Protein AF-A0AAV8AJ72-F1 (afdb_monomer)

Secondary structure (DSSP, 8-state):
-------------SSSSSSHHHHTTSS---HHHHHHHHHHHHHHTT---------SS-------S---S--------STT--------GGGSPPGGGS---TT--S---GGG---HHHHHHHHHHHHTTPPPPHHHHHHHHHHHHHHHHHS-SEEEE---TT-EEEEE---TT-HHHHHHHHHHH---BTTEEEEEES--SSSSS-HHHHHHHHHHHHHH-TTTEEEE--SSSSHHHHHHHSHHHHHHHHS-SSHHHHHHHHHTT--SEEEETTTEEEESS---SSS---HHHHHT---SHHHHHHHHHSTTSHHHHHHH-EE-SSSSEEE-TTSSSEEE-HHHHHHHHHHTT--EEEE-SS--TTSEEEETTTTEEEE---TTGGGTS-PPEEEEEE-TT--EEEEEEPPP-SHHHHHHHHHHT--

pLDDT: mean 80.1, std 26.53, range [23.94, 98.94]

Solvent-accessible surface area (backbone atoms only — not comparable to full-atom values): 24535 Å² total; per-residue (Å²): 135,92,83,84,91,85,86,84,87,89,76,90,86,74,76,74,70,70,64,59,64,69,68,58,78,82,63,87,83,60,79,70,57,61,57,53,52,54,56,52,56,62,68,58,74,79,65,89,80,77,90,72,85,84,89,71,90,79,94,78,82,95,72,90,83,81,95,82,89,87,84,90,74,94,77,87,87,60,90,96,50,96,68,83,74,78,81,57,83,82,76,62,76,63,32,82,75,48,77,81,57,88,83,63,83,65,56,63,62,66,90,85,44,77,47,70,70,36,53,54,41,40,51,54,30,50,78,68,73,44,79,77,55,65,34,59,52,45,42,51,54,51,54,46,34,56,53,33,60,73,51,55,35,48,43,78,44,70,63,50,83,88,24,35,43,31,42,34,21,26,32,29,8,42,41,68,47,53,52,48,48,31,71,76,73,47,64,83,40,89,51,34,21,38,33,39,30,14,26,51,38,24,77,34,94,28,24,65,62,38,50,56,51,54,47,48,47,26,71,60,33,63,92,24,38,46,57,28,34,20,57,46,58,34,67,76,45,23,74,73,40,43,40,46,58,52,44,62,76,74,49,68,86,74,52,60,66,50,50,45,58,35,40,34,23,44,20,45,30,37,30,42,66,72,30,33,43,33,30,8,18,45,66,62,87,61,81,80,75,43,70,71,60,55,46,68,50,66,68,34,71,71,46,49,56,58,34,65,72,35,44,63,32,66,70,30,8,26,32,53,9,43,84,40,96,52,72,53,74,44,83,28,93,78,79,39,30,32,25,38,8,39,56,52,53,52,46,39,28,60,76,62,64,34,69,34,36,41,24,19,90,51,92,28,64,66,1,44,47,77,36,62,91,73,35,30,34,38,28,16,35,39,27,26,42,97,80,71,65,71,20,24,9,18,37,42,36,28,43,52,85,64,56,75,45,78,48,69,45,75,56,68,80,60,67,79,57,50,55,53,60,54,59,64,74,77,108

Nearest PDB structures (foldseek):
  6ghm-assembly1_A  TM=9.521E-01  e=3.052E-32  Homo sapiens
  8rbx-assembly1_q  TM=9.371E-01  e=3.646E-32  Homo sapiens
  3p71-assembly1_C  TM=9.313E-01  e=5.206E-32  Homo sapiens
  6tz6-assembly2_D  TM=8.813E-01  e=8.783E-28  Candida albicans WO-1
  6nuc-assembly1_A  TM=8.343E-01  e=1.480E-28  Homo sapiens

InterPro domains:
  IPR004843 Calcineurin-like, phosphoesterase domain [PF00149] (164-364)
  IPR006186 Serine/threonine-specific protein phosphatase/bis(5-nucleosyl)-tetraphosphatase [PR00114] (164-191)
  IPR006186 Serine/threonine-specific protein phosphatase/bis(5-nucleosyl)-tetraphosphatase [PR00114] (194-221)
  IPR006186 Serine/threonine-specific protein phosphatase/bis(5-nucleosyl)-tetraphosphatase [PR00114] (227-251)
  IPR006186 Serine/threonine-specific protein phosphatase/bis(5-nucleosyl)-tetraphosphatase [PR00114] (261-287)
  IPR006186 Serine/threonine-specific protein phosphatase/bis(5-nucleosyl)-tetraphosphatase [PR00114] (297-324)
  IPR006186 Serine/threonine-specific protein phosphatase/bis(5-nucleosyl)-tetraphosphatase [PR00114] (353-373)
  IPR006186 Serine/threonine-specific protein phosphatase/bis(5-nucleosyl)-tetraphosphatase [PR00114] (375-391)
  IPR006186 Serine/threonine-specific protein phosphatase/bis(5-nucleosyl)-tetraphosphatase [PS00125] (228-233)
  IPR006186 Serine/threonine-specific protein phosphatase/bis(5-nucleosyl)-tetraphosphatase [SM00156] (132-413)
  IPR013235 PPP domain [PF08321] (91-156)
  IPR029052 Metallo-dependent phosphatase-like [G3DSA:3.60.21.10] (82-427)
  IPR029052 Metallo-dependent phosphatase-like [SSF56300] (113-416)
  IPR051134 Protein Phosphatase PPP [PTHR45668] (47-412)

Sequence (427 aa):
MMISLKNCFYCSSYLCLNFLFIICISILVSPTFYTRIQQTLQQQKNKSFKFTNPYTNTTQDIRTINHHEQRNLIFFKENNKWTSRGISKNNIPDYKQFFVEESYTGARMKGDQIILEFILEMIEDFKSLKPPHQRYLYKIFQEIRDLFESLDTVVDIEISENTNFTVVGDLHGQFFDLLHIFELNGLPSEANCYLFNGDLIDRGDYSLEILVTVFSFKLLYPNSIHLNRGNHETETLNSVYGFYQEVLDKLYGDSMSYFNSIFDYLPLVTILNKKIFICHGGLFLTDDVTINEIRNITRSEKSNRMYLQNPFSIFTCLLWSDPGIYNGRQPSVRHTSLVFGPDVTENFLKLNNLDLIIRSHQVEFEGYKIMHKEKLITVFSSPNYMGLLKNKGAIIRFDSQLNKKIIQFDSVDREQHKNIKRANAFN

Organism: NCBI:txid1746091

Structure (mmCIF, N/CA/C/O backbone):
data_AF-A0AAV8AJ72-F1
#
_entry.id   AF-A0AAV8AJ72-F1
#
loop_
_atom_site.group_PDB
_atom_site.id
_atom_site.type_symbol
_atom_site.label_atom_id
_atom_site.label_alt_id
_atom_site.label_comp_id
_atom_site.label_asym_id
_atom_site.label_entity_id
_atom_site.label_seq_id
_atom_site.pdbx_PDB_ins_code
_atom_site.Cartn_x
_atom_site.Cartn_y
_atom_site.Cartn_z
_atom_site.occupancy
_atom_site.B_iso_or_equiv
_atom_site.auth_seq_id
_atom_site.auth_comp_id
_atom_site.auth_asym_id
_atom_site.auth_atom_id
_atom_site.pdbx_PDB_model_num
ATOM 1 N N . MET A 1 1 ? -0.613 60.817 -14.398 1.00 32.00 1 MET A N 1
ATOM 2 C CA . MET A 1 1 ? -1.000 61.423 -13.107 1.00 32.00 1 MET A CA 1
ATOM 3 C C . MET A 1 1 ? -0.533 60.484 -12.003 1.00 32.00 1 MET A C 1
ATOM 5 O O . MET A 1 1 ? -0.952 59.337 -11.991 1.00 32.00 1 MET A O 1
ATOM 9 N N . MET A 1 2 ? 0.427 60.929 -11.189 1.00 31.28 2 MET A N 1
ATOM 10 C CA . MET A 1 2 ? 0.973 60.208 -10.031 1.00 31.28 2 MET A CA 1
ATOM 11 C C . MET A 1 2 ? -0.075 60.073 -8.922 1.00 31.28 2 MET A C 1
ATOM 13 O O . MET A 1 2 ? -0.628 61.099 -8.545 1.00 31.28 2 MET A O 1
ATOM 17 N N . ILE A 1 3 ? -0.246 58.876 -8.347 1.00 27.31 3 ILE A N 1
ATOM 18 C CA . ILE A 1 3 ? -0.676 58.627 -6.950 1.00 27.31 3 ILE A CA 1
ATOM 19 C C . ILE A 1 3 ? -0.002 57.296 -6.533 1.00 27.31 3 ILE A C 1
ATOM 21 O O . ILE A 1 3 ? -0.341 56.247 -7.062 1.00 27.31 3 ILE A O 1
ATOM 25 N N . SER A 1 4 ? 1.189 57.337 -5.925 1.00 26.56 4 SER A N 1
ATOM 26 C CA . SER A 1 4 ? 1.483 57.308 -4.475 1.00 26.56 4 SER A CA 1
ATOM 27 C C . SER A 1 4 ? 1.392 55.919 -3.819 1.00 26.56 4 SER A C 1
ATOM 29 O O . SER A 1 4 ? 0.348 55.511 -3.321 1.00 26.56 4 SER A O 1
ATOM 31 N N . LEU A 1 5 ? 2.551 55.255 -3.746 1.00 32.06 5 LEU A N 1
ATOM 32 C CA . LEU A 1 5 ? 2.908 54.221 -2.767 1.00 32.06 5 LEU A CA 1
ATOM 33 C C . LEU A 1 5 ? 3.296 54.878 -1.431 1.00 32.06 5 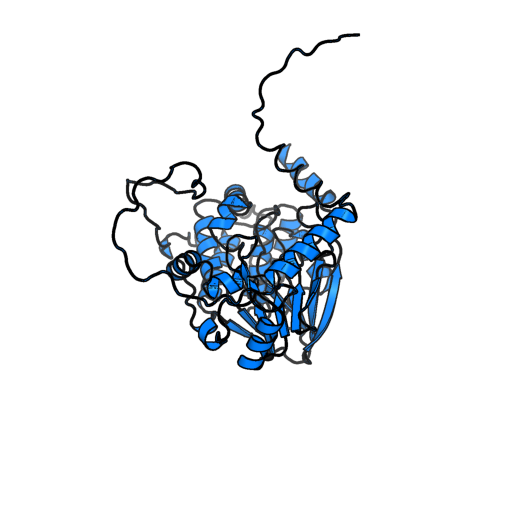LEU A C 1
ATOM 35 O O . LEU A 1 5 ? 4.126 55.785 -1.439 1.00 32.06 5 LEU A O 1
ATOM 39 N N . LYS A 1 6 ? 2.717 54.392 -0.322 1.00 27.03 6 LYS A N 1
ATOM 40 C CA . LYS A 1 6 ? 3.131 54.460 1.109 1.00 27.03 6 LYS A CA 1
ATOM 41 C C . LYS A 1 6 ? 1.902 53.979 1.908 1.00 27.03 6 LYS A C 1
ATOM 43 O O . LYS A 1 6 ? 0.833 54.523 1.690 1.00 27.03 6 LYS A O 1
ATOM 48 N N . ASN A 1 7 ? 1.880 53.009 2.818 1.00 26.14 7 ASN A N 1
ATOM 49 C CA . ASN A 1 7 ? 2.861 52.192 3.523 1.00 26.14 7 ASN A CA 1
ATOM 50 C C . ASN A 1 7 ? 2.111 50.962 4.082 1.00 26.14 7 ASN A C 1
ATOM 52 O O . ASN A 1 7 ? 1.066 51.141 4.699 1.00 26.14 7 ASN A O 1
ATOM 56 N N . CYS A 1 8 ? 2.678 49.759 3.977 1.00 23.94 8 CYS A N 1
ATOM 57 C CA . CYS A 1 8 ? 2.717 48.802 5.092 1.00 23.94 8 CYS A CA 1
ATOM 58 C C . CYS A 1 8 ? 3.794 47.754 4.807 1.00 23.94 8 CYS A C 1
ATOM 60 O O . CYS A 1 8 ? 3.670 46.912 3.922 1.00 23.94 8 CYS A O 1
ATOM 62 N N . PHE A 1 9 ? 4.893 47.898 5.540 1.00 26.97 9 PHE A N 1
ATOM 63 C CA . PHE A 1 9 ? 5.985 46.943 5.646 1.00 26.97 9 PHE A CA 1
ATOM 64 C C . PHE A 1 9 ? 5.561 45.739 6.503 1.00 26.97 9 PHE A C 1
ATOM 66 O O . PHE A 1 9 ? 4.711 45.882 7.376 1.00 26.97 9 PHE A O 1
ATOM 73 N N . TYR A 1 10 ? 6.270 44.624 6.290 1.00 27.83 10 TYR A N 1
ATOM 74 C CA . TYR A 1 10 ? 6.228 43.317 6.968 1.00 27.83 10 TYR A CA 1
ATOM 75 C C . TYR A 1 10 ? 5.344 42.228 6.343 1.00 27.83 10 TYR A C 1
ATOM 77 O O . TYR A 1 10 ? 4.312 41.842 6.875 1.00 27.83 10 TYR A O 1
ATOM 85 N N . CYS A 1 11 ? 5.864 41.605 5.282 1.00 25.62 11 CYS A N 1
ATOM 86 C CA . CYS A 1 11 ? 5.938 40.143 5.238 1.00 25.62 11 CYS A CA 1
ATOM 87 C C . CYS A 1 11 ? 7.091 39.710 4.322 1.00 25.62 11 CYS A C 1
ATOM 89 O O . CYS A 1 11 ? 7.189 40.154 3.179 1.00 25.62 11 CYS A O 1
ATOM 91 N N . SER A 1 12 ? 8.008 38.901 4.851 1.00 29.94 12 SER A N 1
ATOM 92 C CA . SER A 1 12 ? 9.222 38.457 4.169 1.00 29.94 12 SER A CA 1
ATOM 93 C C . SER A 1 12 ? 8.895 37.589 2.954 1.00 29.94 12 SER A C 1
ATOM 95 O O . SER A 1 12 ? 8.363 36.485 3.057 1.00 29.94 12 SER A O 1
ATOM 97 N N . SER A 1 13 ? 9.256 38.117 1.798 1.00 41.94 13 SER A N 1
ATOM 98 C CA . SER A 1 13 ? 9.205 37.541 0.465 1.00 41.94 13 SER A CA 1
ATOM 99 C C . SER A 1 13 ? 10.266 36.455 0.268 1.00 41.94 13 SER A C 1
ATOM 101 O O . SER A 1 13 ? 11.436 36.799 0.159 1.00 41.94 13 SER A O 1
ATOM 103 N N . TYR A 1 14 ? 9.864 35.182 0.166 1.00 28.94 14 TYR A N 1
ATOM 104 C CA . TYR A 1 14 ? 10.646 34.128 -0.519 1.00 28.94 14 TYR A CA 1
ATOM 105 C C . TYR A 1 14 ? 9.803 32.965 -1.090 1.00 28.94 14 TYR A C 1
ATOM 107 O O . TYR A 1 14 ? 10.317 32.197 -1.897 1.00 28.94 14 TYR A O 1
ATOM 115 N N . LEU A 1 15 ? 8.501 32.854 -0.778 1.00 31.66 15 LEU A N 1
ATOM 116 C CA . LEU A 1 15 ? 7.654 31.763 -1.300 1.00 31.66 15 LEU A CA 1
ATOM 117 C C . LEU A 1 15 ? 6.871 32.070 -2.593 1.00 31.66 15 LEU A C 1
ATOM 119 O O . LEU A 1 15 ? 6.394 31.140 -3.234 1.00 31.66 15 LEU A O 1
ATOM 123 N N . CYS A 1 16 ? 6.763 33.328 -3.035 1.00 32.81 16 CYS A N 1
ATOM 124 C CA . CYS A 1 16 ? 5.934 33.658 -4.210 1.00 32.81 16 CYS A CA 1
ATOM 125 C C . CYS A 1 16 ? 6.654 33.614 -5.569 1.00 32.81 16 CYS A C 1
ATOM 127 O O . CYS A 1 16 ? 5.982 33.638 -6.596 1.00 32.81 16 CYS A O 1
ATOM 129 N N . LEU A 1 17 ? 7.990 33.540 -5.622 1.00 30.89 17 LEU A N 1
ATOM 130 C CA . LEU A 1 17 ? 8.721 33.629 -6.899 1.00 30.89 17 LEU A CA 1
ATOM 131 C C . LEU A 1 17 ? 9.041 32.278 -7.558 1.00 30.89 17 LEU A C 1
ATOM 133 O O . LEU A 1 17 ? 9.185 32.239 -8.776 1.00 30.89 17 LEU A O 1
ATOM 137 N N . ASN A 1 18 ? 9.051 31.166 -6.816 1.00 33.72 18 ASN A N 1
ATOM 138 C CA . ASN A 1 18 ? 9.311 29.843 -7.406 1.00 33.72 18 ASN A CA 1
ATOM 139 C C . ASN A 1 18 ? 8.050 29.134 -7.932 1.00 33.72 18 ASN A C 1
ATOM 141 O O . ASN A 1 18 ? 8.163 28.215 -8.738 1.00 33.72 18 ASN A O 1
ATOM 145 N N . PHE A 1 19 ? 6.848 29.584 -7.555 1.00 33.66 19 PHE A N 1
ATOM 146 C CA . PHE A 1 19 ? 5.595 28.959 -8.000 1.00 33.66 19 PHE A CA 1
ATOM 147 C C . PHE A 1 19 ? 5.064 29.499 -9.339 1.00 33.66 19 PHE A C 1
ATOM 149 O O . PHE A 1 19 ? 4.386 28.773 -10.062 1.00 33.66 19 PHE A O 1
ATOM 156 N N . LEU A 1 20 ? 5.428 30.725 -9.738 1.00 32.25 20 LEU A N 1
ATOM 157 C CA . LEU A 1 20 ? 5.069 31.253 -11.064 1.00 32.25 20 LEU A CA 1
ATOM 158 C C . LEU A 1 20 ? 5.977 30.746 -12.197 1.00 32.25 20 LEU A C 1
ATOM 160 O O . LEU A 1 20 ? 5.591 30.821 -13.362 1.00 32.25 20 LEU A O 1
ATOM 164 N N . PHE A 1 21 ? 7.157 30.203 -11.886 1.00 31.17 21 PHE A N 1
ATOM 165 C CA . PHE A 1 21 ? 8.104 29.757 -12.914 1.00 31.17 21 PHE A CA 1
ATOM 166 C C . PHE A 1 21 ? 7.737 28.392 -13.523 1.00 31.17 21 PHE A C 1
ATOM 168 O O . PHE A 1 21 ? 8.114 28.098 -14.654 1.00 31.17 21 PHE A O 1
ATOM 175 N N . ILE A 1 22 ? 6.944 27.581 -12.813 1.00 36.12 22 ILE A N 1
ATOM 176 C CA . ILE A 1 22 ? 6.541 26.237 -13.260 1.00 36.12 22 ILE A CA 1
ATOM 177 C C . ILE A 1 22 ? 5.251 26.271 -14.103 1.00 36.12 22 ILE A C 1
ATOM 179 O O . ILE A 1 22 ? 5.052 25.407 -14.950 1.00 36.12 22 ILE A O 1
ATOM 183 N N . ILE A 1 23 ? 4.412 27.305 -13.969 1.00 35.53 23 ILE A N 1
ATOM 184 C CA . ILE A 1 23 ? 3.148 27.412 -14.726 1.00 35.53 23 ILE A CA 1
ATOM 185 C C . ILE A 1 23 ? 3.345 28.055 -16.117 1.00 35.53 23 ILE A C 1
ATOM 187 O O . ILE A 1 23 ? 2.559 27.807 -17.031 1.00 35.53 23 ILE A O 1
ATOM 191 N N . CYS A 1 24 ? 4.430 28.804 -16.344 1.00 29.94 24 CYS A N 1
ATOM 192 C CA . CYS A 1 24 ? 4.661 29.507 -17.615 1.00 29.94 24 CYS A CA 1
ATOM 193 C C . CYS A 1 24 ? 5.434 28.717 -18.694 1.00 29.94 24 CYS A C 1
ATOM 195 O O . CYS A 1 24 ? 5.589 29.231 -19.797 1.00 29.94 24 CYS A O 1
ATOM 197 N N . ILE A 1 25 ? 5.894 27.482 -18.446 1.00 36.53 25 ILE A N 1
ATOM 198 C CA . ILE A 1 25 ? 6.651 26.695 -19.455 1.00 36.53 25 ILE A CA 1
ATOM 199 C C . ILE A 1 25 ? 5.753 25.746 -20.281 1.00 36.53 25 ILE A C 1
ATOM 201 O O . ILE A 1 25 ? 6.206 25.114 -21.231 1.00 36.53 25 ILE A O 1
ATOM 205 N N . SER A 1 26 ? 4.448 25.708 -20.013 1.00 36.78 26 SER A N 1
ATOM 206 C CA . SER A 1 26 ? 3.477 24.920 -20.795 1.00 36.78 26 SER A CA 1
ATOM 207 C C . SER A 1 26 ? 2.616 25.741 -21.765 1.00 36.78 26 SER A C 1
ATOM 209 O O . SER A 1 26 ? 1.766 25.174 -22.447 1.00 36.78 26 SER A O 1
ATOM 211 N N . ILE A 1 27 ? 2.831 27.056 -21.885 1.00 42.91 27 ILE A N 1
ATOM 212 C CA . ILE A 1 27 ? 2.084 27.909 -22.821 1.00 42.91 27 ILE A CA 1
ATOM 213 C C . ILE A 1 27 ? 3.077 28.823 -23.558 1.00 42.91 27 ILE A C 1
ATOM 215 O O . ILE A 1 27 ? 3.671 29.705 -22.952 1.00 42.91 27 ILE A O 1
ATOM 219 N N . LEU A 1 28 ? 3.209 28.604 -24.877 1.00 44.38 28 LEU A N 1
ATOM 220 C CA . LEU A 1 28 ? 4.027 29.329 -25.876 1.00 44.38 28 LEU A CA 1
ATOM 221 C C . LEU A 1 28 ? 5.498 28.891 -26.030 1.00 44.38 28 LEU A C 1
ATOM 223 O O . LEU A 1 28 ? 6.427 29.649 -25.766 1.00 44.38 28 LEU A O 1
ATOM 227 N N . VAL A 1 29 ? 5.721 27.710 -26.617 1.00 39.06 29 VAL A N 1
ATOM 228 C CA . VAL A 1 29 ? 6.991 27.406 -27.303 1.00 39.06 29 VAL A CA 1
ATOM 229 C C . VAL A 1 29 ? 6.772 27.574 -28.805 1.00 39.06 29 VAL A C 1
ATOM 231 O O . VAL A 1 29 ? 5.959 26.871 -29.404 1.00 39.06 29 VAL A O 1
ATOM 234 N N . SER A 1 30 ? 7.460 28.538 -29.420 1.00 45.25 30 SER A N 1
ATOM 235 C CA . SER A 1 30 ? 7.343 28.786 -30.858 1.00 45.25 30 SER A CA 1
ATOM 236 C C . SER A 1 30 ? 8.006 27.662 -31.682 1.00 45.25 30 SER A C 1
ATOM 238 O O . SER A 1 30 ? 8.968 27.035 -31.218 1.00 45.25 30 SER A O 1
ATOM 240 N N . PRO A 1 31 ? 7.555 27.420 -32.931 1.00 42.28 31 PRO A N 1
ATOM 241 C CA . PRO A 1 31 ? 8.060 26.338 -33.786 1.00 42.28 31 PRO A CA 1
ATOM 242 C C . PRO A 1 31 ? 9.576 26.366 -34.045 1.00 42.28 31 PRO A C 1
ATOM 244 O O . PRO A 1 31 ? 10.163 25.349 -34.399 1.00 42.28 31 PRO A O 1
ATOM 247 N N . THR A 1 32 ? 10.243 27.506 -33.847 1.00 42.38 32 THR A N 1
ATOM 248 C CA . THR A 1 32 ? 11.684 27.667 -34.090 1.00 42.38 32 THR A CA 1
ATOM 249 C C . THR A 1 32 ? 12.567 27.113 -32.966 1.00 42.38 32 THR A C 1
ATOM 251 O O . THR A 1 32 ? 13.731 26.789 -33.215 1.00 42.38 32 THR A O 1
ATOM 254 N N . PHE A 1 33 ? 12.039 26.938 -31.748 1.00 39.41 33 PHE A N 1
ATOM 255 C CA . PHE A 1 33 ? 12.788 26.366 -30.621 1.00 39.41 33 PHE A CA 1
ATOM 256 C C . PHE A 1 33 ? 12.870 24.832 -30.700 1.00 39.41 33 PHE A C 1
ATOM 258 O O . PHE A 1 33 ? 13.923 24.246 -30.445 1.00 39.41 33 PHE A O 1
ATOM 265 N N . TYR A 1 34 ? 11.798 24.185 -31.170 1.00 38.53 34 TYR A N 1
ATOM 266 C CA . TYR A 1 34 ? 11.744 22.734 -31.383 1.00 38.53 34 TYR A CA 1
ATOM 267 C C . TYR A 1 34 ? 12.778 22.264 -32.423 1.00 38.53 34 TYR A C 1
ATOM 269 O O . TYR A 1 34 ? 13.493 21.284 -32.206 1.00 38.53 34 TYR A O 1
ATOM 277 N N . THR A 1 35 ? 12.954 23.020 -33.511 1.00 42.19 35 THR A N 1
ATOM 278 C CA . THR A 1 35 ? 13.918 22.700 -34.579 1.00 42.19 35 THR A CA 1
ATOM 279 C C . THR A 1 35 ? 15.375 22.797 -34.114 1.00 42.19 35 THR A C 1
ATOM 281 O O . THR A 1 35 ? 16.209 21.989 -34.525 1.00 42.19 35 THR A O 1
ATOM 284 N N . ARG A 1 36 ? 15.698 23.727 -33.201 1.00 40.62 36 ARG A N 1
ATOM 285 C CA . ARG A 1 36 ? 17.053 23.855 -32.629 1.00 40.62 36 ARG A CA 1
ATOM 286 C C . ARG A 1 36 ? 17.401 22.722 -31.663 1.00 40.62 36 ARG A C 1
ATOM 288 O O . ARG A 1 36 ? 18.545 22.266 -31.659 1.00 40.62 36 ARG A O 1
ATOM 295 N N . ILE A 1 37 ? 16.433 22.222 -30.893 1.00 43.41 37 ILE A N 1
ATOM 296 C CA . ILE A 1 37 ? 16.648 21.069 -30.003 1.00 43.41 37 ILE A CA 1
ATOM 297 C C . ILE A 1 37 ? 16.900 19.799 -30.825 1.00 43.41 37 ILE A C 1
ATOM 299 O O . ILE A 1 37 ? 17.846 19.067 -30.538 1.00 43.41 37 ILE A O 1
ATOM 303 N N . GLN A 1 38 ? 16.141 19.578 -31.903 1.00 38.97 38 GLN A N 1
ATOM 304 C CA . GLN A 1 38 ? 16.341 18.422 -32.787 1.00 38.97 38 GLN A CA 1
ATOM 305 C C . GLN A 1 38 ? 17.714 18.442 -33.483 1.00 38.97 38 GLN A C 1
ATOM 307 O O . GLN A 1 38 ? 18.400 17.421 -33.521 1.00 38.97 38 GLN A O 1
ATOM 312 N N . GLN A 1 39 ? 18.182 19.609 -33.941 1.00 39.78 39 GLN A N 1
ATOM 313 C CA . GLN A 1 39 ? 19.522 19.750 -34.534 1.00 39.78 39 GLN A CA 1
ATOM 314 C C . GLN A 1 39 ? 20.655 19.512 -33.518 1.00 39.78 39 GLN A C 1
ATOM 316 O O . GLN A 1 39 ? 21.669 18.898 -33.857 1.00 39.78 39 GLN A O 1
ATOM 321 N N . THR A 1 40 ? 20.470 19.929 -32.262 1.00 38.50 40 THR A N 1
ATOM 322 C CA . THR A 1 40 ? 21.467 19.736 -31.191 1.00 38.50 40 THR A CA 1
ATOM 323 C C . THR A 1 40 ? 21.533 18.269 -30.740 1.00 38.50 40 THR A C 1
ATOM 325 O O . THR A 1 40 ? 22.622 17.728 -30.541 1.00 38.50 40 THR A O 1
ATOM 328 N N . LEU A 1 41 ? 20.389 17.576 -30.668 1.00 38.00 41 LEU A N 1
ATOM 329 C CA . LEU A 1 41 ? 20.320 16.144 -30.340 1.00 38.00 41 LEU A CA 1
ATOM 330 C C . LEU A 1 41 ? 20.917 15.261 -31.447 1.00 38.00 41 LEU A C 1
ATOM 332 O O . LEU A 1 41 ? 21.517 14.222 -31.165 1.00 38.00 41 LEU A O 1
ATOM 336 N N . GLN A 1 42 ? 20.821 15.689 -32.707 1.00 37.41 42 GLN A N 1
ATOM 337 C CA . GLN A 1 42 ? 21.414 14.968 -33.833 1.00 37.41 42 GLN A CA 1
ATOM 338 C C . GLN A 1 42 ? 22.945 15.109 -33.886 1.00 37.41 42 GLN A C 1
ATOM 340 O O . GLN A 1 42 ? 23.620 14.173 -34.310 1.00 37.41 42 GLN A O 1
ATOM 345 N N . GLN A 1 43 ? 23.513 16.207 -33.366 1.00 36.62 43 GLN A N 1
ATOM 346 C CA . GLN A 1 43 ? 24.967 16.367 -33.209 1.00 36.62 43 GLN A CA 1
ATOM 347 C C . GLN A 1 43 ? 25.560 15.543 -32.049 1.00 36.62 43 GLN A C 1
ATOM 349 O O . GLN A 1 43 ? 26.745 15.212 -32.087 1.00 36.62 43 GLN A O 1
ATOM 354 N N . GLN A 1 44 ? 24.764 15.149 -31.046 1.00 35.44 44 GLN A N 1
ATOM 355 C CA . GLN A 1 44 ? 25.239 14.318 -29.926 1.00 35.44 44 GLN A CA 1
ATOM 356 C C . GLN A 1 44 ? 25.204 12.802 -30.195 1.00 35.44 44 GLN A C 1
ATOM 358 O O . GLN A 1 44 ? 25.871 12.048 -29.487 1.00 35.44 44 GLN A O 1
ATOM 363 N N . LYS A 1 45 ? 24.519 12.340 -31.253 1.00 35.91 45 LYS A N 1
ATOM 364 C CA . LYS A 1 45 ? 24.412 10.911 -31.623 1.00 35.91 45 LYS A CA 1
ATOM 365 C C . LYS A 1 45 ? 25.727 10.236 -32.055 1.00 35.91 45 LYS A C 1
ATOM 367 O O . LYS A 1 45 ? 25.756 9.015 -32.148 1.00 35.91 45 LYS A O 1
ATOM 372 N N . ASN A 1 46 ? 26.812 10.986 -32.272 1.00 32.53 46 ASN A N 1
ATOM 373 C CA . ASN A 1 46 ? 28.076 10.458 -32.813 1.00 32.53 46 ASN A CA 1
ATOM 374 C C . ASN A 1 46 ? 29.218 10.293 -31.791 1.00 32.53 46 ASN A C 1
ATOM 376 O O . ASN A 1 46 ? 30.375 10.169 -32.190 1.00 32.53 46 ASN A O 1
ATOM 380 N N . LYS A 1 47 ? 28.946 10.274 -30.479 1.00 31.30 47 LYS A N 1
ATOM 381 C CA . LYS A 1 47 ? 29.985 9.992 -29.472 1.00 31.30 47 LYS A CA 1
ATOM 382 C C . LYS A 1 47 ? 29.658 8.732 -28.677 1.00 31.30 47 LYS A C 1
ATOM 384 O O . LYS A 1 47 ? 28.774 8.726 -27.829 1.00 31.30 47 LYS A O 1
ATOM 389 N N . SER A 1 48 ? 30.409 7.665 -28.945 1.00 27.17 48 SER A N 1
ATOM 390 C CA . SER A 1 48 ? 30.445 6.458 -28.120 1.00 27.17 48 SER A CA 1
ATOM 391 C C . SER A 1 48 ? 31.019 6.795 -26.740 1.00 27.17 48 SER A C 1
ATOM 393 O O . SER A 1 48 ? 32.209 7.096 -26.627 1.00 27.17 48 SER A O 1
ATOM 395 N N . PHE A 1 49 ? 30.204 6.739 -25.690 1.00 31.73 49 PHE A N 1
ATOM 396 C CA . PHE A 1 49 ? 30.692 6.847 -24.317 1.00 31.73 49 PHE A CA 1
ATOM 397 C C . PHE A 1 49 ? 31.124 5.463 -23.821 1.00 31.73 49 PHE A C 1
ATOM 399 O O . PHE A 1 49 ? 30.298 4.585 -23.586 1.00 31.73 49 PHE A O 1
ATOM 406 N N . LYS A 1 50 ? 32.439 5.263 -23.672 1.00 25.19 50 LYS A N 1
ATOM 407 C CA . LYS A 1 50 ? 32.988 4.187 -22.840 1.00 25.19 50 LYS A CA 1
ATOM 408 C C . LYS A 1 50 ? 32.882 4.634 -21.384 1.00 25.19 50 LYS A C 1
ATOM 410 O O . LYS A 1 50 ? 33.444 5.665 -21.025 1.00 25.19 50 LYS A O 1
ATOM 415 N N . PHE A 1 51 ? 32.177 3.868 -20.558 1.00 28.22 51 PHE A N 1
ATOM 416 C CA . PHE A 1 51 ? 32.185 4.063 -19.111 1.00 28.22 51 PHE A CA 1
ATOM 417 C C . PHE A 1 51 ? 33.526 3.585 -18.547 1.00 28.22 51 PHE A C 1
ATOM 419 O O . PHE A 1 51 ? 33.834 2.396 -18.595 1.00 28.22 51 PHE A O 1
ATOM 426 N N . THR A 1 52 ? 34.321 4.505 -18.005 1.00 26.42 52 THR A N 1
ATOM 427 C CA . THR A 1 52 ? 35.430 4.182 -17.099 1.00 26.42 52 THR A CA 1
ATOM 428 C C . THR A 1 52 ? 35.083 4.680 -15.701 1.00 26.42 52 THR A C 1
ATOM 430 O O . THR A 1 52 ? 34.745 5.848 -15.520 1.00 26.42 52 THR A O 1
ATOM 433 N N . ASN A 1 53 ? 35.154 3.766 -14.736 1.00 27.73 53 ASN A N 1
ATOM 434 C CA . ASN A 1 53 ? 34.955 3.976 -13.304 1.00 27.73 53 ASN A CA 1
ATOM 435 C C . ASN A 1 53 ? 35.951 5.026 -12.754 1.00 27.73 53 ASN A C 1
ATOM 437 O O . ASN A 1 53 ? 37.153 4.790 -12.871 1.00 27.73 53 ASN A O 1
ATOM 441 N N . PRO A 1 54 ? 35.512 6.157 -12.164 1.00 26.64 54 PRO A N 1
ATOM 442 C CA . PRO A 1 54 ? 36.430 7.176 -11.660 1.00 26.64 54 PRO A CA 1
ATOM 443 C C . PRO A 1 54 ? 36.860 6.972 -10.196 1.00 26.64 54 PRO A C 1
ATOM 445 O O . PRO A 1 54 ? 37.575 7.813 -9.663 1.00 26.64 54 PRO A O 1
ATOM 448 N N . TYR A 1 55 ? 36.487 5.876 -9.526 1.00 28.12 55 TYR A N 1
ATOM 449 C CA . TYR A 1 55 ? 36.883 5.630 -8.132 1.00 28.12 55 TYR A CA 1
ATOM 450 C C . TYR A 1 55 ? 38.055 4.654 -8.013 1.00 28.12 55 TYR A C 1
ATOM 452 O O . TYR A 1 55 ? 37.956 3.617 -7.363 1.00 28.12 55 TYR A O 1
ATOM 460 N N . THR A 1 56 ? 39.197 4.995 -8.605 1.00 31.36 56 THR A N 1
ATOM 461 C CA . THR A 1 56 ? 40.483 4.415 -8.197 1.00 31.36 56 THR A CA 1
ATOM 462 C C . THR A 1 56 ? 41.547 5.503 -8.196 1.00 31.36 56 THR A C 1
ATOM 464 O O . THR A 1 56 ? 41.852 6.057 -9.248 1.00 31.36 56 THR A O 1
ATOM 467 N N . ASN A 1 57 ? 42.126 5.734 -7.015 1.00 28.34 57 ASN A N 1
ATOM 468 C CA . ASN A 1 57 ? 43.252 6.620 -6.698 1.00 28.34 57 ASN A CA 1
ATOM 469 C C . ASN A 1 57 ? 42.928 8.114 -6.584 1.00 28.34 57 ASN A C 1
ATOM 471 O O . ASN A 1 57 ? 42.968 8.827 -7.573 1.00 28.34 57 ASN A O 1
ATOM 475 N N . THR A 1 58 ? 42.711 8.580 -5.348 1.00 25.80 58 THR A N 1
ATOM 476 C CA . THR A 1 58 ? 43.605 9.536 -4.657 1.00 25.80 58 THR A CA 1
ATOM 477 C C . THR A 1 58 ? 43.032 9.874 -3.280 1.00 25.80 58 THR A C 1
ATOM 479 O O . THR A 1 58 ? 42.015 10.548 -3.152 1.00 25.80 58 THR A O 1
ATOM 482 N N . THR A 1 59 ? 43.709 9.417 -2.231 1.00 35.53 59 THR A N 1
ATOM 483 C CA . THR A 1 59 ? 43.651 9.993 -0.886 1.00 35.53 59 THR A CA 1
ATOM 484 C C . THR A 1 59 ? 44.419 11.314 -0.885 1.00 35.53 59 THR A C 1
ATOM 486 O O . THR A 1 59 ? 45.642 11.263 -0.832 1.00 35.53 59 THR A O 1
ATOM 489 N N . GLN A 1 60 ? 43.736 12.463 -0.951 1.00 27.45 60 GLN A N 1
ATOM 490 C CA . GLN A 1 60 ? 44.156 13.723 -0.310 1.00 27.45 60 GLN A CA 1
ATOM 491 C C . GLN A 1 60 ? 43.142 14.858 -0.552 1.00 27.45 60 GLN A C 1
ATOM 493 O O . GLN A 1 60 ? 42.715 15.099 -1.674 1.00 27.45 60 GLN A O 1
ATOM 498 N N . ASP A 1 61 ? 42.795 15.528 0.550 1.00 29.83 61 ASP A N 1
ATOM 499 C CA . ASP A 1 61 ? 42.205 16.868 0.677 1.00 29.83 61 ASP A CA 1
ATOM 500 C C . ASP A 1 61 ? 40.838 17.176 0.042 1.00 29.83 61 ASP A C 1
ATOM 502 O O . ASP A 1 61 ? 40.708 17.897 -0.942 1.00 29.83 61 ASP A O 1
ATOM 506 N N . ILE A 1 62 ? 39.782 16.775 0.761 1.00 26.53 62 ILE A N 1
ATOM 507 C CA . ILE A 1 62 ? 38.486 17.473 0.758 1.00 26.53 62 ILE A CA 1
ATOM 508 C C . ILE A 1 62 ? 38.407 18.310 2.042 1.00 26.53 62 ILE A C 1
ATOM 510 O O . ILE A 1 62 ? 37.795 17.935 3.042 1.00 26.53 62 ILE A O 1
ATOM 514 N N . ARG A 1 63 ? 39.071 19.462 2.030 1.00 30.58 63 ARG A N 1
ATOM 515 C CA . ARG A 1 63 ? 38.711 20.610 2.867 1.00 30.58 63 ARG A CA 1
ATOM 516 C C . ARG A 1 63 ? 38.512 21.788 1.920 1.00 30.58 63 ARG A C 1
ATOM 518 O O . ARG A 1 63 ? 39.221 21.899 0.932 1.00 30.58 63 ARG A O 1
ATOM 525 N N . THR A 1 64 ? 37.518 22.614 2.240 1.00 32.41 64 THR A N 1
ATOM 526 C CA . THR A 1 64 ? 37.125 23.875 1.584 1.00 32.41 64 THR A CA 1
ATOM 527 C C . THR A 1 64 ? 36.436 23.792 0.221 1.00 32.41 64 THR A C 1
ATOM 529 O O . THR A 1 64 ? 36.997 24.245 -0.766 1.00 32.41 64 THR A O 1
ATOM 532 N N . ILE A 1 65 ? 35.160 23.372 0.203 1.00 28.30 65 ILE A N 1
ATOM 533 C CA . ILE A 1 65 ? 34.128 23.993 -0.655 1.00 28.30 65 ILE A CA 1
ATOM 534 C C . ILE A 1 65 ? 32.810 24.149 0.137 1.00 28.30 65 ILE A C 1
ATOM 536 O O . ILE A 1 65 ? 32.133 23.179 0.452 1.00 28.30 65 ILE A O 1
ATOM 540 N N . ASN A 1 66 ? 32.521 25.411 0.471 1.00 26.61 66 ASN A N 1
ATOM 541 C CA . ASN A 1 66 ? 31.242 26.080 0.748 1.00 26.61 66 ASN A CA 1
ATOM 542 C C . ASN A 1 66 ? 30.146 25.383 1.578 1.00 26.61 66 ASN A C 1
ATOM 544 O O . ASN A 1 66 ? 29.243 24.718 1.082 1.00 26.61 66 ASN A O 1
ATOM 548 N N . HIS A 1 67 ? 30.159 25.746 2.863 1.00 30.08 67 HIS A N 1
ATOM 549 C CA . HIS A 1 67 ? 28.998 25.851 3.738 1.00 30.08 67 HIS A CA 1
ATOM 550 C C . HIS A 1 67 ? 27.995 26.884 3.203 1.00 30.08 67 HIS A C 1
ATOM 552 O O . HIS A 1 67 ? 28.278 28.072 3.274 1.00 30.08 67 HIS A O 1
ATOM 558 N N . HIS A 1 68 ? 26.845 26.436 2.701 1.00 28.06 68 HIS A N 1
ATOM 559 C CA . HIS A 1 68 ? 25.501 27.019 2.859 1.00 28.06 68 HIS A CA 1
ATOM 560 C C . HIS A 1 68 ? 24.588 26.316 1.841 1.00 28.06 68 HIS A C 1
ATOM 562 O O . HIS A 1 68 ? 24.799 26.482 0.652 1.00 28.06 68 HIS A O 1
ATOM 568 N N . GLU A 1 69 ? 23.620 25.531 2.346 1.00 29.53 69 GLU A N 1
ATOM 569 C CA . GLU A 1 69 ? 22.572 24.737 1.643 1.00 29.53 69 GLU A CA 1
ATOM 570 C C . GLU A 1 69 ? 22.619 23.205 1.831 1.00 29.53 69 GLU A C 1
ATOM 572 O O . GLU A 1 69 ? 22.256 22.423 0.961 1.00 29.53 69 GLU A O 1
ATOM 577 N N . GLN A 1 70 ? 22.949 22.755 3.045 1.00 27.55 70 GLN A N 1
ATOM 578 C CA . GLN A 1 70 ? 22.481 21.465 3.568 1.00 27.55 70 GLN A CA 1
ATOM 579 C C . GLN A 1 70 ? 21.880 21.676 4.959 1.00 27.55 70 GLN A C 1
ATOM 581 O O . GLN A 1 70 ? 22.546 21.539 5.984 1.00 27.55 70 GLN A O 1
ATOM 586 N N . ARG A 1 71 ? 20.608 22.070 5.003 1.00 30.89 71 ARG A N 1
ATOM 587 C CA . ARG A 1 71 ? 19.772 21.997 6.205 1.00 30.89 71 ARG A CA 1
ATOM 588 C C . ARG A 1 71 ? 18.382 21.560 5.775 1.00 30.89 71 ARG A C 1
ATOM 590 O O . ARG A 1 71 ? 17.643 22.380 5.259 1.00 30.89 71 ARG A O 1
ATOM 597 N N . ASN A 1 72 ? 18.103 20.272 5.957 1.00 28.75 72 ASN A N 1
ATOM 598 C CA . ASN A 1 72 ? 16.795 19.702 6.290 1.00 28.75 72 ASN A CA 1
ATOM 599 C C . ASN A 1 72 ? 17.024 18.259 6.767 1.00 28.75 72 ASN A C 1
ATOM 601 O O . ASN A 1 72 ? 16.785 17.287 6.064 1.00 28.75 72 ASN A O 1
ATOM 605 N N . LEU A 1 73 ? 17.573 18.165 7.977 1.00 27.97 73 LEU A N 1
ATOM 606 C CA . LEU A 1 73 ? 17.509 17.009 8.864 1.00 27.97 73 LEU A CA 1
ATOM 607 C C . LEU A 1 73 ? 17.029 17.598 10.190 1.00 27.97 73 LEU A C 1
ATOM 609 O O . LEU A 1 73 ? 17.739 18.408 10.791 1.00 27.97 73 LEU A O 1
ATOM 613 N N . ILE A 1 74 ? 15.801 17.288 10.600 1.00 31.72 74 ILE A N 1
ATOM 614 C CA . ILE A 1 74 ? 15.321 17.664 11.930 1.00 31.72 74 ILE A CA 1
ATOM 615 C C . ILE A 1 74 ? 15.935 16.651 12.899 1.00 31.72 74 ILE A C 1
ATOM 617 O O . ILE A 1 74 ? 15.662 15.459 12.827 1.00 31.72 74 ILE A O 1
ATOM 621 N N . PHE A 1 75 ? 16.827 17.132 13.762 1.00 28.25 75 PHE A N 1
ATOM 622 C CA . PHE A 1 75 ? 17.514 16.348 14.783 1.00 28.25 75 PHE A CA 1
ATOM 623 C C . PHE A 1 75 ? 17.022 16.761 16.176 1.00 28.25 75 PHE A C 1
ATOM 625 O O . PHE A 1 75 ? 16.956 17.957 16.463 1.00 28.25 75 PHE A O 1
ATOM 632 N N . PHE A 1 76 ? 16.775 15.800 17.072 1.00 32.41 76 PHE A N 1
ATOM 633 C CA . PHE A 1 76 ? 16.605 16.062 18.508 1.00 32.41 76 PHE A CA 1
ATOM 634 C C . PHE A 1 76 ? 17.944 15.943 19.256 1.00 32.41 76 PHE A C 1
ATOM 636 O O . PHE A 1 76 ? 18.771 15.081 18.953 1.00 32.41 76 PHE A O 1
ATOM 643 N N . LYS A 1 77 ? 18.168 16.823 20.242 1.00 29.17 77 LYS A N 1
ATOM 644 C CA . LYS A 1 77 ? 19.397 16.901 21.048 1.00 29.17 77 LYS A CA 1
ATOM 645 C C . LYS A 1 77 ? 19.095 16.582 22.516 1.00 29.17 77 LYS A C 1
ATOM 647 O O . LYS A 1 77 ? 18.556 17.429 23.217 1.00 29.17 77 LYS A O 1
ATOM 652 N N . GLU A 1 78 ? 19.554 15.430 23.003 1.00 31.95 78 GLU A N 1
ATOM 653 C CA . GLU A 1 78 ? 19.752 15.171 24.437 1.00 31.95 78 GLU A CA 1
ATOM 654 C C . GLU A 1 78 ? 21.243 14.904 24.718 1.00 31.95 78 GLU A C 1
ATOM 656 O O . GLU A 1 78 ? 21.890 14.114 24.034 1.00 31.95 78 GLU A O 1
ATOM 661 N N . ASN A 1 79 ? 21.805 15.581 25.726 1.00 31.92 79 ASN A N 1
ATOM 662 C CA . ASN A 1 79 ? 23.096 15.265 26.364 1.00 31.92 79 ASN A CA 1
ATOM 663 C C . ASN A 1 79 ? 24.294 14.969 25.435 1.00 31.92 79 ASN A C 1
ATOM 665 O O . ASN A 1 79 ? 25.062 14.037 25.671 1.00 31.92 79 ASN A O 1
ATOM 669 N N . ASN A 1 80 ? 24.500 15.809 24.411 1.00 32.50 80 ASN A N 1
ATOM 670 C CA . ASN A 1 80 ? 25.721 15.863 23.586 1.00 32.50 80 ASN A CA 1
ATOM 671 C C . ASN A 1 80 ? 26.179 14.522 22.969 1.00 32.50 80 ASN A C 1
ATOM 673 O O . ASN A 1 80 ? 27.350 14.368 22.617 1.00 32.50 80 ASN A O 1
ATOM 677 N N . LYS A 1 81 ? 25.259 13.575 22.767 1.00 27.45 81 LYS A N 1
ATOM 678 C CA . LYS A 1 81 ? 25.470 12.387 21.936 1.00 27.45 81 LYS A CA 1
ATOM 679 C C . LYS A 1 81 ? 24.359 12.304 20.89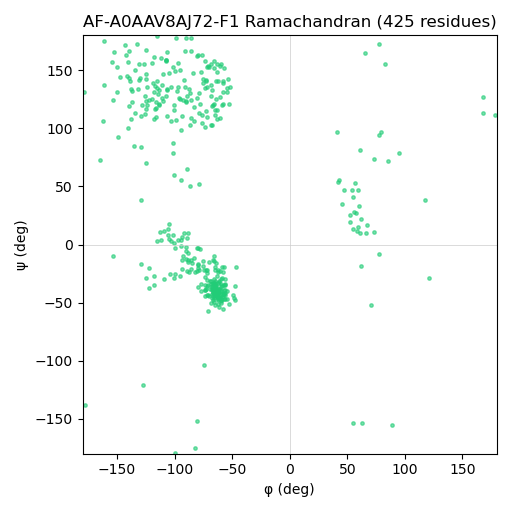8 1.00 27.45 81 LYS A C 1
ATOM 681 O O . LYS A 1 81 ? 23.182 12.329 21.240 1.00 27.45 81 LYS A O 1
ATOM 686 N N . TRP A 1 82 ? 24.742 12.169 19.632 1.00 34.69 82 TRP A N 1
ATOM 687 C CA . TRP A 1 82 ? 23.833 11.726 18.580 1.00 34.69 82 TRP A CA 1
ATOM 688 C C . TRP A 1 82 ? 23.399 10.304 18.929 1.00 34.69 82 TRP A C 1
ATOM 690 O O . TRP A 1 82 ? 24.216 9.386 18.889 1.00 34.69 82 TRP A O 1
ATOM 700 N N . THR A 1 83 ? 22.150 10.118 19.344 1.00 33.03 83 THR A N 1
ATOM 701 C CA . THR A 1 83 ? 21.616 8.781 19.605 1.00 33.03 83 THR A CA 1
ATOM 702 C C . THR A 1 83 ? 20.342 8.600 18.800 1.00 33.03 83 THR A C 1
ATOM 704 O O . THR A 1 83 ? 19.337 9.246 19.064 1.00 33.03 83 THR A O 1
ATOM 707 N N . SER A 1 84 ? 20.378 7.707 17.810 1.00 34.56 84 SER A N 1
ATOM 708 C CA . SER A 1 84 ? 19.187 6.944 17.455 1.00 34.56 84 SER A CA 1
ATOM 709 C C . SER A 1 84 ? 18.927 6.038 18.653 1.00 34.56 84 SER A C 1
ATOM 711 O O . SER A 1 84 ? 19.665 5.066 18.855 1.00 34.56 84 SER A O 1
ATOM 713 N N . ARG A 1 85 ? 17.957 6.361 19.509 1.00 33.22 85 ARG A N 1
ATOM 714 C CA . ARG A 1 85 ? 17.458 5.320 20.404 1.00 33.22 85 ARG A CA 1
ATOM 715 C C . ARG A 1 85 ? 16.726 4.343 19.498 1.00 33.22 85 ARG A C 1
ATOM 717 O O . ARG A 1 85 ? 15.637 4.650 19.041 1.00 33.22 85 ARG A O 1
ATOM 724 N N . GLY A 1 86 ? 17.363 3.207 19.213 1.00 39.72 86 GLY A N 1
ATOM 725 C CA . GLY A 1 86 ? 16.632 2.051 18.718 1.00 39.72 86 GLY A CA 1
ATOM 726 C C . GLY A 1 86 ? 15.497 1.811 19.700 1.00 39.72 86 GLY A C 1
ATOM 727 O O . GLY A 1 86 ? 15.737 1.715 20.911 1.00 39.72 86 GLY A O 1
ATOM 728 N N . ILE A 1 87 ? 14.270 1.854 19.205 1.00 41.62 87 ILE A N 1
ATOM 729 C CA . ILE A 1 87 ? 13.105 1.864 20.079 1.00 41.62 87 ILE A CA 1
ATOM 730 C C . ILE A 1 87 ? 12.923 0.445 20.579 1.00 41.62 87 ILE A C 1
ATOM 732 O O . ILE A 1 87 ? 12.521 -0.463 19.857 1.00 41.62 87 ILE A O 1
ATOM 736 N N . SER A 1 88 ? 13.297 0.245 21.838 1.00 44.22 88 SER A N 1
ATOM 737 C CA . SER A 1 88 ? 12.956 -0.967 22.560 1.00 44.22 88 SER A CA 1
ATOM 738 C C . SER A 1 88 ? 11.433 -1.111 22.577 1.00 44.22 88 SER A C 1
ATOM 740 O O . SER A 1 88 ? 10.734 -0.125 22.828 1.00 44.22 88 SER A O 1
ATOM 742 N N . LYS A 1 89 ? 10.924 -2.344 22.420 1.00 47.38 89 LYS A N 1
ATOM 743 C CA . LYS A 1 89 ? 9.513 -2.701 22.688 1.00 47.38 89 LYS A CA 1
ATOM 744 C C . LYS A 1 89 ? 9.009 -2.133 24.037 1.00 47.38 89 LYS A C 1
ATOM 746 O O . LYS A 1 89 ? 7.811 -1.979 24.227 1.00 47.38 89 LYS A O 1
ATOM 751 N N . ASN A 1 90 ? 9.919 -1.775 24.949 1.00 45.19 90 ASN A N 1
ATOM 752 C CA . ASN A 1 90 ? 9.660 -1.341 26.321 1.00 45.19 90 ASN A CA 1
ATOM 753 C C . ASN A 1 90 ? 9.164 0.109 26.505 1.00 45.19 90 ASN A C 1
ATOM 755 O O . ASN A 1 90 ? 8.898 0.477 27.645 1.00 45.19 90 ASN A O 1
ATOM 759 N N . ASN A 1 91 ? 9.054 0.936 25.458 1.00 56.66 91 ASN A N 1
ATOM 760 C CA . ASN A 1 91 ? 8.541 2.315 25.596 1.00 56.66 91 ASN A CA 1
ATOM 761 C C . ASN A 1 91 ? 7.067 2.482 25.188 1.00 56.66 91 ASN A C 1
ATOM 763 O O . ASN A 1 91 ? 6.530 3.582 25.305 1.00 56.66 91 ASN A O 1
ATOM 767 N N . ILE A 1 92 ? 6.409 1.422 24.709 1.00 63.28 92 ILE A N 1
ATOM 768 C CA . ILE A 1 92 ? 4.995 1.476 24.325 1.00 63.28 92 ILE A CA 1
ATOM 769 C C . ILE A 1 92 ? 4.155 1.216 25.583 1.00 63.28 92 ILE A C 1
ATOM 771 O O . ILE A 1 92 ? 4.353 0.179 26.223 1.00 63.28 92 ILE A O 1
ATOM 775 N N . PRO A 1 93 ? 3.219 2.109 25.953 1.00 71.75 93 PRO A N 1
ATOM 776 C CA . PRO A 1 93 ? 2.301 1.838 27.050 1.00 71.75 93 PRO A CA 1
ATOM 777 C C . PRO A 1 93 ? 1.507 0.558 26.766 1.00 71.75 93 PRO A C 1
ATOM 779 O O . PRO A 1 93 ? 0.956 0.397 25.676 1.00 71.75 93 PRO A O 1
ATOM 782 N N . ASP A 1 94 ? 1.438 -0.358 27.733 1.00 83.62 94 ASP A N 1
ATOM 783 C CA . ASP A 1 94 ? 0.524 -1.498 27.639 1.00 83.62 94 ASP A CA 1
ATOM 784 C C . ASP A 1 94 ? -0.899 -0.944 27.513 1.00 83.62 94 ASP A C 1
ATOM 786 O O . ASP A 1 94 ? -1.363 -0.219 28.398 1.00 83.62 94 ASP A O 1
ATOM 790 N N . TYR A 1 95 ? -1.598 -1.271 26.418 1.00 87.56 95 TYR A N 1
ATOM 791 C CA . TYR A 1 95 ? -2.928 -0.721 26.168 1.00 87.56 95 TYR A CA 1
ATOM 792 C C . TYR A 1 95 ? -3.906 -1.044 27.306 1.00 87.56 95 TYR A C 1
ATOM 794 O O . TYR A 1 95 ? -4.883 -0.323 27.516 1.00 87.56 95 TYR A O 1
ATOM 802 N N . LYS A 1 96 ? -3.639 -2.110 28.074 1.00 88.94 96 LYS A N 1
ATOM 803 C CA . LYS A 1 96 ? -4.454 -2.510 29.222 1.00 88.94 96 LYS A CA 1
ATOM 804 C C . LYS A 1 96 ? -4.434 -1.492 30.358 1.00 88.94 96 LYS A C 1
ATOM 806 O O . LYS A 1 96 ? -5.358 -1.510 31.167 1.00 88.94 96 LYS A O 1
ATOM 811 N N . GLN A 1 97 ? -3.438 -0.607 30.398 1.00 87.94 97 GLN A N 1
ATOM 812 C CA . GLN A 1 97 ? -3.328 0.476 31.378 1.00 87.94 97 GLN A CA 1
ATOM 813 C C . GLN A 1 97 ? -4.349 1.594 31.133 1.00 87.94 97 GLN A C 1
ATOM 815 O O . GLN A 1 97 ? -4.691 2.318 32.065 1.00 87.94 97 GLN A O 1
ATOM 820 N N . PHE A 1 98 ? -4.873 1.721 29.910 1.00 88.00 98 PHE A N 1
ATOM 821 C CA . PHE A 1 98 ? -5.927 2.682 29.604 1.00 88.00 98 PHE A CA 1
ATOM 822 C C . PHE A 1 98 ? -7.289 2.086 29.976 1.00 88.00 98 PHE A C 1
ATOM 824 O O . PHE A 1 98 ? -7.810 1.183 29.305 1.00 88.00 98 PHE A O 1
ATOM 831 N N . PHE A 1 99 ? -7.856 2.596 31.068 1.00 90.44 99 PHE A N 1
ATOM 832 C CA . PHE A 1 99 ? -9.236 2.338 31.467 1.00 90.44 99 PHE A CA 1
ATOM 833 C C . PHE A 1 99 ? -10.187 3.072 30.517 1.00 90.44 99 PHE A C 1
ATOM 835 O O . PHE A 1 99 ? -9.924 4.216 30.176 1.00 90.44 99 PHE A O 1
ATOM 842 N N . VAL A 1 100 ? -11.258 2.409 30.069 1.00 91.69 100 VAL A N 1
ATOM 843 C CA . VAL A 1 100 ? -12.296 3.044 29.239 1.00 91.69 100 VAL A CA 1
ATOM 844 C C . VAL A 1 100 ? -13.456 3.409 30.145 1.00 91.69 100 VAL A C 1
ATOM 846 O O . VAL A 1 100 ? -14.191 2.527 30.592 1.00 91.69 100 VAL A O 1
ATOM 849 N N . GLU A 1 101 ? -13.625 4.695 30.415 1.00 91.94 101 GLU A N 1
ATOM 850 C CA . GLU A 1 101 ? -14.650 5.205 31.320 1.00 91.94 101 GLU A CA 1
ATOM 851 C C . GLU A 1 101 ? -16.050 4.893 30.795 1.00 91.94 101 GLU A C 1
ATOM 853 O O . GLU A 1 101 ? -16.272 4.875 29.587 1.00 91.94 101 GLU A O 1
ATOM 858 N N . GLU A 1 102 ? -17.034 4.688 31.675 1.00 91.88 102 GLU A N 1
ATOM 859 C CA . GLU A 1 102 ? -18.432 4.442 31.271 1.00 91.88 102 GLU A CA 1
ATOM 860 C C . GLU A 1 102 ? -19.015 5.591 30.432 1.00 91.88 102 GLU A C 1
ATOM 862 O O . GLU A 1 102 ? -19.844 5.363 29.554 1.00 91.88 102 GLU A O 1
ATOM 867 N N . SER A 1 103 ? -18.522 6.815 30.642 1.00 92.75 103 SER A N 1
ATOM 868 C CA . SER A 1 103 ? -18.899 8.007 29.880 1.00 92.75 103 SER A CA 1
ATOM 869 C C . SER A 1 103 ? -18.387 8.016 28.436 1.00 92.75 103 SER A C 1
ATOM 871 O O . SER A 1 103 ? -18.875 8.817 27.640 1.00 92.75 103 SER A O 1
ATOM 873 N N . TYR A 1 104 ? -17.430 7.156 28.063 1.00 92.44 104 TYR A N 1
ATOM 874 C CA . TYR A 1 104 ? -16.964 7.063 26.680 1.00 92.44 104 TYR A CA 1
ATOM 875 C C . TYR A 1 104 ? -18.076 6.509 25.777 1.00 92.44 104 TYR A C 1
ATOM 877 O O . TYR A 1 104 ? -18.555 5.387 25.944 1.00 92.44 104 TYR A O 1
ATOM 885 N N . THR A 1 105 ? -18.496 7.295 24.793 1.00 93.25 105 THR A N 1
ATOM 886 C CA . THR A 1 105 ? -19.633 6.955 23.923 1.00 93.25 105 THR A CA 1
ATOM 887 C C . THR A 1 105 ? -19.216 6.495 22.529 1.00 93.25 105 THR A C 1
ATOM 889 O O . THR A 1 105 ? -20.070 6.409 21.653 1.00 93.25 105 THR A O 1
ATOM 892 N N . GLY A 1 106 ? -17.916 6.352 22.254 1.00 94.25 106 GLY A N 1
ATOM 893 C CA . GLY A 1 106 ? -17.438 5.893 20.944 1.00 94.25 106 GLY A CA 1
ATOM 894 C C . GLY A 1 106 ? -17.479 4.375 20.806 1.00 94.25 106 GLY A C 1
ATOM 895 O O . GLY A 1 106 ? -17.933 3.678 21.716 1.00 94.25 106 GLY A O 1
ATOM 896 N N . ALA A 1 107 ? -16.975 3.877 19.683 1.00 95.50 107 ALA A N 1
ATOM 897 C CA . ALA A 1 107 ? -16.876 2.463 19.359 1.00 95.50 107 ALA A CA 1
ATOM 898 C C . ALA A 1 107 ? -16.131 1.687 20.452 1.00 95.50 107 ALA A C 1
ATOM 900 O O . ALA A 1 107 ? -15.043 2.077 20.889 1.00 95.50 107 ALA A O 1
ATOM 901 N N . ARG A 1 108 ? -16.702 0.562 20.896 1.00 94.69 108 ARG A N 1
ATOM 902 C CA . ARG A 1 108 ? -16.152 -0.243 22.000 1.00 94.69 108 ARG A CA 1
ATOM 903 C C . ARG A 1 108 ? -15.873 -1.675 21.571 1.00 94.69 108 ARG A C 1
ATOM 905 O O . ARG A 1 108 ? -16.775 -2.401 21.164 1.00 94.69 108 ARG A O 1
ATOM 912 N N . MET A 1 109 ? -14.631 -2.125 21.754 1.00 93.25 109 MET A N 1
ATOM 913 C CA . MET A 1 109 ? -14.294 -3.542 21.587 1.00 93.25 109 MET A CA 1
ATOM 914 C C . MET A 1 109 ? -14.938 -4.381 22.697 1.00 93.25 109 MET A C 1
ATOM 916 O O . MET A 1 109 ? -14.744 -4.112 23.887 1.00 93.25 109 MET A O 1
ATOM 920 N N . LYS A 1 110 ? -15.661 -5.438 22.315 1.00 87.38 110 LYS A N 1
ATOM 921 C CA . LYS A 1 110 ? -16.202 -6.435 23.248 1.00 87.38 110 LYS A CA 1
ATOM 922 C C . LYS A 1 110 ? -15.115 -7.463 23.561 1.00 87.38 110 LYS A C 1
ATOM 924 O O . LYS A 1 110 ? -14.624 -8.129 22.658 1.00 87.38 110 LYS A O 1
ATOM 929 N N . GLY A 1 111 ? -14.717 -7.578 24.830 1.00 83.44 111 GLY A N 1
ATOM 930 C CA . GLY A 1 111 ? -13.733 -8.581 25.266 1.00 83.44 111 GLY A CA 1
ATOM 931 C C . GLY A 1 111 ? -12.359 -8.466 24.592 1.00 83.44 111 GLY A C 1
ATOM 932 O O . GLY A 1 111 ? -11.730 -9.487 24.342 1.00 83.44 111 GLY A O 1
ATOM 933 N N . ASP A 1 112 ? -11.920 -7.243 24.265 1.00 83.38 112 ASP A N 1
ATOM 934 C CA . ASP A 1 112 ? -10.685 -6.966 23.512 1.00 83.38 112 ASP A CA 1
ATOM 935 C C . ASP A 1 112 ? -10.620 -7.686 22.139 1.00 83.38 112 ASP A C 1
ATOM 937 O O . ASP A 1 112 ? -9.536 -7.980 21.639 1.00 83.38 112 ASP A O 1
ATOM 941 N N . GLN A 1 113 ? -11.757 -7.973 21.500 1.00 89.12 113 GLN A N 1
ATOM 942 C CA . GLN A 1 113 ? -11.793 -8.518 20.140 1.00 89.12 113 GLN A CA 1
ATOM 943 C C . GLN A 1 113 ? -12.012 -7.410 19.106 1.00 89.12 113 GLN A C 1
ATOM 945 O O . GLN A 1 113 ? -12.883 -6.552 19.271 1.00 89.12 113 GLN A O 1
ATOM 950 N N . ILE A 1 114 ? -11.235 -7.456 18.022 1.00 94.62 114 ILE A N 1
ATOM 951 C CA . ILE A 1 114 ? -11.461 -6.638 16.829 1.00 94.62 114 ILE A CA 1
ATOM 952 C C . ILE A 1 114 ? -12.446 -7.410 15.955 1.00 94.62 114 ILE A C 1
ATOM 954 O O . ILE A 1 114 ? -12.077 -8.398 15.331 1.00 94.62 114 ILE A O 1
ATOM 958 N N . ILE A 1 115 ? -13.707 -6.984 15.963 1.00 96.56 115 ILE A N 1
ATOM 959 C CA . ILE A 1 115 ? -14.800 -7.578 15.179 1.00 96.56 115 ILE A CA 1
ATOM 960 C C . ILE A 1 115 ? -15.361 -6.549 14.202 1.00 96.56 115 ILE A C 1
ATOM 962 O O . ILE A 1 115 ? -15.156 -5.346 14.384 1.00 96.56 115 ILE A O 1
ATOM 966 N N . LEU A 1 116 ? -16.075 -7.010 13.174 1.00 97.44 116 LEU A N 1
ATOM 967 C CA . LEU A 1 116 ? -16.594 -6.144 12.114 1.00 97.44 116 LEU A CA 1
ATOM 968 C C . LEU A 1 116 ? -17.463 -5.011 12.677 1.00 97.44 116 LEU A C 1
ATOM 970 O O . LEU A 1 116 ? -17.307 -3.867 12.268 1.00 97.44 116 LEU A O 1
ATOM 974 N N . GLU A 1 117 ? -18.318 -5.308 13.654 1.00 97.31 117 GLU A N 1
ATOM 975 C CA . GLU A 1 117 ? -19.200 -4.333 14.297 1.00 97.31 117 GLU A CA 1
ATOM 976 C C . GLU A 1 117 ? -18.409 -3.176 14.920 1.00 97.31 117 GLU A C 1
ATOM 978 O O . GLU A 1 117 ? -18.745 -2.017 14.697 1.00 97.31 117 GLU A O 1
ATOM 983 N N . PHE A 1 118 ? -17.310 -3.478 15.620 1.00 97.38 118 PHE A N 1
ATOM 984 C CA . PHE A 1 118 ? -16.434 -2.456 16.196 1.00 97.38 118 PHE A CA 1
ATOM 985 C C . PHE A 1 118 ? -15.802 -1.576 15.110 1.00 97.38 118 PHE A C 1
ATOM 987 O O . PHE A 1 118 ? -15.747 -0.358 15.263 1.00 97.38 118 PHE A O 1
ATOM 994 N N . ILE A 1 119 ? -15.337 -2.174 14.007 1.00 98.00 119 ILE A N 1
ATOM 995 C CA . ILE A 1 119 ? -14.720 -1.420 12.906 1.00 98.00 119 ILE A CA 1
ATOM 996 C C . ILE A 1 119 ? -15.741 -0.477 12.266 1.00 98.00 119 ILE A C 1
ATOM 998 O O . ILE A 1 119 ? -15.417 0.675 11.988 1.00 98.00 119 ILE A O 1
ATOM 1002 N N . LEU A 1 120 ? -16.973 -0.945 12.055 1.00 97.81 120 LEU A N 1
ATOM 1003 C CA . LEU A 1 120 ? -18.041 -0.135 11.471 1.00 97.81 120 LEU A CA 1
ATOM 1004 C C . LEU A 1 120 ? -18.453 1.020 12.393 1.00 97.81 120 LEU A C 1
ATOM 1006 O O . LEU A 1 120 ? -18.561 2.151 11.926 1.00 97.81 120 LEU A O 1
ATOM 1010 N N . GLU A 1 121 ? -18.611 0.772 13.697 1.00 97.19 121 GLU A N 1
ATOM 1011 C CA . GLU A 1 121 ? -18.859 1.833 14.685 1.00 97.19 121 GLU A CA 1
ATOM 1012 C C . GLU A 1 121 ? -17.718 2.865 14.702 1.00 97.19 121 GLU A C 1
ATOM 1014 O O . GLU A 1 121 ? -17.962 4.070 14.716 1.00 97.19 121 GLU A O 1
ATOM 1019 N N . MET A 1 122 ? -16.464 2.406 14.637 1.00 97.31 122 MET A N 1
ATOM 1020 C CA . MET A 1 122 ? -15.284 3.274 14.622 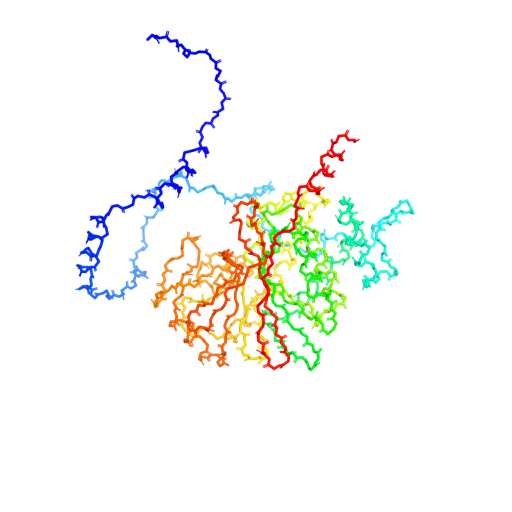1.00 97.31 122 MET A CA 1
ATOM 1021 C C . MET A 1 122 ? -15.208 4.132 13.351 1.00 97.31 122 MET A C 1
ATOM 1023 O O . MET A 1 122 ? -14.824 5.299 13.417 1.00 97.31 122 MET A O 1
ATOM 1027 N N . ILE A 1 123 ? -15.590 3.588 12.192 1.00 97.12 123 ILE A N 1
ATOM 1028 C CA . ILE A 1 123 ? -15.685 4.357 10.944 1.00 97.12 123 ILE A CA 1
ATOM 1029 C C . ILE A 1 123 ? -16.736 5.470 11.071 1.00 97.12 123 ILE A C 1
ATOM 1031 O O . ILE A 1 123 ? -16.483 6.593 10.631 1.00 97.12 123 ILE A O 1
ATOM 1035 N N . GLU A 1 124 ? -17.889 5.202 11.687 1.00 96.25 124 GLU A N 1
ATOM 1036 C CA . GLU A 1 124 ? -18.917 6.230 11.915 1.00 96.25 124 GLU A CA 1
ATOM 1037 C C . GLU A 1 124 ? -18.465 7.309 12.913 1.00 96.25 124 GLU A C 1
ATOM 1039 O O . GLU A 1 124 ? -18.716 8.502 12.695 1.00 96.25 124 GLU A O 1
ATOM 1044 N N . ASP A 1 125 ? -17.715 6.926 13.950 1.00 95.19 125 ASP A N 1
ATOM 1045 C CA . ASP A 1 125 ? -17.040 7.873 14.840 1.00 95.19 125 ASP A CA 1
ATOM 1046 C C . ASP A 1 125 ? -16.070 8.775 14.055 1.00 95.19 125 ASP A C 1
ATOM 1048 O O . ASP A 1 125 ? -16.132 10.002 14.176 1.00 95.19 125 ASP A O 1
ATOM 1052 N N . PHE A 1 126 ? -15.233 8.204 13.179 1.00 94.69 126 PHE A N 1
ATOM 1053 C CA . PHE A 1 126 ? -14.303 8.968 12.341 1.00 94.69 126 PHE A CA 1
ATOM 1054 C C . PHE A 1 126 ? -15.008 9.921 11.370 1.00 94.69 126 PHE A C 1
ATOM 1056 O O . PHE A 1 126 ? -14.594 11.076 11.237 1.00 94.69 126 PHE A O 1
ATOM 1063 N N . LYS A 1 127 ? -16.106 9.492 10.734 1.00 92.06 127 LYS A N 1
ATOM 1064 C CA . LYS A 1 127 ? -16.939 10.364 9.880 1.00 92.06 127 LYS A CA 1
ATOM 1065 C C . LYS A 1 127 ? -17.502 11.555 10.658 1.00 92.06 127 LYS A C 1
ATOM 1067 O O . LYS A 1 127 ? -17.674 12.633 10.088 1.00 92.06 127 LYS A O 1
ATOM 1072 N N . SER A 1 128 ? -17.727 11.371 11.957 1.00 88.88 128 SER A N 1
ATOM 1073 C CA . SER A 1 128 ? -18.201 12.394 12.894 1.00 88.88 128 SER A CA 1
ATOM 1074 C C . SER A 1 128 ? -17.068 13.149 13.606 1.00 88.88 128 SER A C 1
ATOM 1076 O O . SER A 1 128 ? -17.335 13.912 14.533 1.00 88.88 128 SER A O 1
ATOM 1078 N N . LEU A 1 129 ? -15.809 12.963 13.182 1.00 86.81 129 LEU A N 1
ATOM 1079 C CA . LEU A 1 129 ? -14.603 13.560 13.778 1.00 86.81 129 LEU A CA 1
ATOM 1080 C C . LEU A 1 129 ? -14.409 13.235 15.264 1.00 86.81 129 LEU A C 1
ATOM 1082 O O . LEU A 1 129 ? -13.790 14.000 16.007 1.00 86.81 129 LEU A O 1
ATOM 1086 N N . LYS A 1 130 ? -14.941 12.101 15.710 1.00 87.44 130 LYS A N 1
ATOM 1087 C CA . LYS A 1 130 ? -14.790 11.631 17.077 1.00 87.44 130 LYS A CA 1
ATOM 1088 C C . LYS A 1 130 ? -13.545 10.747 17.175 1.00 87.44 130 LYS A C 1
ATOM 1090 O O . LYS A 1 130 ? -13.446 9.762 16.444 1.00 87.44 130 LYS A O 1
ATOM 1095 N N . PRO A 1 131 ? -12.588 11.067 18.062 1.00 82.56 131 PRO A N 1
ATOM 1096 C CA . PRO A 1 131 ? -11.391 10.258 18.201 1.00 82.56 131 PRO A CA 1
ATOM 1097 C C . PRO A 1 131 ? -11.708 8.920 18.899 1.00 82.56 131 PRO A C 1
ATOM 1099 O O . PRO A 1 131 ? -12.484 8.885 19.863 1.00 82.56 131 PRO A O 1
ATOM 1102 N N . PRO A 1 132 ? -11.095 7.809 18.461 1.00 86.31 132 PRO A N 1
ATOM 1103 C CA . PRO A 1 132 ? -11.212 6.520 19.123 1.00 86.31 132 PRO A CA 1
ATOM 1104 C C . PRO A 1 132 ? -10.462 6.543 20.455 1.00 86.31 132 PRO A C 1
ATOM 1106 O O . PRO A 1 132 ? -9.489 7.276 20.645 1.00 86.31 132 PRO A O 1
ATOM 1109 N N . HIS A 1 133 ? -10.906 5.712 21.393 1.00 91.88 133 HIS A N 1
ATOM 1110 C CA . HIS A 1 133 ? -10.264 5.624 22.697 1.00 91.88 133 HIS A CA 1
ATOM 1111 C C . HIS A 1 133 ? -8.821 5.101 22.584 1.00 91.88 133 HIS A C 1
ATOM 1113 O O . HIS A 1 133 ? -8.552 4.139 21.860 1.00 91.88 133 HIS A O 1
ATOM 1119 N N . GLN A 1 134 ? -7.900 5.664 23.374 1.00 88.56 134 GLN A N 1
ATOM 1120 C CA . GLN A 1 134 ? -6.475 5.299 23.354 1.00 88.56 134 GLN A CA 1
ATOM 1121 C C . GLN A 1 134 ? -6.235 3.805 23.591 1.00 88.56 134 GLN A C 1
ATOM 1123 O O . GLN A 1 134 ? -5.416 3.203 22.904 1.00 88.56 134 GLN A O 1
ATOM 1128 N N . ARG A 1 135 ? -6.999 3.186 24.507 1.00 91.25 135 ARG A N 1
ATOM 1129 C CA . ARG A 1 135 ? -6.983 1.727 24.731 1.00 91.25 135 ARG A CA 1
ATOM 1130 C C . ARG A 1 135 ? -7.066 0.946 23.417 1.00 91.25 135 ARG A C 1
ATOM 1132 O O . ARG A 1 135 ? -6.311 0.005 23.205 1.00 91.25 135 ARG A O 1
ATOM 1139 N N . TYR A 1 136 ? -8.005 1.318 22.554 1.00 93.81 136 TYR A N 1
ATOM 1140 C CA . TYR A 1 136 ? -8.286 0.586 21.325 1.00 93.81 136 TYR A CA 1
ATOM 1141 C C . TYR A 1 136 ? -7.234 0.874 20.256 1.00 93.81 136 TYR A C 1
ATOM 1143 O O . TYR A 1 136 ? -6.758 -0.057 19.613 1.00 93.81 136 TYR A O 1
ATOM 1151 N N . LEU A 1 137 ? -6.797 2.131 20.140 1.00 91.62 137 LEU A N 1
ATOM 1152 C CA . LEU A 1 137 ? -5.705 2.517 19.247 1.00 91.62 137 LEU A CA 1
ATOM 1153 C C . LEU A 1 137 ? -4.407 1.769 19.553 1.00 91.62 137 LEU A C 1
ATOM 1155 O O . LEU A 1 137 ? -3.865 1.097 18.679 1.00 91.62 137 LEU A O 1
ATOM 1159 N N . TYR A 1 138 ? -3.928 1.833 20.798 1.00 90.12 138 TYR A N 1
ATOM 1160 C CA . TYR A 1 138 ? -2.671 1.185 21.172 1.00 90.12 138 TYR A CA 1
ATOM 1161 C C . TYR A 1 138 ? -2.748 -0.336 21.056 1.00 90.12 138 TYR A C 1
ATOM 1163 O O . TYR A 1 138 ? -1.756 -0.958 20.689 1.00 90.12 138 TYR A O 1
ATOM 1171 N N . LYS A 1 139 ? -3.920 -0.940 21.287 1.00 92.88 139 LYS A N 1
ATOM 1172 C CA . LYS A 1 139 ? -4.130 -2.364 21.018 1.00 92.88 139 LYS A CA 1
ATOM 1173 C C . LYS A 1 139 ? -3.956 -2.698 19.534 1.00 92.88 139 LYS A C 1
ATOM 1175 O O . LYS A 1 139 ? -3.185 -3.598 19.214 1.00 92.88 139 LYS A O 1
ATOM 1180 N N . ILE A 1 140 ? -4.628 -1.962 18.641 1.00 95.38 140 ILE A N 1
ATOM 1181 C CA . ILE A 1 140 ? -4.513 -2.149 17.183 1.00 95.38 140 ILE A CA 1
ATOM 1182 C C . ILE A 1 140 ? -3.056 -1.999 16.754 1.00 95.38 140 ILE A C 1
ATOM 1184 O O . ILE A 1 140 ? -2.532 -2.837 16.028 1.00 95.38 140 ILE A O 1
ATOM 1188 N N . PHE A 1 141 ? -2.383 -0.958 17.237 1.00 92.44 141 PHE A N 1
ATOM 1189 C CA . PHE A 1 141 ? -0.990 -0.702 16.902 1.00 92.44 141 PHE A CA 1
ATOM 1190 C C . PHE A 1 141 ? -0.045 -1.811 17.404 1.00 92.44 141 PHE A C 1
ATOM 1192 O O . PHE A 1 141 ? 0.916 -2.149 16.711 1.00 92.44 141 PHE A O 1
ATOM 1199 N N . GLN A 1 142 ? -0.308 -2.414 18.573 1.00 91.31 142 GLN A N 1
ATOM 1200 C CA . GLN A 1 142 ? 0.513 -3.512 19.120 1.00 91.31 142 GLN A CA 1
ATOM 1201 C C . GLN A 1 142 ? 0.367 -4.770 18.295 1.00 91.31 142 GLN A C 1
ATOM 1203 O O . GLN A 1 142 ? 1.364 -5.314 17.818 1.00 91.31 142 GLN A O 1
ATOM 1208 N N . GLU A 1 143 ? -0.870 -5.167 18.042 1.00 95.31 143 GLU A N 1
ATOM 1209 C CA . GLU A 1 143 ? -1.146 -6.380 17.290 1.00 95.31 143 GLU A CA 1
ATOM 1210 C C . GLU A 1 143 ? -0.712 -6.253 15.827 1.00 95.31 143 GLU A C 1
ATOM 1212 O O . GLU A 1 143 ? -0.138 -7.195 15.280 1.00 95.31 143 GLU A O 1
ATOM 1217 N N . ILE A 1 144 ? -0.900 -5.087 15.192 1.00 97.19 144 ILE A N 1
ATOM 1218 C CA . ILE A 1 144 ? -0.498 -4.902 13.791 1.00 97.19 144 ILE A CA 1
ATOM 1219 C C . ILE A 1 144 ? 1.022 -4.894 13.629 1.00 97.19 144 ILE A C 1
ATOM 1221 O O . ILE A 1 144 ? 1.541 -5.456 12.666 1.00 97.19 144 ILE A O 1
ATOM 1225 N N . ARG A 1 145 ? 1.748 -4.291 14.579 1.00 94.88 145 ARG A N 1
ATOM 1226 C CA . ARG A 1 145 ? 3.210 -4.252 14.563 1.00 94.88 145 ARG A CA 1
ATOM 1227 C C . ARG A 1 145 ? 3.789 -5.660 14.646 1.00 94.88 145 ARG A C 1
ATOM 1229 O O . ARG A 1 145 ? 4.688 -5.994 13.878 1.00 94.88 145 ARG A O 1
ATOM 1236 N N . ASP A 1 146 ? 3.271 -6.471 15.566 1.00 94.62 146 ASP A N 1
ATOM 1237 C CA . ASP A 1 146 ? 3.710 -7.856 15.741 1.00 94.62 146 ASP A CA 1
ATOM 1238 C C . ASP A 1 146 ? 3.325 -8.723 14.535 1.00 94.62 146 ASP A C 1
ATOM 1240 O O . ASP A 1 146 ? 4.140 -9.515 14.060 1.00 94.62 146 ASP A O 1
ATOM 1244 N N . LEU A 1 147 ? 2.133 -8.510 13.965 1.00 97.50 147 LEU A N 1
ATOM 1245 C CA . LEU A 1 147 ? 1.730 -9.171 12.727 1.00 97.50 147 LEU A CA 1
ATOM 1246 C C . LEU A 1 147 ? 2.684 -8.833 11.574 1.00 97.50 147 LEU A C 1
ATOM 1248 O O . LEU A 1 147 ? 3.179 -9.741 10.916 1.00 97.50 147 LEU A O 1
ATOM 1252 N N . PHE A 1 148 ? 2.989 -7.558 11.337 1.00 97.75 148 PHE A N 1
ATOM 1253 C CA . PHE A 1 148 ? 3.895 -7.131 10.268 1.00 97.75 148 PHE A CA 1
ATOM 1254 C C . PHE A 1 148 ? 5.340 -7.610 10.456 1.00 97.75 148 PHE A C 1
ATOM 1256 O O . PHE A 1 148 ? 5.977 -7.992 9.468 1.00 97.75 148 PHE A O 1
ATOM 1263 N N . GLU A 1 149 ? 5.837 -7.649 11.698 1.00 95.81 149 GLU A N 1
ATOM 1264 C CA . GLU A 1 149 ? 7.142 -8.243 12.030 1.00 95.81 149 GLU A CA 1
ATOM 1265 C C . GLU A 1 149 ? 7.199 -9.726 11.635 1.00 95.81 149 GLU A C 1
ATOM 1267 O O . GLU A 1 149 ? 8.237 -10.185 11.165 1.00 95.81 149 GLU A O 1
ATOM 1272 N N . SER A 1 150 ? 6.087 -10.456 11.772 1.00 96.88 150 SER A N 1
ATOM 1273 C CA . SER A 1 150 ? 6.012 -11.882 11.424 1.00 96.88 150 SER A CA 1
ATOM 1274 C C . SER A 1 150 ? 5.944 -12.178 9.920 1.00 96.88 150 SER A C 1
ATOM 1276 O O . SER A 1 150 ? 6.130 -13.327 9.526 1.00 96.88 150 SER A O 1
ATOM 1278 N N . LEU A 1 151 ? 5.663 -11.176 9.079 1.00 98.00 151 LEU A N 1
ATOM 1279 C CA . LEU A 1 151 ? 5.554 -11.368 7.632 1.00 98.00 151 LEU A CA 1
ATOM 1280 C C . LEU A 1 151 ? 6.932 -11.425 6.958 1.00 98.00 151 LEU A C 1
ATOM 1282 O O . LEU A 1 151 ? 7.939 -10.943 7.478 1.00 98.00 151 LEU A O 1
ATOM 1286 N N . ASP A 1 152 ? 6.957 -11.942 5.736 1.00 97.94 152 ASP A N 1
ATOM 1287 C CA . ASP A 1 152 ? 8.114 -11.832 4.856 1.00 97.94 152 ASP A CA 1
ATO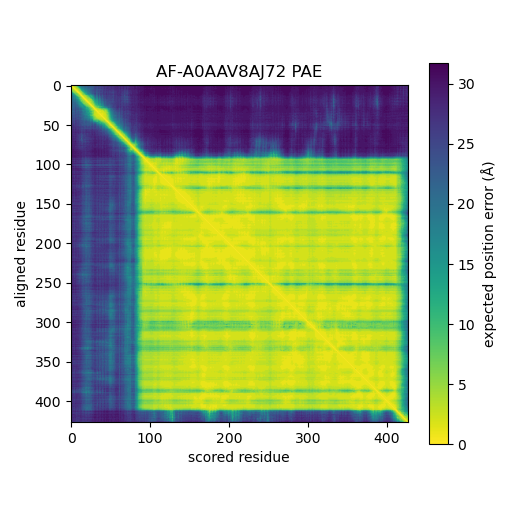M 1288 C C . ASP A 1 152 ? 8.163 -10.468 4.153 1.00 97.94 152 ASP A C 1
ATOM 1290 O O . ASP A 1 152 ? 7.174 -9.739 4.044 1.00 97.94 152 ASP A O 1
ATOM 1294 N N . THR A 1 153 ? 9.339 -10.115 3.630 1.00 98.50 153 THR A N 1
ATOM 1295 C CA . THR A 1 153 ? 9.519 -8.900 2.818 1.00 98.50 153 THR A CA 1
ATOM 1296 C C . THR A 1 153 ? 8.743 -8.944 1.505 1.00 98.50 153 THR A C 1
ATOM 1298 O O . THR A 1 153 ? 8.266 -7.908 1.032 1.00 98.50 153 THR A O 1
ATOM 1301 N N . VAL A 1 154 ? 8.613 -10.143 0.936 1.00 98.81 154 VAL A N 1
ATOM 1302 C CA . VAL A 1 154 ? 7.785 -10.431 -0.234 1.00 98.81 154 VAL A CA 1
ATOM 1303 C C . VAL A 1 154 ? 6.654 -11.341 0.217 1.00 98.81 154 VAL A C 1
ATOM 1305 O O . VAL A 1 154 ? 6.921 -12.433 0.712 1.00 98.81 154 VAL A O 1
ATOM 1308 N N . VAL A 1 155 ? 5.412 -10.906 0.030 1.00 98.69 155 VAL A N 1
ATOM 1309 C CA . VAL A 1 155 ? 4.223 -11.692 0.374 1.00 98.69 155 VAL A CA 1
ATOM 1310 C C . VAL A 1 155 ? 3.662 -12.326 -0.894 1.00 98.69 155 VAL A C 1
ATOM 1312 O O . VAL A 1 155 ? 3.297 -11.622 -1.836 1.00 98.69 155 VAL A O 1
ATOM 1315 N N . ASP A 1 156 ? 3.595 -13.654 -0.934 1.00 98.62 156 ASP A N 1
ATOM 1316 C CA . ASP A 1 156 ? 2.937 -14.387 -2.018 1.00 98.62 156 ASP A CA 1
ATOM 1317 C C . ASP A 1 156 ? 1.456 -14.563 -1.714 1.00 98.62 156 ASP A C 1
ATOM 1319 O O . ASP A 1 156 ? 1.078 -14.957 -0.611 1.00 98.62 156 ASP A O 1
ATOM 1323 N N . ILE A 1 157 ? 0.618 -14.288 -2.707 1.00 98.19 157 ILE A N 1
ATOM 1324 C CA . ILE A 1 157 ? -0.832 -14.389 -2.589 1.00 98.19 157 ILE A CA 1
ATOM 1325 C C . ILE A 1 157 ? -1.360 -15.155 -3.790 1.00 98.19 157 ILE A C 1
ATOM 1327 O O . ILE A 1 157 ? -1.001 -14.859 -4.928 1.00 98.19 157 ILE A O 1
ATOM 1331 N N . GLU A 1 158 ? -2.245 -16.111 -3.543 1.00 97.25 158 GLU A N 1
ATOM 1332 C CA . GLU A 1 158 ? -3.027 -16.780 -4.578 1.00 97.25 158 GLU A CA 1
ATOM 1333 C C . GLU A 1 158 ? -4.504 -16.426 -4.381 1.00 97.25 158 GLU A C 1
ATOM 1335 O O . GLU A 1 158 ? -5.030 -16.512 -3.272 1.00 97.25 158 GLU A O 1
ATOM 1340 N N . ILE A 1 159 ? -5.169 -15.984 -5.448 1.00 96.12 159 ILE A N 1
ATOM 1341 C CA . ILE A 1 159 ? -6.600 -15.672 -5.423 1.00 96.12 159 ILE A CA 1
ATOM 1342 C C . ILE A 1 159 ? -7.383 -16.985 -5.453 1.00 96.12 159 ILE A C 1
ATOM 1344 O O . ILE A 1 159 ? -7.400 -17.679 -6.471 1.00 96.12 159 ILE A O 1
ATOM 1348 N N . SER A 1 160 ? -8.052 -17.307 -4.349 1.00 94.06 160 SER A N 1
ATOM 1349 C CA . SER A 1 160 ? -8.945 -18.464 -4.253 1.00 94.06 160 SER A CA 1
ATOM 1350 C C . SER A 1 160 ? -10.168 -18.322 -5.166 1.00 94.06 160 SER A C 1
ATOM 1352 O O . SER A 1 160 ? -10.589 -17.214 -5.518 1.00 94.06 160 SER A O 1
ATOM 1354 N N . GLU A 1 161 ? -10.799 -19.443 -5.517 1.00 92.06 161 GLU A N 1
ATOM 1355 C CA . GLU A 1 161 ? -12.084 -19.431 -6.223 1.00 92.06 161 GLU A CA 1
ATOM 1356 C C . GLU A 1 161 ? -13.130 -18.587 -5.473 1.00 92.06 161 GLU A C 1
ATOM 1358 O O . GLU A 1 161 ? -13.185 -18.585 -4.245 1.00 92.06 161 GLU A O 1
ATOM 1363 N N . ASN A 1 162 ? -13.970 -17.865 -6.221 1.00 89.81 162 ASN A N 1
ATOM 1364 C CA . ASN A 1 162 ? -15.005 -16.955 -5.702 1.00 89.81 162 ASN A CA 1
ATOM 1365 C C . ASN A 1 162 ? -14.497 -15.775 -4.853 1.00 89.81 162 ASN A C 1
ATOM 1367 O O . ASN A 1 162 ? -15.308 -15.047 -4.282 1.00 89.81 162 ASN A O 1
ATOM 1371 N N . THR A 1 163 ? -13.184 -15.542 -4.807 1.00 94.25 163 THR A N 1
ATOM 1372 C CA . THR A 1 163 ? -12.604 -14.352 -4.177 1.00 94.25 163 THR A CA 1
ATOM 1373 C C . THR A 1 163 ? -12.238 -13.305 -5.220 1.00 94.25 163 THR A C 1
ATOM 1375 O O . THR A 1 163 ? -11.916 -13.617 -6.369 1.00 94.25 163 THR A O 1
ATOM 1378 N N . ASN A 1 164 ? -12.320 -12.039 -4.822 1.00 95.06 164 ASN A N 1
ATOM 1379 C CA . ASN A 1 164 ? -11.804 -10.924 -5.605 1.00 95.06 164 ASN A CA 1
ATOM 1380 C C . ASN A 1 164 ? -10.581 -10.344 -4.911 1.00 95.06 164 ASN A C 1
ATOM 1382 O O . ASN A 1 164 ? -10.538 -10.303 -3.684 1.00 95.06 164 ASN A O 1
ATOM 1386 N N . PHE A 1 165 ? -9.630 -9.849 -5.696 1.00 98.62 165 PHE A N 1
ATOM 1387 C CA . PHE A 1 165 ? -8.448 -9.174 -5.179 1.00 98.62 165 PHE A CA 1
ATOM 1388 C C . PHE A 1 165 ? -8.322 -7.783 -5.786 1.00 98.62 165 PHE A C 1
ATOM 1390 O O . PHE A 1 165 ? -8.152 -7.639 -6.998 1.00 98.62 165 PHE A O 1
ATOM 1397 N N . THR A 1 166 ? -8.401 -6.757 -4.948 1.00 98.88 166 THR A N 1
ATOM 1398 C CA . THR A 1 166 ? -8.366 -5.359 -5.374 1.00 98.88 166 THR A CA 1
ATOM 1399 C C . THR A 1 166 ? -7.065 -4.691 -4.952 1.00 98.88 166 THR A C 1
ATOM 1401 O O . THR A 1 166 ? -6.750 -4.617 -3.771 1.00 98.88 166 THR A O 1
ATOM 1404 N N . VAL A 1 167 ? -6.328 -4.140 -5.912 1.00 98.94 167 VAL A N 1
ATOM 1405 C CA . VAL A 1 167 ? -5.172 -3.275 -5.668 1.00 98.94 167 VAL A CA 1
ATOM 1406 C C . VAL A 1 167 ? -5.639 -1.825 -5.586 1.00 98.94 167 VAL A C 1
ATOM 1408 O O . VAL A 1 167 ? -6.236 -1.298 -6.530 1.00 98.94 167 VAL A O 1
ATOM 1411 N N . VAL A 1 168 ? -5.331 -1.193 -4.460 1.00 98.94 168 VAL A N 1
ATOM 1412 C CA . VAL A 1 168 ? -5.523 0.227 -4.169 1.00 98.94 168 VAL A CA 1
ATOM 1413 C C . VAL A 1 168 ? -4.143 0.881 -4.171 1.00 98.94 168 VAL A C 1
ATOM 1415 O O . VAL A 1 168 ? -3.218 0.381 -3.530 1.00 98.94 168 VAL A O 1
ATOM 1418 N N . GLY A 1 169 ? -3.985 1.960 -4.932 1.00 98.88 169 GLY A N 1
ATOM 1419 C CA . GLY A 1 169 ? -2.786 2.793 -4.913 1.00 98.88 169 GLY A CA 1
ATOM 1420 C C . GLY A 1 169 ? -2.790 3.771 -3.738 1.00 98.88 169 GLY A C 1
ATOM 1421 O O . GLY A 1 169 ? -3.407 3.521 -2.705 1.00 98.88 169 GLY A O 1
ATOM 1422 N N . ASP A 1 170 ? -2.119 4.901 -3.922 1.00 98.81 170 ASP A N 1
ATOM 1423 C CA . ASP A 1 170 ? -1.922 5.914 -2.884 1.00 98.81 170 ASP A CA 1
ATOM 1424 C C . ASP A 1 170 ? -3.266 6.510 -2.425 1.00 98.81 170 ASP A C 1
ATOM 1426 O O . ASP A 1 170 ? -4.143 6.798 -3.253 1.00 98.81 170 ASP A O 1
ATOM 1430 N N . LEU A 1 171 ? -3.406 6.757 -1.118 1.00 98.56 171 LEU A N 1
ATOM 1431 C CA . LEU A 1 171 ? -4.584 7.396 -0.506 1.00 98.56 171 LEU A CA 1
ATOM 1432 C C . LEU A 1 171 ? -4.270 8.729 0.180 1.00 98.56 171 LEU A C 1
ATOM 1434 O O . LEU A 1 171 ? -5.166 9.564 0.295 1.00 98.56 171 LEU A O 1
ATOM 1438 N N . HIS A 1 172 ? -3.035 8.929 0.653 1.00 98.06 172 HIS A N 1
ATOM 1439 C CA . HIS A 1 172 ? -2.542 10.205 1.181 1.00 98.06 172 HIS A CA 1
ATOM 1440 C C . HIS A 1 172 ? -3.521 10.959 2.101 1.00 98.06 172 HIS A C 1
ATOM 1442 O O . HIS A 1 172 ? -3.905 12.105 1.841 1.00 98.06 172 HIS A O 1
ATOM 1448 N N . GLY A 1 173 ? -3.988 10.298 3.162 1.00 96.62 173 GLY A N 1
ATOM 1449 C CA . GLY A 1 173 ? -4.864 10.923 4.156 1.00 96.62 173 GLY A CA 1
ATOM 1450 C C . GLY A 1 173 ? -6.260 11.305 3.641 1.00 96.62 173 GLY A C 1
ATOM 1451 O O . GLY A 1 173 ? -6.944 12.110 4.276 1.00 96.62 173 GLY A O 1
ATOM 1452 N N . GLN A 1 174 ? -6.709 10.770 2.499 1.00 96.69 174 GLN A N 1
ATOM 1453 C CA . GLN A 1 174 ? -8.051 10.985 1.946 1.00 96.69 174 GLN A CA 1
ATOM 1454 C C . GLN A 1 174 ? -9.072 9.948 2.456 1.00 96.69 174 GLN A C 1
ATOM 1456 O O . GLN A 1 174 ? -9.612 9.147 1.694 1.00 96.69 174 GLN A O 1
ATOM 1461 N N . PHE A 1 175 ? -9.354 9.961 3.764 1.00 96.81 175 PHE A N 1
ATOM 1462 C CA . PHE A 1 175 ? -10.198 8.951 4.427 1.00 96.81 175 PHE A CA 1
ATOM 1463 C C . PHE A 1 175 ? -11.591 8.773 3.802 1.00 96.81 175 PHE A C 1
ATOM 1465 O O . PHE A 1 175 ? -12.056 7.651 3.634 1.00 96.81 175 PHE A O 1
ATOM 1472 N N . PHE A 1 176 ? -12.254 9.854 3.397 1.00 95.94 176 PHE A N 1
ATOM 1473 C CA . PHE A 1 176 ? -13.580 9.752 2.779 1.00 95.94 176 PHE A CA 1
ATOM 1474 C C . PHE A 1 176 ? -13.541 9.106 1.388 1.00 95.94 176 PHE A C 1
ATOM 1476 O O . PHE A 1 176 ? -14.469 8.389 1.025 1.00 95.94 176 PHE A O 1
ATOM 1483 N N . ASP A 1 177 ? -12.451 9.288 0.638 1.00 97.56 177 ASP A N 1
ATOM 1484 C CA . ASP A 1 177 ? -12.269 8.599 -0.640 1.00 97.56 177 ASP A CA 1
ATOM 1485 C C . ASP A 1 177 ? -11.973 7.096 -0.414 1.00 97.56 177 ASP A C 1
ATOM 1487 O O . ASP A 1 177 ? -12.428 6.265 -1.197 1.00 97.56 177 ASP A O 1
ATOM 1491 N N . LEU A 1 178 ? -11.318 6.710 0.696 1.00 98.31 178 LEU A N 1
ATOM 1492 C CA . LEU A 1 178 ? -11.220 5.298 1.116 1.00 98.31 178 LEU A CA 1
ATOM 1493 C C . LEU A 1 178 ? -12.605 4.686 1.377 1.00 98.31 178 LEU A C 1
ATOM 1495 O O . LEU A 1 178 ? -12.884 3.576 0.925 1.00 98.31 178 LEU A O 1
ATOM 1499 N N . LEU A 1 179 ? -13.485 5.398 2.085 1.00 97.88 179 LEU A N 1
ATOM 1500 C CA . LEU A 1 179 ? -14.851 4.920 2.317 1.00 97.88 179 LEU A CA 1
ATOM 1501 C C . LEU A 1 179 ? -15.624 4.781 1.005 1.00 97.88 179 LEU A C 1
ATOM 1503 O O . LEU A 1 179 ? -16.314 3.783 0.808 1.00 97.88 179 LEU A O 1
ATOM 1507 N N . HIS A 1 180 ? -15.438 5.717 0.075 1.00 97.69 180 HIS A N 1
ATOM 1508 C CA . HIS A 1 180 ? -16.039 5.624 -1.248 1.00 97.69 180 HIS A CA 1
ATOM 1509 C C . HIS A 1 180 ? -15.555 4.390 -2.029 1.00 97.69 180 HIS A C 1
ATOM 1511 O O . HIS A 1 180 ? -16.352 3.713 -2.676 1.00 97.69 180 HIS A O 1
ATOM 1517 N N . ILE A 1 181 ? -14.273 4.017 -1.916 1.00 98.62 181 ILE A N 1
ATOM 1518 C CA . ILE A 1 181 ? -13.765 2.753 -2.478 1.00 98.62 181 ILE A CA 1
ATOM 1519 C C . ILE A 1 181 ? -14.524 1.552 -1.894 1.00 98.62 181 ILE A C 1
ATOM 1521 O O . ILE A 1 181 ? -14.899 0.649 -2.644 1.00 98.62 181 ILE A O 1
ATOM 1525 N N . PHE A 1 182 ? -14.788 1.537 -0.584 1.00 98.31 182 PHE A N 1
ATOM 1526 C CA . PHE A 1 182 ? -15.561 0.464 0.051 1.00 98.31 182 PHE A CA 1
ATOM 1527 C C . PHE A 1 182 ? -17.035 0.454 -0.359 1.00 98.31 182 PHE A C 1
ATOM 1529 O O . PHE A 1 182 ? -17.613 -0.622 -0.495 1.00 98.31 182 PHE A O 1
ATOM 1536 N N . GLU A 1 183 ? -17.645 1.609 -0.609 1.00 96.81 183 GLU A N 1
ATOM 1537 C CA . GLU A 1 183 ? -19.002 1.691 -1.163 1.00 96.81 183 GLU A CA 1
ATOM 1538 C C . GLU A 1 183 ? -19.060 1.124 -2.589 1.00 96.81 183 GLU A C 1
ATOM 1540 O O . GLU A 1 183 ? -19.965 0.360 -2.924 1.00 96.81 183 GLU A O 1
ATOM 1545 N N . LEU A 1 184 ? -18.071 1.458 -3.424 1.00 96.62 184 LEU A N 1
ATOM 1546 C CA . LEU A 1 184 ? -18.010 1.038 -4.826 1.00 96.62 184 LEU A CA 1
ATOM 1547 C C . LEU A 1 184 ? -17.639 -0.437 -5.004 1.00 96.62 184 LEU A C 1
ATOM 1549 O O . LEU A 1 184 ? -18.152 -1.100 -5.908 1.00 96.62 184 LEU A O 1
ATOM 1553 N N . ASN A 1 185 ? -16.707 -0.943 -4.195 1.00 97.62 185 ASN A N 1
ATOM 1554 C CA . ASN A 1 185 ? -16.119 -2.271 -4.373 1.00 97.62 185 ASN A CA 1
ATOM 1555 C C . ASN A 1 185 ? -16.438 -3.247 -3.225 1.00 97.62 185 ASN A C 1
ATOM 1557 O O . ASN A 1 185 ? -15.999 -4.397 -3.255 1.00 97.62 185 ASN A O 1
ATOM 1561 N N . GLY A 1 186 ? -17.243 -2.830 -2.248 1.00 97.94 186 GLY A N 1
ATOM 1562 C CA . GLY A 1 186 ? -17.620 -3.617 -1.076 1.00 97.94 186 GLY A CA 1
ATOM 1563 C C . GLY A 1 186 ? -16.568 -3.570 0.032 1.00 97.94 186 GLY A C 1
ATOM 1564 O O . GLY A 1 186 ? -15.380 -3.367 -0.215 1.00 97.94 186 GLY A O 1
ATOM 1565 N N . LEU A 1 187 ? -16.990 -3.804 1.272 1.00 98.19 187 LEU A N 1
ATOM 1566 C CA . LEU A 1 187 ? -16.074 -3.864 2.411 1.00 98.19 187 LEU A CA 1
ATOM 1567 C C . LEU A 1 187 ? -15.072 -5.025 2.279 1.00 98.19 187 LEU A C 1
ATOM 1569 O O . LEU A 1 187 ? -15.368 -6.030 1.614 1.00 98.19 187 LEU A O 1
ATOM 1573 N N . PRO A 1 188 ? -13.904 -4.917 2.932 1.00 98.50 188 PRO A N 1
ATOM 1574 C CA . PRO A 1 188 ? -13.017 -6.049 3.139 1.00 98.50 188 PRO A CA 1
ATOM 1575 C C . PRO A 1 188 ? -13.729 -7.248 3.763 1.00 98.50 188 PRO A C 1
ATOM 1577 O O . PRO A 1 188 ? -14.495 -7.102 4.715 1.00 98.50 188 PRO A O 1
ATOM 1580 N N . SER A 1 189 ? -13.458 -8.435 3.232 1.00 98.06 189 SER A N 1
ATOM 1581 C CA . SER A 1 189 ? -13.920 -9.713 3.780 1.00 98.06 189 SER A CA 1
ATOM 1582 C C . SER A 1 189 ? -13.066 -10.851 3.225 1.00 98.06 189 SER A C 1
ATOM 1584 O O . SER A 1 189 ? -12.266 -10.634 2.316 1.00 98.06 189 SER A O 1
ATOM 1586 N N . GLU A 1 190 ? -13.286 -12.079 3.695 1.00 96.44 190 GLU A N 1
ATOM 1587 C CA . GLU A 1 190 ? -12.627 -13.270 3.137 1.00 96.44 190 GLU A CA 1
ATOM 1588 C C . GLU A 1 190 ? -12.865 -13.448 1.625 1.00 96.44 190 GLU A C 1
ATOM 1590 O O . GLU A 1 190 ? -11.998 -13.962 0.922 1.00 96.44 190 GLU A O 1
ATOM 1595 N N . ALA A 1 191 ? -14.008 -12.983 1.104 1.00 96.75 191 ALA A N 1
ATOM 1596 C CA . ALA A 1 191 ? -14.350 -13.051 -0.320 1.00 96.75 191 ALA A CA 1
ATOM 1597 C C . ALA A 1 191 ? -13.956 -11.792 -1.124 1.00 96.75 191 ALA A C 1
ATOM 1599 O O . ALA A 1 191 ? -14.038 -11.786 -2.358 1.00 96.75 191 ALA A O 1
ATOM 1600 N N . ASN A 1 192 ? -13.551 -10.714 -0.449 1.00 98.12 192 ASN A N 1
ATOM 1601 C CA . ASN A 1 192 ? -13.229 -9.426 -1.061 1.00 98.12 192 ASN A CA 1
ATOM 1602 C C . ASN A 1 192 ? -11.927 -8.878 -0.471 1.00 98.12 192 ASN A C 1
ATOM 1604 O O . ASN A 1 192 ? -11.930 -8.106 0.493 1.00 98.12 192 ASN A O 1
ATOM 1608 N N . CYS A 1 193 ? -10.819 -9.329 -1.048 1.00 98.56 193 CYS A N 1
ATOM 1609 C CA . CYS A 1 193 ? -9.473 -9.025 -0.601 1.00 98.56 193 CYS A CA 1
ATOM 1610 C C . CYS A 1 193 ? -8.986 -7.687 -1.166 1.00 98.56 193 CYS A C 1
ATOM 1612 O O . CYS A 1 193 ? -9.301 -7.318 -2.300 1.00 98.56 193 CYS A O 1
ATOM 1614 N N . TYR A 1 194 ? -8.153 -6.990 -0.398 1.00 98.88 194 TYR A N 1
ATOM 1615 C CA . TYR A 1 194 ? -7.528 -5.734 -0.793 1.00 98.88 194 TYR A CA 1
ATOM 1616 C C . TYR A 1 194 ? -6.022 -5.749 -0.538 1.00 98.88 194 TYR A C 1
ATOM 1618 O O . TYR A 1 194 ? -5.556 -6.206 0.504 1.00 98.88 194 TYR A O 1
ATOM 1626 N N . LEU A 1 195 ? -5.273 -5.157 -1.462 1.00 98.94 195 LEU A N 1
ATOM 1627 C CA . LEU A 1 195 ? -3.892 -4.738 -1.281 1.00 98.94 195 LEU A CA 1
ATOM 1628 C C . LEU A 1 195 ? -3.815 -3.216 -1.349 1.00 98.94 195 LEU A C 1
ATOM 1630 O O . LEU A 1 195 ? -4.122 -2.630 -2.383 1.00 98.94 195 LEU A O 1
ATOM 1634 N N . PHE A 1 196 ? -3.339 -2.599 -0.275 1.00 98.94 196 PHE A N 1
ATOM 1635 C CA . PHE A 1 196 ? -3.005 -1.180 -0.221 1.00 98.94 196 PHE A CA 1
ATOM 1636 C C . PHE A 1 196 ? -1.519 -0.998 -0.543 1.00 98.94 196 PHE A C 1
ATOM 1638 O O . PHE A 1 196 ? -0.649 -1.429 0.217 1.00 98.94 196 PHE A O 1
ATOM 1645 N N . ASN A 1 197 ? -1.211 -0.410 -1.696 1.00 98.88 197 ASN A N 1
ATOM 1646 C CA . ASN A 1 197 ? 0.136 -0.390 -2.262 1.00 98.88 197 ASN A CA 1
ATOM 1647 C C . ASN A 1 197 ? 0.927 0.878 -1.886 1.00 98.88 197 ASN A C 1
ATOM 1649 O O . ASN A 1 197 ? 1.424 1.579 -2.769 1.00 98.88 197 ASN A O 1
ATOM 1653 N N . GLY A 1 198 ? 1.050 1.136 -0.581 1.00 98.50 198 GLY A N 1
ATOM 1654 C CA . GLY A 1 198 ? 1.827 2.240 -0.006 1.00 98.50 198 GLY A CA 1
ATOM 1655 C C . GLY A 1 198 ? 1.160 3.616 -0.075 1.00 98.50 198 GLY A C 1
ATOM 1656 O O . GLY A 1 198 ? 0.116 3.778 -0.704 1.00 98.50 198 GLY A O 1
ATOM 1657 N N . ASP A 1 199 ? 1.784 4.596 0.581 1.00 98.75 199 ASP A N 1
ATOM 1658 C CA . ASP A 1 199 ? 1.394 6.012 0.580 1.00 98.75 199 ASP A CA 1
ATOM 1659 C C . ASP A 1 199 ? -0.058 6.235 1.041 1.00 98.75 199 ASP A C 1
ATOM 1661 O O . ASP A 1 199 ? -0.895 6.882 0.398 1.00 98.75 199 ASP A O 1
ATOM 1665 N N . LEU A 1 200 ? -0.369 5.677 2.210 1.00 98.69 200 LEU A N 1
ATOM 1666 C CA . LEU A 1 200 ? -1.673 5.827 2.862 1.00 98.69 200 LEU A CA 1
ATOM 1667 C C . LEU A 1 200 ? -1.778 7.142 3.638 1.00 98.69 200 LEU A C 1
ATOM 1669 O O . LEU A 1 200 ? -2.879 7.648 3.868 1.00 98.69 200 LEU A O 1
ATOM 1673 N N . ILE A 1 201 ? -0.627 7.688 4.024 1.00 98.38 201 ILE A N 1
ATOM 1674 C CA . ILE A 1 201 ? -0.478 8.842 4.910 1.00 98.38 201 ILE A CA 1
ATOM 1675 C C . ILE A 1 201 ? 0.146 10.046 4.207 1.00 98.38 201 ILE A C 1
ATOM 1677 O O . ILE A 1 201 ? 0.510 9.985 3.029 1.00 98.38 201 ILE A O 1
ATOM 1681 N N . ASP A 1 202 ? 0.296 11.125 4.981 1.00 96.81 202 ASP A N 1
ATOM 1682 C CA . ASP A 1 202 ? 0.793 12.434 4.565 1.00 96.81 202 ASP A CA 1
ATOM 1683 C C . ASP A 1 202 ? -0.128 13.141 3.558 1.00 96.81 202 ASP A C 1
ATOM 1685 O O . ASP A 1 202 ? -0.980 12.540 2.905 1.00 96.81 202 ASP A O 1
ATOM 1689 N N . ARG A 1 203 ? 0.095 14.451 3.392 1.00 93.19 203 ARG A N 1
ATOM 1690 C CA . ARG A 1 203 ? -0.594 15.379 2.477 1.00 93.19 203 ARG A CA 1
ATOM 1691 C C . ARG A 1 203 ? -2.038 15.694 2.865 1.00 93.19 203 ARG A C 1
ATOM 1693 O O . ARG A 1 203 ? -2.385 16.871 2.901 1.00 93.19 203 ARG A O 1
ATOM 1700 N N . GLY A 1 204 ? -2.869 14.679 3.088 1.00 91.62 204 GLY A N 1
ATOM 1701 C CA . GLY A 1 204 ? -4.234 14.816 3.595 1.00 91.62 204 GLY A CA 1
ATOM 1702 C C . GLY A 1 204 ? -4.297 14.872 5.123 1.00 91.62 204 GLY A C 1
ATOM 1703 O O . GLY A 1 204 ? -3.335 14.539 5.806 1.00 91.62 204 GLY A O 1
ATOM 1704 N N . ASP A 1 205 ? -5.455 15.272 5.657 1.00 90.94 205 ASP A N 1
ATOM 1705 C CA . ASP A 1 205 ? -5.647 15.546 7.095 1.00 90.94 205 ASP A CA 1
ATOM 1706 C C . ASP A 1 205 ? -6.212 14.354 7.902 1.00 90.94 205 ASP A C 1
ATOM 1708 O O . ASP A 1 205 ? -6.582 14.517 9.076 1.00 90.94 205 ASP A O 1
ATOM 1712 N N . TYR A 1 206 ? -6.394 13.201 7.249 1.00 95.00 206 TYR A N 1
ATOM 1713 C CA . TYR A 1 206 ? -7.054 12.022 7.819 1.00 95.00 206 TYR A CA 1
ATOM 1714 C C . TYR A 1 206 ? -6.221 10.742 7.657 1.00 95.00 206 TYR A C 1
ATOM 1716 O O . TYR A 1 206 ? -6.738 9.671 7.330 1.00 95.00 206 TYR A O 1
ATOM 1724 N N . SER A 1 207 ? -4.902 10.862 7.812 1.00 97.00 207 SER A N 1
ATOM 1725 C CA . SER A 1 207 ? -3.971 9.737 7.696 1.00 97.00 207 SER A CA 1
ATOM 1726 C C . SER A 1 207 ? -4.176 8.723 8.823 1.00 97.00 207 SER A C 1
ATOM 1728 O O . SER A 1 207 ? -4.148 7.515 8.584 1.00 97.00 207 SER A O 1
ATOM 1730 N N . LEU A 1 208 ? -4.407 9.198 10.052 1.00 96.00 208 LEU A N 1
ATOM 1731 C CA . LEU A 1 208 ? -4.617 8.348 11.220 1.00 96.00 208 LEU A CA 1
ATOM 1732 C C . LEU A 1 208 ? -5.875 7.487 11.055 1.00 96.00 208 LEU A C 1
ATOM 1734 O O . LEU A 1 208 ? -5.837 6.287 11.314 1.00 96.00 208 LEU A O 1
ATOM 1738 N N . GLU A 1 209 ? -6.970 8.076 10.582 1.00 97.56 209 GLU A N 1
ATOM 1739 C CA . GLU A 1 209 ? -8.242 7.395 10.345 1.00 97.56 209 GLU A CA 1
ATOM 1740 C C . GLU A 1 209 ? -8.096 6.294 9.285 1.00 97.56 209 GLU A C 1
ATOM 1742 O O . GLU A 1 209 ? -8.612 5.188 9.473 1.00 97.56 209 GLU A O 1
ATOM 1747 N N . ILE A 1 210 ? -7.333 6.551 8.212 1.00 98.44 210 ILE A N 1
ATOM 1748 C CA . ILE A 1 210 ? -6.994 5.529 7.210 1.00 98.44 210 ILE A CA 1
ATOM 1749 C C . ILE A 1 210 ? -6.214 4.386 7.851 1.00 98.44 210 ILE A C 1
ATOM 1751 O O . ILE A 1 210 ? -6.626 3.232 7.724 1.00 98.44 210 ILE A O 1
ATOM 1755 N N . LEU A 1 211 ? -5.109 4.682 8.544 1.00 98.19 211 LEU A N 1
ATOM 1756 C CA . LEU A 1 211 ? -4.260 3.641 9.121 1.00 98.19 211 LEU A CA 1
ATOM 1757 C C . LEU A 1 211 ? -5.030 2.774 10.109 1.00 98.19 211 LEU A C 1
ATOM 1759 O O . LEU A 1 211 ? -4.992 1.552 10.007 1.00 98.19 211 LEU A O 1
ATOM 1763 N N . VAL A 1 212 ? -5.766 3.387 11.035 1.00 97.81 212 VAL A N 1
ATOM 1764 C CA . VAL A 1 212 ? -6.524 2.653 12.054 1.00 97.81 212 VAL A CA 1
ATOM 1765 C C . VAL A 1 212 ? -7.603 1.784 11.403 1.00 97.81 212 VAL A C 1
ATOM 1767 O O . VAL A 1 212 ? -7.772 0.629 11.795 1.00 97.81 212 VAL A O 1
ATOM 1770 N N . THR A 1 213 ? -8.286 2.288 10.373 1.00 98.62 213 THR A N 1
ATOM 1771 C CA . THR A 1 213 ? -9.298 1.522 9.630 1.00 98.62 213 THR A CA 1
ATOM 1772 C C . THR A 1 213 ? -8.677 0.333 8.896 1.00 98.62 213 THR A C 1
ATOM 1774 O O . THR A 1 213 ? -9.116 -0.804 9.075 1.00 98.62 213 THR A O 1
ATOM 1777 N N . VAL A 1 214 ? -7.620 0.562 8.110 1.00 98.75 214 VAL A N 1
ATOM 1778 C CA . VAL A 1 214 ? -6.954 -0.488 7.325 1.00 98.75 214 VAL A CA 1
ATOM 1779 C C . VAL A 1 214 ? -6.285 -1.522 8.236 1.00 98.75 214 VAL A C 1
ATOM 1781 O O . VAL A 1 214 ? -6.409 -2.720 7.987 1.00 98.75 214 VAL A O 1
ATOM 1784 N N . PHE A 1 215 ? -5.630 -1.099 9.320 1.00 98.69 215 PHE A N 1
ATOM 1785 C CA . PHE A 1 215 ? -5.022 -2.009 10.295 1.00 98.69 215 PHE A CA 1
ATOM 1786 C C . PHE A 1 215 ? -6.069 -2.838 11.032 1.00 98.69 215 PHE A C 1
ATOM 1788 O O . PHE A 1 215 ? -5.861 -4.033 11.225 1.00 98.69 215 PHE A O 1
ATOM 1795 N N . SER A 1 216 ? -7.217 -2.256 11.384 1.00 98.56 216 SER A N 1
ATOM 1796 C CA . SER A 1 216 ? -8.300 -3.018 12.014 1.00 98.56 216 SER A CA 1
ATOM 1797 C C . SER A 1 216 ? -8.847 -4.091 11.074 1.00 98.56 216 SER A C 1
ATOM 1799 O O . SER A 1 216 ? -9.004 -5.238 11.487 1.00 98.56 216 SER A O 1
ATOM 1801 N N . PHE A 1 217 ? -9.056 -3.770 9.791 1.00 98.81 217 PHE A N 1
ATOM 1802 C CA . PHE A 1 217 ? -9.434 -4.783 8.803 1.00 98.81 217 PHE A CA 1
ATOM 1803 C C . PHE A 1 217 ? -8.322 -5.809 8.555 1.00 98.81 217 PHE A C 1
ATOM 1805 O O . PHE A 1 217 ? -8.631 -6.975 8.331 1.00 98.81 217 PHE A O 1
ATOM 1812 N N . LYS A 1 218 ? -7.041 -5.425 8.633 1.00 98.75 218 LYS A N 1
ATOM 1813 C CA . LYS A 1 218 ? -5.911 -6.367 8.573 1.00 98.75 218 LYS A CA 1
ATOM 1814 C C . LYS A 1 218 ? -5.889 -7.331 9.750 1.00 98.75 218 LYS A C 1
ATOM 1816 O O . LYS A 1 218 ? -5.583 -8.499 9.551 1.00 98.75 218 LYS A O 1
ATOM 1821 N N . LEU A 1 219 ? -6.209 -6.867 10.951 1.00 98.56 219 LEU A N 1
ATOM 1822 C CA . LEU A 1 219 ? -6.274 -7.721 12.135 1.00 98.56 219 LEU A CA 1
ATOM 1823 C C . LEU A 1 219 ? -7.508 -8.629 12.120 1.00 98.56 219 LEU A C 1
ATOM 1825 O O . LEU A 1 219 ? -7.412 -9.780 12.533 1.00 98.56 219 LEU A O 1
ATOM 1829 N N . LEU A 1 220 ? -8.636 -8.143 11.593 1.00 98.31 220 LEU A N 1
ATOM 1830 C CA . LEU A 1 220 ? -9.849 -8.943 11.418 1.00 98.31 220 LEU A CA 1
ATOM 1831 C C . LEU A 1 220 ? -9.711 -9.984 10.292 1.00 98.31 220 LEU A C 1
ATOM 1833 O O . LEU A 1 220 ? -10.111 -11.132 10.462 1.00 98.31 220 LEU A O 1
ATOM 1837 N N . TYR A 1 221 ? -9.127 -9.600 9.154 1.00 98.25 221 TYR A N 1
ATOM 1838 C CA . TYR A 1 221 ? -8.955 -10.440 7.965 1.00 98.25 221 TYR A CA 1
ATOM 1839 C C . TYR A 1 221 ? -7.476 -10.501 7.532 1.00 98.25 221 TYR A C 1
ATOM 1841 O O . TYR A 1 221 ? -7.099 -9.961 6.482 1.00 98.25 221 TYR A O 1
ATOM 1849 N N . PRO A 1 222 ? -6.604 -11.179 8.303 1.00 97.88 222 PRO A N 1
ATOM 1850 C CA . PRO A 1 222 ? -5.156 -11.181 8.072 1.00 97.88 222 PRO A CA 1
ATOM 1851 C C . PRO A 1 222 ? -4.733 -11.783 6.732 1.00 97.88 222 PRO A C 1
ATOM 1853 O O . PRO A 1 222 ? -3.660 -11.441 6.239 1.00 97.88 222 PRO A O 1
ATOM 1856 N N . ASN A 1 223 ? -5.571 -12.614 6.113 1.00 97.00 223 ASN A N 1
ATOM 1857 C CA . ASN A 1 223 ? -5.301 -13.231 4.812 1.00 97.00 223 ASN A CA 1
ATOM 1858 C C . ASN A 1 223 ? -6.018 -12.541 3.641 1.00 97.00 223 ASN A C 1
ATOM 1860 O O . ASN A 1 223 ? -5.892 -13.003 2.512 1.00 97.00 223 ASN A O 1
ATOM 1864 N N . SER A 1 224 ? -6.774 -11.471 3.902 1.00 97.75 224 SER A N 1
ATOM 1865 C CA . SER A 1 224 ? -7.563 -10.773 2.875 1.00 97.75 224 SER A CA 1
ATOM 1866 C C . SER A 1 224 ? -7.201 -9.302 2.748 1.00 97.75 224 SER A C 1
ATOM 1868 O O . SER A 1 224 ? -7.460 -8.696 1.715 1.00 97.75 224 SER A O 1
ATOM 1870 N N . ILE A 1 225 ? -6.585 -8.711 3.769 1.00 98.62 225 ILE A N 1
ATOM 1871 C CA . ILE A 1 225 ? -6.007 -7.374 3.681 1.00 98.62 225 ILE A CA 1
ATOM 1872 C C . ILE A 1 225 ? -4.494 -7.480 3.627 1.00 98.62 225 ILE A C 1
ATOM 1874 O O . ILE A 1 225 ? -3.865 -8.175 4.425 1.00 98.62 225 ILE A O 1
ATOM 1878 N N . HIS A 1 226 ? -3.893 -6.753 2.700 1.00 98.81 226 HIS A N 1
ATOM 1879 C CA . HIS A 1 226 ? -2.458 -6.727 2.476 1.00 98.81 226 HIS A CA 1
ATOM 1880 C C . HIS A 1 226 ? -1.998 -5.286 2.325 1.00 98.81 226 HIS A C 1
ATOM 1882 O O . HIS A 1 226 ? -2.752 -4.416 1.888 1.00 98.81 226 HIS A O 1
ATOM 1888 N N . LEU A 1 227 ? -0.760 -5.031 2.728 1.00 98.88 227 LEU A N 1
ATOM 1889 C CA . LEU A 1 227 ? -0.155 -3.716 2.638 1.00 98.88 227 LEU A CA 1
ATOM 1890 C C . LEU A 1 227 ? 1.268 -3.876 2.126 1.00 98.88 227 LEU A C 1
ATOM 1892 O O . LEU A 1 227 ? 2.019 -4.692 2.660 1.00 98.88 227 LEU A O 1
ATOM 1896 N N . ASN A 1 228 ? 1.624 -3.066 1.137 1.00 98.88 228 ASN A N 1
ATOM 1897 C CA . ASN A 1 228 ? 3.015 -2.792 0.811 1.00 98.88 228 ASN A CA 1
ATOM 1898 C C . ASN A 1 228 ? 3.397 -1.424 1.385 1.00 98.88 228 ASN A C 1
ATOM 1900 O O . ASN A 1 228 ? 2.556 -0.538 1.533 1.00 98.88 228 ASN A O 1
ATOM 1904 N N . ARG A 1 229 ? 4.679 -1.244 1.683 1.00 98.69 229 ARG A N 1
ATOM 1905 C CA . ARG A 1 229 ? 5.256 0.027 2.111 1.00 98.69 229 ARG A CA 1
ATOM 1906 C C . ARG A 1 229 ? 5.367 0.982 0.922 1.00 98.69 229 ARG A C 1
ATOM 1908 O O . ARG A 1 229 ? 5.853 0.578 -0.135 1.00 98.69 229 ARG A O 1
ATOM 1915 N N . GLY A 1 230 ? 4.971 2.236 1.114 1.00 98.44 230 GLY A N 1
ATOM 1916 C CA . GLY A 1 230 ? 5.286 3.346 0.221 1.00 98.44 230 GLY A CA 1
ATOM 1917 C C . GLY A 1 230 ? 6.469 4.166 0.723 1.00 98.44 230 GLY A C 1
ATOM 1918 O O . GLY A 1 230 ? 7.050 3.891 1.778 1.00 98.44 230 GLY A O 1
ATOM 1919 N N . ASN A 1 231 ? 6.880 5.174 -0.043 1.00 97.31 231 ASN A N 1
ATOM 1920 C CA . ASN A 1 231 ? 7.947 6.061 0.415 1.00 97.31 231 ASN A CA 1
ATOM 1921 C C . ASN A 1 231 ? 7.477 6.983 1.548 1.00 97.31 231 ASN A C 1
ATOM 1923 O O . ASN A 1 231 ? 8.316 7.422 2.340 1.00 97.31 231 ASN A O 1
ATOM 1927 N N . HIS A 1 232 ? 6.174 7.263 1.649 1.00 97.00 232 HIS A N 1
ATOM 1928 C CA . HIS A 1 232 ? 5.605 8.077 2.720 1.00 97.00 232 HIS A CA 1
ATOM 1929 C C . HIS A 1 232 ? 5.502 7.352 4.061 1.00 97.00 232 HIS A C 1
ATOM 1931 O O . HIS A 1 232 ? 5.520 8.014 5.089 1.00 97.00 232 HIS A O 1
ATOM 1937 N N . GLU A 1 233 ? 5.552 6.023 4.121 1.00 97.19 233 GLU A N 1
ATOM 1938 C CA . GLU A 1 233 ? 5.712 5.286 5.384 1.00 97.19 233 GLU A CA 1
ATOM 1939 C C . GLU A 1 233 ? 7.184 5.284 5.857 1.00 97.19 233 GLU A C 1
ATOM 1941 O O . GLU A 1 233 ? 7.803 4.242 6.114 1.00 97.19 233 GLU A O 1
ATOM 1946 N N . THR A 1 234 ? 7.784 6.477 5.937 1.00 91.50 234 THR A N 1
ATOM 1947 C CA . THR A 1 234 ? 9.148 6.714 6.421 1.00 91.50 234 THR A CA 1
ATOM 1948 C C . THR A 1 234 ? 9.218 7.955 7.309 1.00 91.50 234 THR A C 1
ATOM 1950 O O . THR A 1 234 ? 8.648 9.002 7.001 1.00 91.50 234 THR A O 1
ATOM 1953 N N . GLU A 1 235 ? 10.011 7.858 8.380 1.00 88.00 235 GLU A N 1
ATOM 1954 C CA . GLU A 1 235 ? 10.214 8.929 9.367 1.00 88.00 235 GLU A CA 1
ATOM 1955 C C . GLU A 1 235 ? 10.550 10.280 8.711 1.00 88.00 235 GLU A C 1
ATOM 1957 O O . GLU A 1 235 ? 10.000 11.323 9.068 1.00 88.00 235 GLU A O 1
ATOM 1962 N N . THR A 1 236 ? 11.435 10.263 7.708 1.00 87.12 236 THR A N 1
ATOM 1963 C CA . THR A 1 236 ? 11.885 11.480 7.028 1.00 87.12 236 THR A CA 1
ATOM 1964 C C . THR A 1 236 ? 10.739 12.198 6.322 1.00 87.12 236 THR A C 1
ATOM 1966 O O . THR A 1 236 ? 10.633 13.417 6.453 1.00 87.12 236 THR A O 1
ATOM 1969 N N . LEU A 1 237 ? 9.871 11.480 5.601 1.00 89.81 237 LEU A N 1
ATOM 1970 C CA . LEU A 1 237 ? 8.765 12.121 4.887 1.00 89.81 237 LEU A CA 1
ATOM 1971 C C . LEU A 1 237 ? 7.662 12.574 5.845 1.00 89.81 237 LEU A C 1
ATOM 1973 O O . LEU A 1 237 ? 7.180 13.700 5.708 1.00 89.81 237 LEU A O 1
ATOM 1977 N N . ASN A 1 238 ? 7.353 11.778 6.872 1.00 89.81 238 ASN A N 1
ATOM 1978 C CA . ASN A 1 238 ? 6.319 12.135 7.845 1.00 89.81 238 ASN A CA 1
ATOM 1979 C C . A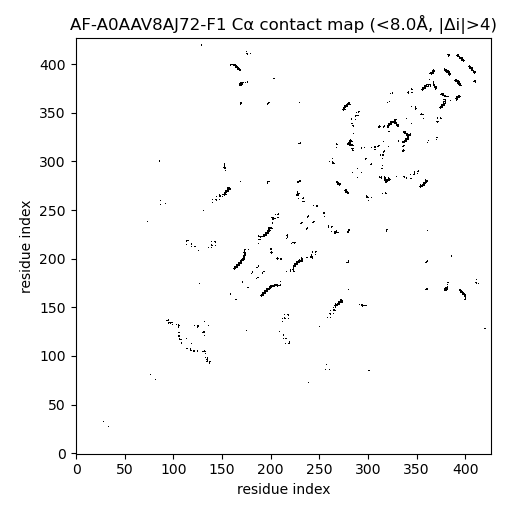SN A 1 238 ? 6.622 13.449 8.571 1.00 89.81 238 ASN A C 1
ATOM 1981 O O . ASN A 1 238 ? 5.705 14.224 8.841 1.00 89.81 238 ASN A O 1
ATOM 1985 N N . SER A 1 239 ? 7.905 13.737 8.828 1.00 86.56 239 SER A N 1
ATOM 1986 C CA . SER A 1 239 ? 8.349 14.988 9.464 1.00 86.56 239 SER A CA 1
ATOM 1987 C C . SER A 1 239 ? 8.106 16.253 8.627 1.00 86.56 239 SER A C 1
ATOM 1989 O O . SER A 1 239 ? 8.188 17.362 9.153 1.00 86.56 239 SER A O 1
ATOM 1991 N N . VAL A 1 240 ? 7.810 16.102 7.332 1.00 87.75 240 VAL A N 1
ATOM 1992 C CA . VAL A 1 240 ? 7.675 17.214 6.379 1.00 87.75 240 VAL A CA 1
ATOM 1993 C C . VAL A 1 240 ? 6.271 17.302 5.786 1.00 87.75 240 VAL A C 1
ATOM 1995 O O . VAL A 1 240 ? 5.799 18.405 5.512 1.00 87.75 240 VAL A O 1
ATOM 1998 N N . TYR A 1 241 ? 5.603 16.169 5.565 1.00 90.50 241 TYR A N 1
ATOM 1999 C CA . TYR A 1 241 ? 4.402 16.113 4.728 1.00 90.50 241 TYR A CA 1
ATOM 2000 C C . TYR A 1 241 ? 3.082 15.946 5.485 1.00 90.50 241 TYR A C 1
ATOM 2002 O O . TYR A 1 241 ? 2.039 15.848 4.841 1.00 90.50 241 TYR A O 1
ATOM 2010 N N . GLY A 1 242 ? 3.103 16.028 6.816 1.00 90.88 242 GLY A N 1
ATOM 2011 C CA . GLY A 1 242 ? 1.916 16.293 7.633 1.00 90.88 242 GLY A CA 1
ATOM 2012 C C . GLY A 1 242 ? 1.589 15.215 8.659 1.00 90.88 242 GLY A C 1
ATOM 2013 O O . GLY A 1 242 ? 1.076 15.559 9.721 1.00 90.88 242 GLY A O 1
ATOM 2014 N N . PHE A 1 243 ? 1.944 13.950 8.419 1.00 95.38 243 PHE A N 1
ATOM 2015 C CA . PHE A 1 243 ? 1.555 12.864 9.320 1.00 95.38 243 PHE A CA 1
ATOM 2016 C C . PHE A 1 243 ? 2.144 13.018 10.724 1.00 95.38 243 PHE A C 1
ATOM 2018 O O . PHE A 1 243 ? 1.446 12.786 11.707 1.00 95.38 243 PHE A O 1
ATOM 2025 N N . TYR A 1 244 ? 3.393 13.483 10.837 1.00 91.81 244 TYR A N 1
ATOM 2026 C CA . TYR A 1 244 ? 4.005 13.758 12.139 1.00 91.81 244 TYR A CA 1
ATOM 2027 C C . TYR A 1 244 ? 3.175 14.751 12.961 1.00 91.81 244 TYR A C 1
ATOM 2029 O O . TYR A 1 244 ? 2.894 14.512 14.134 1.00 91.81 244 TYR A O 1
ATOM 2037 N N . GLN A 1 245 ? 2.753 15.852 12.332 1.00 90.06 245 GLN A N 1
ATOM 2038 C CA . GLN A 1 245 ? 1.937 16.865 12.995 1.00 90.06 245 GLN A CA 1
ATOM 2039 C C . GLN A 1 245 ? 0.550 16.314 13.338 1.00 90.06 245 GLN A C 1
ATOM 2041 O O . GLN A 1 245 ? 0.076 16.515 14.449 1.00 90.06 245 GLN A O 1
ATOM 2046 N N . GLU A 1 246 ? -0.062 15.555 12.429 1.00 92.88 246 GLU A N 1
ATOM 2047 C CA . GLU A 1 246 ? -1.359 14.918 12.664 1.00 92.88 246 GLU A CA 1
ATOM 2048 C C . GLU A 1 246 ? -1.327 13.981 13.884 1.00 92.88 246 GLU A C 1
ATOM 2050 O O . GLU A 1 246 ? -2.241 13.999 14.709 1.00 92.88 246 GLU A O 1
ATOM 2055 N N . VAL A 1 247 ? -0.258 13.192 14.034 1.00 90.75 247 VAL A N 1
ATOM 2056 C CA . VAL A 1 247 ? -0.049 12.319 15.197 1.00 90.75 247 VAL A CA 1
ATOM 2057 C C . VAL A 1 247 ? 0.114 13.131 16.479 1.00 90.75 247 VAL A C 1
ATOM 2059 O O . VAL A 1 247 ? -0.484 12.766 17.486 1.00 90.75 247 VAL A O 1
ATOM 2062 N N . LEU A 1 248 ? 0.878 14.228 16.457 1.00 87.19 248 LEU A N 1
ATOM 2063 C CA . LEU A 1 248 ? 1.028 15.103 17.626 1.00 87.19 248 LEU A CA 1
ATOM 2064 C C . LEU A 1 248 ? -0.281 15.783 18.039 1.00 87.19 248 LEU A C 1
ATOM 2066 O O . LEU A 1 248 ? -0.508 15.990 19.228 1.00 87.19 248 LEU A O 1
ATOM 2070 N N . ASP A 1 249 ? -1.126 16.135 17.072 1.00 88.00 249 ASP A N 1
ATOM 2071 C CA . ASP A 1 249 ? -2.391 16.822 17.334 1.00 88.00 249 ASP A CA 1
ATOM 2072 C C . ASP A 1 249 ? -3.464 15.863 17.872 1.00 88.00 249 ASP A C 1
ATOM 2074 O O . ASP A 1 249 ? -4.308 16.259 18.678 1.00 88.00 249 ASP A O 1
ATOM 2078 N N . LYS A 1 250 ? -3.458 14.602 17.416 1.00 86.44 250 LYS A N 1
ATOM 2079 C CA . LYS A 1 250 ? -4.508 13.616 17.727 1.00 86.44 250 LYS A CA 1
ATOM 2080 C C . LYS A 1 250 ? -4.131 12.643 18.844 1.00 86.44 250 LYS A C 1
ATOM 2082 O O . LYS A 1 250 ? -5.026 12.082 19.477 1.00 86.44 250 LYS A O 1
ATOM 2087 N N . LEU A 1 251 ? -2.841 12.397 19.066 1.00 84.56 251 LEU A N 1
ATOM 2088 C CA . LEU A 1 251 ? -2.335 11.385 19.995 1.00 84.56 251 LEU A CA 1
ATOM 2089 C C . LEU A 1 251 ? -1.372 11.989 21.018 1.00 84.56 251 LEU A C 1
ATOM 2091 O O . LEU A 1 251 ? -0.914 13.120 20.906 1.00 84.56 251 LEU A O 1
ATOM 2095 N N . TYR A 1 252 ? -1.066 11.206 22.050 1.00 74.31 252 TYR A N 1
ATOM 2096 C CA . TYR A 1 252 ? -0.230 11.631 23.170 1.00 74.31 252 TYR A CA 1
ATOM 2097 C C . TYR A 1 252 ? 1.110 10.895 23.167 1.00 74.31 252 TYR A C 1
ATOM 2099 O O . TYR A 1 252 ? 1.246 9.807 22.601 1.00 74.31 252 TYR A O 1
ATOM 2107 N N . GLY A 1 253 ? 2.088 11.469 23.868 1.00 74.38 253 GLY A N 1
ATOM 2108 C CA . GLY A 1 253 ? 3.394 10.852 24.076 1.00 74.38 253 GLY A CA 1
ATOM 2109 C C . GLY A 1 253 ? 4.167 10.630 22.776 1.00 74.38 253 GLY A C 1
ATOM 2110 O O . GLY A 1 253 ? 3.972 11.327 21.784 1.00 74.38 253 GLY A O 1
ATOM 2111 N N . ASP A 1 254 ? 5.055 9.641 22.786 1.00 77.50 254 ASP A N 1
ATOM 2112 C CA . ASP A 1 254 ? 5.915 9.318 21.647 1.00 77.50 254 ASP A CA 1
ATOM 2113 C C . ASP A 1 254 ? 5.225 8.359 20.651 1.00 77.50 254 ASP A C 1
ATOM 2115 O O . ASP A 1 254 ? 5.747 7.308 20.279 1.00 77.50 254 ASP A O 1
ATOM 2119 N N . SER A 1 255 ? 3.995 8.695 20.243 1.00 84.19 255 SER A N 1
ATOM 2120 C CA . SER A 1 255 ? 3.196 7.874 19.316 1.00 84.19 255 SER A CA 1
ATOM 2121 C C . SER A 1 255 ? 3.817 7.787 17.916 1.00 84.19 255 SER A C 1
ATOM 2123 O O . SER A 1 255 ? 3.665 6.778 17.230 1.00 84.19 255 SER A O 1
ATOM 2125 N N . MET A 1 256 ? 4.554 8.810 17.477 1.00 87.75 256 MET A N 1
ATOM 2126 C CA . MET A 1 256 ? 5.174 8.811 16.148 1.00 87.75 256 MET A CA 1
ATOM 2127 C C . MET A 1 256 ? 6.277 7.760 16.022 1.00 87.75 256 MET A C 1
ATOM 2129 O O . MET A 1 256 ? 6.314 6.999 15.055 1.00 87.75 256 MET A O 1
ATOM 2133 N N . SER A 1 257 ? 7.154 7.689 17.019 1.00 83.31 257 SER A N 1
ATOM 2134 C CA . SER A 1 257 ? 8.145 6.623 17.161 1.00 83.31 257 SER A CA 1
ATOM 2135 C C . SER A 1 257 ? 7.538 5.239 16.971 1.00 83.31 257 SER A C 1
ATOM 2137 O O . SER A 1 257 ? 8.144 4.340 16.382 1.00 83.31 257 SER A O 1
ATOM 2139 N N . TYR A 1 258 ? 6.303 5.074 17.433 1.00 84.56 258 TYR A N 1
ATOM 2140 C CA . TYR A 1 258 ? 5.617 3.817 17.313 1.00 84.56 258 TYR A CA 1
ATOM 2141 C C . TYR A 1 258 ? 5.140 3.515 15.889 1.00 84.56 258 TYR A C 1
ATOM 2143 O O . TYR A 1 258 ? 5.388 2.416 15.386 1.00 84.56 258 TYR A O 1
ATOM 2151 N N . PHE A 1 259 ? 4.556 4.497 15.201 1.00 92.00 259 PHE A N 1
ATOM 2152 C CA . PHE A 1 259 ? 4.249 4.375 13.775 1.00 92.00 259 PHE A CA 1
ATOM 2153 C C . PHE A 1 259 ? 5.490 4.074 12.939 1.00 92.00 259 PHE A C 1
ATOM 2155 O O . PHE A 1 259 ? 5.443 3.172 12.108 1.00 92.00 259 PHE A O 1
ATOM 2162 N N . ASN A 1 260 ? 6.619 4.731 13.216 1.00 90.19 260 ASN A N 1
ATOM 2163 C CA . ASN A 1 260 ? 7.887 4.422 12.550 1.00 90.19 260 ASN A CA 1
ATOM 2164 C C . ASN A 1 260 ? 8.258 2.942 12.721 1.00 90.19 260 ASN A C 1
ATOM 2166 O O . ASN A 1 260 ? 8.612 2.278 11.747 1.00 90.19 260 ASN A O 1
ATOM 2170 N N . SER A 1 261 ? 8.086 2.394 13.930 1.00 88.94 261 SER A N 1
ATOM 2171 C CA . SER A 1 261 ? 8.334 0.972 14.182 1.00 88.94 261 SER A CA 1
ATOM 2172 C C . SER A 1 261 ? 7.379 0.047 13.415 1.00 88.94 261 SER A C 1
ATOM 2174 O O . SER A 1 261 ? 7.811 -1.005 12.961 1.00 88.94 261 SER A O 1
ATOM 2176 N N . ILE A 1 262 ? 6.106 0.425 13.235 1.00 94.88 262 ILE A N 1
ATOM 2177 C CA . ILE A 1 262 ? 5.132 -0.329 12.426 1.00 94.88 262 ILE A CA 1
ATOM 2178 C C . ILE A 1 262 ? 5.554 -0.302 10.956 1.00 94.88 262 ILE A C 1
ATOM 2180 O O . ILE A 1 262 ? 5.642 -1.346 10.309 1.00 94.88 262 ILE A O 1
ATOM 2184 N N . PHE A 1 263 ? 5.853 0.889 10.439 1.00 96.12 263 PHE A N 1
ATOM 2185 C CA . PHE A 1 263 ? 6.234 1.098 9.046 1.00 96.12 263 PHE A CA 1
ATOM 2186 C C . PHE A 1 263 ? 7.518 0.365 8.676 1.00 96.12 263 PHE A C 1
ATOM 2188 O O . PHE A 1 263 ? 7.653 -0.129 7.556 1.00 96.12 263 PHE A O 1
ATOM 2195 N N . ASP A 1 264 ? 8.444 0.234 9.624 1.00 93.75 264 ASP A N 1
ATOM 2196 C CA . ASP A 1 264 ? 9.690 -0.488 9.417 1.00 93.75 264 ASP A CA 1
ATOM 2197 C C . ASP A 1 264 ? 9.517 -1.971 9.099 1.00 93.75 264 ASP A C 1
ATOM 2199 O O . ASP A 1 264 ? 10.399 -2.531 8.441 1.00 93.75 264 ASP A O 1
ATOM 2203 N N . TYR A 1 265 ? 8.388 -2.562 9.499 1.00 96.56 265 TYR A N 1
ATOM 2204 C CA . TYR A 1 265 ? 8.019 -3.949 9.228 1.00 96.56 265 TYR A CA 1
ATOM 2205 C C . TYR A 1 265 ? 6.925 -4.092 8.160 1.00 96.56 265 TYR A C 1
ATOM 2207 O O . TYR A 1 265 ? 6.386 -5.182 8.001 1.00 96.56 265 TYR A O 1
ATOM 2215 N N . LEU A 1 266 ? 6.582 -3.056 7.388 1.00 98.12 266 LEU A N 1
ATOM 2216 C CA . LEU A 1 266 ? 5.661 -3.225 6.254 1.00 98.12 266 LEU A CA 1
ATOM 2217 C C . LEU A 1 266 ? 6.307 -4.057 5.129 1.00 98.12 266 LEU A C 1
ATOM 2219 O O . LEU A 1 266 ? 7.495 -3.877 4.842 1.00 98.12 266 LEU A O 1
ATOM 2223 N N . PRO A 1 267 ? 5.587 -5.006 4.494 1.00 98.62 267 PRO A N 1
ATOM 2224 C CA . PRO A 1 267 ? 6.084 -5.715 3.311 1.00 98.62 267 PRO A CA 1
ATOM 2225 C C . PRO A 1 267 ? 6.457 -4.745 2.192 1.00 98.62 267 PRO A C 1
ATOM 2227 O O . PRO A 1 267 ? 5.905 -3.654 2.113 1.00 98.62 267 PRO A O 1
ATOM 2230 N N . LEU A 1 268 ? 7.402 -5.109 1.329 1.00 98.75 268 LEU A N 1
ATOM 2231 C CA . LEU A 1 268 ? 7.830 -4.226 0.234 1.00 98.75 268 LEU A CA 1
ATOM 2232 C C . LEU A 1 268 ? 7.203 -4.617 -1.103 1.00 98.75 268 LEU A C 1
ATOM 2234 O O . LEU A 1 268 ? 7.030 -3.771 -1.980 1.00 98.75 268 LEU A O 1
ATOM 2238 N N . VAL A 1 269 ? 6.902 -5.904 -1.267 1.00 98.88 269 VAL A N 1
ATOM 2239 C CA . VAL A 1 269 ? 6.402 -6.473 -2.515 1.00 98.88 269 VAL A CA 1
ATOM 2240 C C . VAL A 1 269 ? 5.317 -7.491 -2.216 1.00 98.88 269 VAL A C 1
ATOM 2242 O O . VAL A 1 269 ? 5.427 -8.290 -1.287 1.00 98.88 269 VAL A O 1
ATOM 2245 N N . THR A 1 270 ? 4.316 -7.516 -3.084 1.00 98.94 270 THR A N 1
ATOM 2246 C CA . THR A 1 270 ? 3.353 -8.607 -3.180 1.00 98.94 270 THR A CA 1
ATOM 2247 C C . THR A 1 270 ? 3.524 -9.313 -4.525 1.00 98.94 270 THR A C 1
ATOM 2249 O O . THR A 1 270 ? 3.609 -8.654 -5.563 1.00 98.94 270 THR A O 1
ATOM 2252 N N . ILE A 1 271 ? 3.566 -10.647 -4.519 1.00 98.88 271 ILE A N 1
ATOM 2253 C CA . ILE A 1 271 ? 3.519 -11.479 -5.727 1.00 98.88 271 ILE A CA 1
ATOM 2254 C C . ILE A 1 271 ? 2.146 -12.138 -5.803 1.00 98.88 271 ILE A C 1
ATOM 2256 O O . ILE A 1 271 ? 1.833 -13.028 -5.015 1.00 98.88 271 ILE A O 1
ATOM 2260 N N . LEU A 1 272 ? 1.331 -11.718 -6.766 1.00 98.69 272 LEU A N 1
ATOM 2261 C CA . LEU A 1 272 ? -0.027 -12.225 -6.949 1.00 98.69 272 LEU A CA 1
ATOM 2262 C C . LEU A 1 272 ? -0.048 -13.339 -8.004 1.00 98.69 272 LEU A C 1
ATOM 2264 O O . LEU A 1 272 ? 0.460 -13.173 -9.119 1.00 98.69 272 LEU A O 1
ATOM 2268 N N . ASN A 1 273 ? -0.601 -14.492 -7.624 1.00 98.00 273 ASN A N 1
ATOM 2269 C CA . ASN A 1 273 ? -0.684 -15.743 -8.384 1.00 98.00 273 ASN A CA 1
ATOM 2270 C C . ASN A 1 273 ? 0.635 -16.130 -9.070 1.00 98.00 273 ASN A C 1
ATOM 2272 O O . ASN A 1 273 ? 0.626 -16.655 -10.179 1.00 98.00 273 ASN A O 1
ATOM 2276 N N . LYS A 1 274 ? 1.784 -15.834 -8.441 1.00 98.19 274 LYS A N 1
ATOM 2277 C CA . LYS A 1 274 ? 3.135 -16.076 -8.995 1.00 98.19 274 LYS A CA 1
ATOM 2278 C C . LYS A 1 274 ? 3.407 -15.382 -10.341 1.00 98.19 274 LYS A C 1
ATOM 2280 O O . LYS A 1 274 ? 4.399 -15.698 -10.990 1.00 98.19 274 LYS A O 1
ATOM 2285 N N . LYS A 1 275 ? 2.540 -14.458 -10.770 1.00 98.50 275 LYS A N 1
ATOM 2286 C CA . LYS A 1 275 ? 2.561 -13.855 -12.111 1.00 98.50 275 LYS A CA 1
ATOM 2287 C C . LYS A 1 275 ? 2.636 -12.341 -12.114 1.00 98.50 275 LYS A C 1
ATOM 2289 O O . LYS A 1 275 ? 3.182 -11.772 -13.058 1.00 98.50 275 LYS A O 1
ATOM 2294 N N . ILE A 1 276 ? 2.116 -11.687 -11.084 1.00 98.88 276 ILE A N 1
ATOM 2295 C CA . ILE A 1 276 ? 2.043 -10.229 -11.030 1.00 98.88 276 ILE A CA 1
ATOM 2296 C C . ILE A 1 276 ? 2.901 -9.735 -9.873 1.00 98.88 276 ILE A C 1
ATOM 2298 O O . ILE A 1 276 ? 2.685 -10.114 -8.725 1.00 98.88 276 ILE A O 1
ATOM 2302 N N . PHE A 1 277 ? 3.869 -8.880 -10.183 1.00 98.94 277 PHE A N 1
ATOM 2303 C CA . PHE A 1 277 ? 4.714 -8.210 -9.203 1.00 98.94 277 PHE A CA 1
ATOM 2304 C C . PHE A 1 277 ? 4.118 -6.858 -8.838 1.00 98.94 277 PHE A C 1
ATOM 2306 O O . PHE A 1 277 ? 3.876 -6.031 -9.717 1.00 98.94 277 PHE A O 1
ATOM 2313 N N . ILE A 1 278 ? 3.888 -6.625 -7.548 1.00 98.94 278 ILE A N 1
ATOM 2314 C CA . ILE A 1 278 ? 3.268 -5.399 -7.053 1.00 98.94 278 ILE A CA 1
ATOM 2315 C C . ILE A 1 278 ? 4.184 -4.752 -6.020 1.00 98.94 278 ILE A C 1
ATOM 2317 O O . ILE A 1 278 ? 4.488 -5.362 -4.997 1.00 98.94 278 ILE A O 1
ATOM 2321 N N . CYS A 1 279 ? 4.608 -3.519 -6.282 1.00 98.88 279 CYS A N 1
ATOM 2322 C CA . CYS A 1 279 ? 5.412 -2.693 -5.374 1.00 98.88 279 CYS A CA 1
ATOM 2323 C C . CYS A 1 279 ? 4.961 -1.234 -5.480 1.00 98.88 279 CYS A C 1
ATOM 2325 O O . CYS A 1 279 ? 4.313 -0.876 -6.460 1.00 98.88 279 CYS A O 1
ATOM 2327 N N . HIS A 1 280 ? 5.303 -0.373 -4.526 1.00 98.88 280 HIS A N 1
ATOM 2328 C CA . HIS A 1 280 ? 4.879 1.027 -4.582 1.00 98.88 280 HIS A CA 1
ATOM 2329 C C . HIS A 1 280 ? 5.612 1.818 -5.689 1.00 98.88 280 HIS A C 1
ATOM 2331 O O . HIS A 1 280 ? 4.998 2.342 -6.622 1.00 98.88 280 HIS A O 1
ATOM 2337 N N . GLY A 1 281 ? 6.944 1.829 -5.613 1.00 98.75 281 GLY A N 1
ATOM 2338 C CA . GLY A 1 281 ? 7.891 2.450 -6.533 1.00 98.75 281 GLY A CA 1
ATOM 2339 C C . GLY A 1 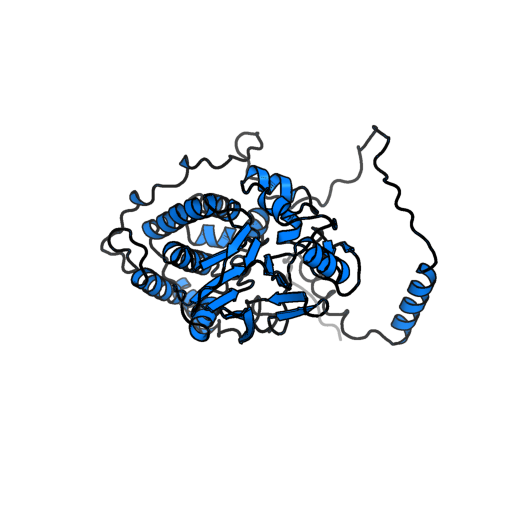281 ? 8.028 1.672 -7.843 1.00 98.75 281 GLY A C 1
ATOM 2340 O O . GLY A 1 281 ? 7.172 1.764 -8.718 1.00 98.75 281 GLY A O 1
ATOM 2341 N N . GLY A 1 282 ? 9.114 0.927 -8.021 1.00 98.44 282 GLY A N 1
ATOM 2342 C CA . GLY A 1 282 ? 9.342 0.207 -9.271 1.00 98.44 282 GLY A CA 1
ATOM 2343 C C . GLY A 1 282 ? 10.618 -0.628 -9.277 1.00 98.44 282 GLY A C 1
ATOM 2344 O O . GLY A 1 282 ? 10.924 -1.321 -8.309 1.00 98.44 282 GLY A O 1
ATOM 2345 N N . LEU A 1 283 ? 11.339 -0.586 -10.399 1.00 98.69 283 LEU A N 1
ATOM 2346 C CA . LEU A 1 283 ? 12.471 -1.463 -10.694 1.00 98.69 283 LEU A CA 1
ATOM 2347 C C . LEU A 1 283 ? 13.845 -0.824 -10.442 1.00 98.69 283 LEU A C 1
ATOM 2349 O O . LEU A 1 283 ? 13.990 0.312 -10.001 1.00 98.69 283 LEU A O 1
ATOM 2353 N N . PHE A 1 284 ? 14.882 -1.609 -10.716 1.00 98.50 284 PHE A N 1
ATOM 2354 C CA . PHE A 1 284 ? 16.205 -1.460 -10.122 1.00 98.50 284 PHE A CA 1
ATOM 2355 C C . PHE A 1 284 ? 17.250 -0.896 -11.079 1.00 98.50 284 PHE A C 1
ATOM 2357 O O . PHE A 1 284 ? 17.086 -0.885 -12.303 1.00 98.50 284 PHE A O 1
ATOM 2364 N N . LEU A 1 285 ? 18.378 -0.477 -10.503 1.00 97.75 285 LEU A N 1
ATOM 2365 C CA . LEU A 1 285 ? 19.538 -0.002 -11.252 1.00 97.75 285 LEU A CA 1
ATOM 2366 C C . LEU A 1 285 ? 20.216 -1.112 -12.078 1.00 97.75 285 LEU A C 1
ATOM 2368 O O . LEU A 1 285 ? 20.738 -0.816 -13.151 1.00 97.75 285 LEU A O 1
ATOM 2372 N N . THR A 1 286 ? 20.208 -2.361 -11.607 1.00 97.00 286 THR A N 1
ATOM 2373 C CA . THR A 1 286 ? 20.818 -3.510 -12.299 1.00 97.00 286 THR A CA 1
ATOM 2374 C C . THR A 1 286 ? 19.753 -4.440 -12.886 1.00 97.00 286 THR A C 1
ATOM 2376 O O . THR A 1 286 ? 18.580 -4.377 -12.511 1.00 97.00 286 THR A O 1
ATOM 2379 N N . ASP A 1 287 ? 20.137 -5.245 -13.880 1.00 97.50 287 ASP A N 1
ATOM 2380 C CA . ASP A 1 287 ? 19.223 -6.118 -14.639 1.00 97.50 287 ASP A CA 1
ATOM 2381 C C . ASP A 1 287 ? 19.027 -7.507 -14.011 1.00 97.50 287 ASP A C 1
ATOM 2383 O O . ASP A 1 287 ? 18.127 -8.238 -14.412 1.00 97.50 287 ASP A O 1
ATOM 2387 N N . ASP A 1 288 ? 19.869 -7.877 -13.050 1.00 97.69 288 ASP A N 1
ATOM 2388 C CA . ASP A 1 288 ? 19.986 -9.216 -12.470 1.00 97.69 288 ASP A CA 1
ATOM 2389 C C . ASP A 1 288 ? 19.217 -9.403 -11.155 1.00 97.69 288 ASP A C 1
ATOM 2391 O O . ASP A 1 288 ? 19.264 -10.483 -10.568 1.00 97.69 288 ASP A O 1
ATOM 2395 N N . VAL A 1 289 ? 18.472 -8.385 -10.713 1.00 98.50 289 VAL A N 1
ATOM 2396 C CA . VAL A 1 289 ? 17.700 -8.458 -9.468 1.00 98.50 289 VAL A CA 1
ATOM 2397 C C . VAL A 1 289 ? 16.609 -9.522 -9.569 1.00 98.50 289 VAL A C 1
ATOM 2399 O O . VAL A 1 289 ? 15.735 -9.487 -10.444 1.00 98.50 289 VAL A O 1
ATOM 2402 N N . THR A 1 290 ? 16.630 -10.451 -8.615 1.00 98.69 290 THR A N 1
ATOM 2403 C CA . THR A 1 290 ? 15.662 -11.551 -8.528 1.00 98.69 290 THR A CA 1
ATOM 2404 C C . THR A 1 290 ? 14.679 -11.361 -7.377 1.00 98.69 290 THR A C 1
ATOM 2406 O O . THR A 1 290 ? 14.989 -10.711 -6.379 1.00 98.69 290 THR A O 1
ATOM 2409 N N . ILE A 1 291 ? 13.511 -12.008 -7.445 1.00 98.62 291 ILE A N 1
ATOM 2410 C CA . ILE A 1 291 ? 12.569 -12.043 -6.310 1.00 98.62 291 ILE A CA 1
ATOM 2411 C C . ILE A 1 291 ? 13.233 -12.608 -5.048 1.00 98.62 291 ILE A C 1
ATOM 2413 O O . ILE A 1 291 ? 12.956 -12.140 -3.945 1.00 98.62 291 ILE A O 1
ATOM 2417 N N . ASN A 1 292 ? 14.139 -13.579 -5.190 1.00 98.06 292 ASN A N 1
ATOM 2418 C CA . ASN A 1 292 ? 14.838 -14.165 -4.049 1.00 98.06 292 ASN A CA 1
ATOM 2419 C C . ASN A 1 292 ? 15.790 -13.164 -3.373 1.00 98.06 292 ASN A C 1
ATOM 2421 O O . ASN A 1 292 ? 15.916 -13.155 -2.153 1.00 98.06 292 ASN A O 1
ATOM 2425 N N . GLU A 1 293 ? 16.428 -12.285 -4.146 1.00 97.94 293 GLU A N 1
ATOM 2426 C CA . GLU A 1 293 ? 17.225 -11.189 -3.591 1.00 97.94 293 GLU A CA 1
ATOM 2427 C C . GLU A 1 293 ? 16.350 -10.198 -2.813 1.00 97.94 293 GLU A C 1
ATOM 2429 O O . GLU A 1 293 ? 16.702 -9.811 -1.699 1.00 97.94 293 GLU A O 1
ATOM 2434 N N . ILE A 1 294 ? 15.168 -9.863 -3.343 1.00 98.56 294 ILE A N 1
ATOM 2435 C CA . ILE A 1 294 ? 14.205 -8.986 -2.662 1.00 98.56 294 ILE A CA 1
ATOM 2436 C C . ILE A 1 294 ? 13.717 -9.615 -1.346 1.00 98.56 294 ILE A C 1
ATOM 2438 O O . ILE A 1 294 ? 13.630 -8.917 -0.336 1.00 98.56 294 ILE A O 1
ATOM 2442 N N . ARG A 1 295 ? 13.451 -10.930 -1.314 1.00 98.19 295 ARG A N 1
ATOM 2443 C CA . ARG A 1 295 ? 13.067 -11.655 -0.082 1.00 98.19 295 ARG A CA 1
ATOM 2444 C C . ARG A 1 295 ? 14.098 -11.529 1.033 1.00 98.19 295 ARG A C 1
ATOM 2446 O O . ARG A 1 295 ? 13.718 -11.444 2.195 1.00 98.19 295 ARG A O 1
ATOM 2453 N N . ASN A 1 296 ? 15.380 -11.478 0.681 1.00 97.12 296 ASN A N 1
ATOM 2454 C CA . ASN A 1 296 ? 16.480 -11.409 1.643 1.00 97.12 296 ASN A CA 1
ATOM 2455 C C . ASN A 1 296 ? 16.723 -9.999 2.211 1.00 97.12 296 ASN A C 1
ATOM 2457 O O . ASN A 1 296 ? 17.575 -9.825 3.087 1.00 97.12 296 ASN A O 1
ATOM 2461 N N . ILE A 1 297 ? 15.988 -8.981 1.753 1.00 96.81 297 ILE A N 1
ATOM 2462 C CA . ILE A 1 297 ? 16.035 -7.647 2.357 1.00 96.81 297 ILE A CA 1
ATOM 2463 C C . ILE A 1 297 ? 15.471 -7.733 3.776 1.00 96.81 297 ILE A C 1
ATOM 2465 O O . ILE A 1 297 ? 14.315 -8.093 3.984 1.00 96.81 297 ILE A O 1
ATOM 2469 N N . THR A 1 298 ? 16.284 -7.366 4.765 1.00 94.50 298 THR A N 1
ATOM 2470 C CA . THR A 1 298 ? 15.861 -7.346 6.170 1.00 94.50 298 THR A CA 1
ATOM 2471 C C . THR A 1 298 ? 15.071 -6.077 6.468 1.00 94.50 298 THR A C 1
ATOM 2473 O O . THR A 1 298 ? 15.584 -4.973 6.281 1.00 94.50 298 THR A O 1
ATOM 2476 N N . ARG A 1 299 ? 13.860 -6.227 7.006 1.00 92.50 299 ARG A N 1
ATOM 2477 C CA . ARG A 1 299 ? 12.982 -5.123 7.412 1.00 92.50 299 ARG A CA 1
ATOM 2478 C C . ARG A 1 299 ? 13.190 -4.830 8.894 1.00 92.50 299 ARG A C 1
ATOM 2480 O O . ARG A 1 299 ? 12.728 -5.569 9.752 1.00 92.50 299 ARG A O 1
ATOM 2487 N N . SER A 1 300 ? 13.997 -3.816 9.191 1.00 86.69 300 SER A N 1
ATOM 2488 C CA . SER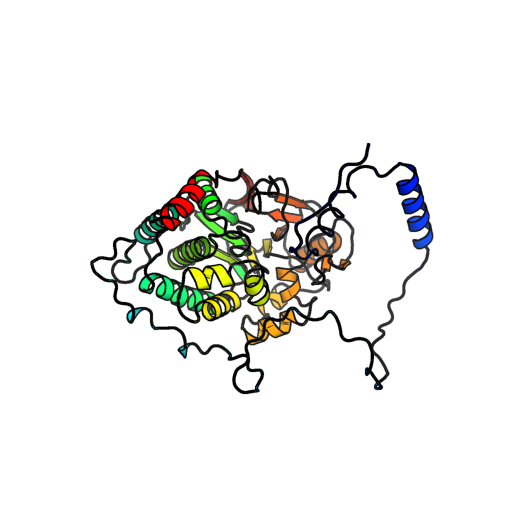 A 1 300 ? 14.233 -3.327 10.554 1.00 86.69 300 SER A CA 1
ATOM 2489 C C . SER A 1 300 ? 14.657 -1.865 10.513 1.00 86.69 300 SER A C 1
ATOM 2491 O O . SER A 1 300 ? 15.234 -1.425 9.519 1.00 86.69 300 SER A O 1
ATOM 2493 N N . GLU A 1 301 ? 14.470 -1.134 11.610 1.00 81.94 301 GLU A N 1
ATOM 2494 C CA . GLU A 1 301 ? 14.874 0.275 11.745 1.00 81.94 301 GLU A CA 1
ATOM 2495 C C . GLU A 1 301 ? 16.327 0.521 11.289 1.00 81.94 301 GLU A C 1
ATOM 2497 O O . GLU A 1 301 ? 16.632 1.440 10.523 1.00 81.94 301 GLU A O 1
ATOM 2502 N N . LYS A 1 302 ? 17.258 -0.343 11.716 1.00 82.25 302 LYS A N 1
ATOM 2503 C CA . LYS A 1 302 ? 18.676 -0.240 11.343 1.00 82.25 302 LYS A CA 1
ATOM 2504 C C . LYS A 1 302 ? 18.893 -0.500 9.851 1.00 82.25 302 LYS A C 1
ATOM 2506 O O . LYS A 1 302 ? 19.615 0.263 9.209 1.00 82.25 302 LYS A O 1
ATOM 2511 N N . SER A 1 303 ? 18.299 -1.566 9.319 1.00 78.75 303 SER A N 1
ATOM 2512 C CA . SER A 1 303 ? 18.454 -1.948 7.912 1.00 78.75 303 SER A CA 1
ATOM 2513 C C . SER A 1 303 ? 17.854 -0.893 6.985 1.00 78.75 303 SER A C 1
ATOM 2515 O O . SER A 1 303 ? 18.517 -0.457 6.048 1.00 78.75 303 SER A O 1
ATOM 2517 N N . ASN A 1 304 ? 16.656 -0.400 7.301 1.00 84.00 304 ASN A N 1
ATOM 2518 C CA . ASN A 1 304 ? 15.945 0.604 6.514 1.00 84.00 304 ASN A CA 1
ATOM 2519 C C . ASN A 1 304 ? 16.751 1.905 6.414 1.00 84.00 304 ASN A C 1
ATOM 2521 O O . ASN A 1 304 ? 16.959 2.415 5.315 1.00 84.00 304 ASN A O 1
ATOM 2525 N N . ARG A 1 305 ? 17.309 2.400 7.529 1.00 83.50 305 ARG A N 1
ATOM 2526 C CA . ARG A 1 305 ? 18.189 3.583 7.504 1.00 83.50 305 ARG A CA 1
ATOM 2527 C C . ARG A 1 305 ? 19.429 3.386 6.638 1.00 83.50 305 ARG A C 1
ATOM 2529 O O . ARG A 1 305 ? 19.821 4.309 5.932 1.00 83.50 305 ARG A O 1
ATOM 2536 N N . MET A 1 306 ? 20.042 2.204 6.677 1.00 80.44 306 MET A N 1
ATOM 2537 C CA . MET A 1 306 ? 21.197 1.893 5.831 1.00 80.44 306 MET A CA 1
ATOM 2538 C C . MET A 1 306 ? 20.812 1.885 4.347 1.00 80.44 306 MET A C 1
ATOM 2540 O O . MET A 1 306 ? 21.530 2.447 3.524 1.00 80.44 306 MET A O 1
ATOM 2544 N N . TYR A 1 307 ? 19.670 1.292 3.999 1.00 82.94 307 TYR A N 1
ATOM 2545 C CA . TYR A 1 307 ? 19.191 1.277 2.620 1.00 82.94 307 TYR A CA 1
ATOM 2546 C C . TYR A 1 307 ? 18.876 2.676 2.095 1.00 82.94 307 TYR A C 1
ATOM 2548 O O . TYR A 1 307 ? 19.279 2.998 0.980 1.00 82.94 307 TYR A O 1
ATOM 2556 N N . LEU A 1 308 ? 18.239 3.522 2.908 1.00 79.81 308 LEU A N 1
ATOM 2557 C CA . LEU A 1 308 ? 17.898 4.900 2.545 1.00 79.81 308 LEU A CA 1
ATOM 2558 C C . LEU A 1 308 ? 19.132 5.793 2.320 1.00 79.81 308 LEU A C 1
ATOM 2560 O O . LEU A 1 308 ? 19.038 6.784 1.603 1.00 79.81 308 LEU A O 1
ATOM 2564 N N . GLN A 1 309 ? 20.300 5.436 2.869 1.00 85.25 309 GLN A N 1
ATOM 2565 C CA . GLN A 1 309 ? 21.565 6.122 2.563 1.00 85.25 309 GLN A CA 1
ATOM 2566 C C . GLN A 1 309 ? 22.087 5.807 1.155 1.00 85.25 309 GLN A C 1
ATOM 2568 O O . GLN A 1 309 ? 22.876 6.579 0.612 1.00 85.25 309 GLN A O 1
ATOM 2573 N N . ASN A 1 310 ? 21.658 4.692 0.555 1.00 91.25 310 ASN A N 1
ATOM 2574 C CA . ASN A 1 310 ? 21.971 4.354 -0.825 1.00 91.25 310 ASN A CA 1
ATOM 2575 C C . ASN A 1 310 ? 20.749 4.639 -1.724 1.00 91.25 310 ASN A C 1
ATOM 2577 O O . ASN A 1 310 ? 19.796 3.848 -1.740 1.00 91.25 310 ASN A O 1
ATOM 2581 N N . PRO A 1 311 ? 20.782 5.711 -2.539 1.00 91.12 311 PRO A N 1
ATOM 2582 C CA . PRO A 1 311 ? 19.648 6.093 -3.378 1.00 91.12 311 PRO A CA 1
ATOM 2583 C C . PRO A 1 311 ? 19.300 5.045 -4.445 1.00 91.12 311 PRO A C 1
ATOM 2585 O O . PRO A 1 311 ? 18.201 5.082 -4.987 1.00 91.12 311 PRO A O 1
ATOM 2588 N N . PHE A 1 312 ? 20.197 4.097 -4.735 1.00 94.75 312 PHE A N 1
ATOM 2589 C CA . PHE A 1 312 ? 20.008 3.052 -5.744 1.00 94.75 312 PHE A CA 1
ATOM 2590 C C . PHE A 1 312 ? 19.904 1.640 -5.158 1.00 94.75 312 PHE A C 1
ATOM 2592 O O . PHE A 1 312 ? 19.949 0.668 -5.912 1.00 94.75 312 PHE A O 1
ATOM 2599 N N . SER A 1 313 ? 19.777 1.493 -3.834 1.00 96.81 313 SER A N 1
ATOM 2600 C CA . SER A 1 313 ? 19.521 0.172 -3.248 1.00 96.81 313 SER A CA 1
ATOM 2601 C C . SER A 1 313 ? 18.201 -0.409 -3.772 1.00 96.81 313 SER A C 1
ATOM 2603 O O . SER A 1 313 ? 17.293 0.342 -4.137 1.00 96.81 313 SER A O 1
ATOM 2605 N N . ILE A 1 314 ? 18.072 -1.741 -3.787 1.00 98.00 314 ILE A N 1
ATOM 2606 C CA . ILE A 1 314 ? 16.829 -2.423 -4.189 1.00 98.00 314 ILE A CA 1
ATOM 2607 C C . ILE A 1 314 ? 15.655 -1.904 -3.354 1.00 98.00 314 ILE A C 1
ATOM 2609 O O . ILE A 1 314 ? 14.643 -1.499 -3.914 1.00 98.00 314 ILE A O 1
ATOM 2613 N N . PHE A 1 315 ? 15.840 -1.811 -2.034 1.00 97.62 315 PHE A N 1
ATOM 2614 C CA . PHE A 1 315 ? 14.872 -1.222 -1.109 1.00 97.62 315 PHE A CA 1
ATOM 2615 C C . PHE A 1 315 ? 14.444 0.189 -1.541 1.00 97.62 315 PHE A C 1
ATOM 2617 O O . PHE A 1 315 ? 13.254 0.449 -1.677 1.00 97.62 315 PHE A O 1
ATOM 2624 N N . THR A 1 316 ? 15.391 1.093 -1.819 1.00 96.81 316 THR A N 1
ATOM 2625 C CA . THR A 1 316 ? 15.057 2.463 -2.243 1.00 96.81 316 THR A CA 1
ATOM 2626 C C . THR A 1 316 ? 14.319 2.467 -3.584 1.00 96.81 316 THR A C 1
ATOM 2628 O O . THR A 1 316 ? 13.348 3.200 -3.748 1.00 96.81 316 THR A O 1
ATOM 2631 N N . CYS A 1 317 ? 14.719 1.624 -4.536 1.00 98.38 317 CYS A N 1
ATOM 2632 C CA . CYS A 1 317 ? 14.065 1.525 -5.843 1.00 98.38 317 CYS A CA 1
ATOM 2633 C C . CYS A 1 317 ? 12.617 1.017 -5.757 1.00 98.38 317 CYS A C 1
ATOM 2635 O O . CYS A 1 317 ? 11.754 1.558 -6.456 1.00 98.38 317 CYS A O 1
ATOM 2637 N N . LEU A 1 318 ? 12.339 0.055 -4.866 1.00 98.69 318 LEU A N 1
ATOM 2638 C CA . LEU A 1 318 ? 10.984 -0.445 -4.591 1.00 98.69 318 LEU A CA 1
ATOM 2639 C C . LEU A 1 318 ? 10.044 0.640 -4.071 1.00 98.69 318 LEU A C 1
ATOM 2641 O O . LEU A 1 318 ? 8.837 0.481 -4.203 1.00 98.69 318 LEU A O 1
ATOM 2645 N N . LEU A 1 319 ? 10.573 1.719 -3.490 1.00 97.88 319 LEU A N 1
ATOM 2646 C CA . LEU A 1 319 ? 9.778 2.820 -2.944 1.00 97.88 319 LEU A CA 1
ATOM 2647 C C . LEU A 1 319 ? 9.777 4.071 -3.838 1.00 97.88 319 LEU A C 1
ATOM 2649 O O . LEU A 1 319 ? 8.832 4.839 -3.771 1.00 97.88 319 LEU A O 1
ATOM 2653 N N . TRP A 1 320 ? 10.804 4.293 -4.669 1.00 98.12 320 TRP A N 1
ATOM 2654 C CA . TRP A 1 320 ? 11.028 5.607 -5.303 1.00 98.12 320 TRP A CA 1
ATOM 2655 C C . TRP A 1 320 ? 11.227 5.622 -6.819 1.00 98.12 320 TRP A C 1
ATOM 2657 O O . TRP A 1 320 ? 11.189 6.699 -7.416 1.00 98.12 320 TRP A O 1
ATOM 2667 N N . SER A 1 321 ? 11.533 4.488 -7.451 1.00 98.56 321 SER A N 1
ATOM 2668 C CA . SER A 1 321 ? 11.809 4.496 -8.895 1.00 98.56 321 SER A CA 1
ATOM 2669 C C . SER A 1 321 ? 10.533 4.714 -9.709 1.00 98.56 321 SER A C 1
ATOM 2671 O O . SER A 1 321 ? 9.438 4.350 -9.279 1.00 98.56 321 SER A O 1
ATOM 2673 N N . ASP A 1 322 ? 10.675 5.282 -10.907 1.00 98.75 322 ASP A N 1
ATOM 2674 C CA . ASP A 1 322 ? 9.553 5.587 -11.802 1.00 98.75 322 ASP A CA 1
ATOM 2675 C C . ASP A 1 322 ? 9.740 4.961 -13.197 1.00 98.75 322 ASP A C 1
ATOM 2677 O O . ASP A 1 322 ? 10.864 4.877 -13.696 1.00 98.75 322 ASP A O 1
ATOM 2681 N N . PRO A 1 323 ? 8.664 4.550 -13.884 1.00 98.50 323 PRO A N 1
ATOM 2682 C CA . PRO A 1 323 ? 8.744 4.119 -15.276 1.00 98.50 323 PRO A CA 1
ATOM 2683 C C . PRO A 1 323 ? 8.971 5.303 -16.234 1.00 98.50 323 PRO A C 1
ATOM 2685 O O . PRO A 1 323 ? 8.387 6.379 -16.091 1.00 98.50 323 PRO A O 1
ATOM 2688 N N . GLY A 1 324 ? 9.794 5.092 -17.260 1.00 97.88 324 GLY A N 1
ATOM 2689 C CA . GLY A 1 324 ? 10.084 6.046 -18.330 1.00 97.88 324 GLY A CA 1
ATOM 2690 C C . GLY A 1 324 ? 9.702 5.512 -19.708 1.00 97.88 324 GLY A C 1
ATOM 2691 O O . GLY A 1 324 ? 9.653 4.315 -19.947 1.00 97.88 324 GLY A O 1
ATOM 2692 N N . ILE A 1 325 ? 9.460 6.402 -20.670 1.00 97.38 325 ILE A N 1
ATOM 2693 C CA . ILE A 1 325 ? 9.004 5.994 -22.014 1.00 97.38 325 ILE A CA 1
ATOM 2694 C C . ILE A 1 325 ? 10.127 5.489 -22.936 1.00 97.38 325 ILE A C 1
ATOM 2696 O O . ILE A 1 325 ? 9.846 4.872 -23.962 1.00 97.38 325 ILE A O 1
ATOM 2700 N N . TYR A 1 326 ? 11.386 5.768 -22.598 1.00 97.88 326 TYR A N 1
ATOM 2701 C CA . TYR A 1 326 ? 12.555 5.396 -23.394 1.00 97.88 326 TYR A CA 1
ATOM 2702 C C . TYR A 1 326 ? 13.288 4.222 -22.756 1.00 97.88 326 TYR A C 1
ATOM 2704 O O . TYR A 1 326 ? 13.331 4.122 -21.534 1.00 97.88 326 TYR A O 1
ATOM 2712 N N . ASN A 1 327 ? 13.896 3.374 -23.586 1.00 98.56 327 ASN A N 1
ATOM 2713 C CA . ASN A 1 327 ? 14.734 2.273 -23.115 1.00 98.56 327 ASN A CA 1
ATOM 2714 C C . ASN A 1 327 ? 15.928 2.766 -22.282 1.00 98.56 327 ASN A C 1
ATOM 2716 O O . ASN A 1 327 ? 16.429 3.879 -22.475 1.00 98.56 327 ASN A O 1
ATOM 2720 N N . GLY A 1 328 ? 16.422 1.887 -21.416 1.00 98.25 328 GLY A N 1
ATOM 2721 C CA . GLY A 1 328 ? 17.529 2.126 -20.510 1.00 98.25 328 GLY A CA 1
ATOM 2722 C C . GLY A 1 328 ? 17.080 2.718 -19.178 1.00 98.25 328 GLY A C 1
ATOM 2723 O O . GLY A 1 328 ? 15.958 2.520 -18.716 1.00 98.25 328 GLY A O 1
ATOM 2724 N N . ARG A 1 329 ? 18.002 3.426 -18.526 1.00 98.38 329 ARG A N 1
ATOM 2725 C CA . ARG A 1 329 ? 17.806 4.026 -17.203 1.00 98.38 329 ARG A CA 1
ATOM 2726 C C . ARG A 1 329 ? 18.231 5.486 -17.233 1.00 98.38 329 ARG A C 1
ATOM 2728 O O . ARG A 1 329 ? 19.203 5.830 -17.905 1.00 98.38 329 ARG A O 1
ATOM 2735 N N . GLN A 1 330 ? 17.515 6.337 -16.510 1.00 97.19 330 GLN A N 1
ATOM 2736 C CA . GLN A 1 330 ? 17.802 7.768 -16.406 1.00 97.19 330 GLN A CA 1
ATOM 2737 C C . GLN A 1 330 ? 17.801 8.208 -14.937 1.00 97.19 330 GLN A C 1
ATOM 2739 O O . GLN A 1 330 ? 17.148 7.570 -14.110 1.00 97.19 330 GLN A O 1
ATOM 2744 N N . PRO A 1 331 ? 18.509 9.293 -14.582 1.00 94.94 331 PRO A N 1
ATOM 2745 C CA . PRO A 1 331 ? 18.390 9.887 -13.255 1.00 94.94 331 PRO A CA 1
ATOM 2746 C C . PRO A 1 331 ? 16.943 10.294 -12.950 1.00 94.94 331 PRO A C 1
ATOM 2748 O O . PRO A 1 331 ? 16.255 10.840 -13.814 1.00 94.94 331 PRO A O 1
ATOM 2751 N N . SER A 1 332 ? 16.492 10.053 -11.719 1.00 94.94 332 SER A N 1
ATOM 2752 C CA . SER A 1 332 ? 15.171 10.498 -11.270 1.00 94.94 332 SER A CA 1
ATOM 2753 C C . SER A 1 332 ? 15.148 11.998 -10.982 1.00 94.94 332 SER A C 1
ATOM 2755 O O . SER A 1 332 ? 16.045 12.536 -10.330 1.00 94.94 332 SER A O 1
ATOM 2757 N N . VAL A 1 333 ? 14.064 12.667 -11.384 1.00 91.75 333 VAL A N 1
ATOM 2758 C CA . VAL A 1 333 ? 13.777 14.068 -11.015 1.00 91.75 333 VAL A CA 1
ATOM 2759 C C . VAL A 1 333 ? 13.498 14.241 -9.518 1.00 91.75 333 VAL A C 1
ATOM 2761 O O . VAL A 1 333 ? 13.500 15.358 -9.007 1.00 91.75 333 VAL A O 1
ATOM 2764 N N . ARG A 1 334 ? 13.279 13.133 -8.798 1.00 89.94 334 ARG A N 1
ATOM 2765 C CA . ARG A 1 334 ? 13.099 13.104 -7.341 1.00 89.94 334 ARG A CA 1
ATOM 2766 C C . ARG A 1 334 ? 14.426 13.151 -6.583 1.00 89.94 334 ARG A C 1
ATOM 2768 O O . ARG A 1 334 ? 14.414 13.178 -5.360 1.00 89.94 334 ARG A O 1
ATOM 2775 N N . HIS A 1 335 ? 15.558 13.155 -7.296 1.00 87.94 335 HIS A N 1
ATOM 2776 C CA . HIS A 1 335 ? 16.916 13.125 -6.736 1.00 87.94 335 HIS A CA 1
ATOM 2777 C C . HIS A 1 335 ? 17.216 11.889 -5.866 1.00 87.94 335 HIS A C 1
ATOM 2779 O O . HIS A 1 335 ? 18.211 11.853 -5.148 1.00 87.94 335 HIS A O 1
ATOM 2785 N N . THR A 1 336 ? 16.378 10.857 -5.962 1.00 91.25 336 THR A N 1
ATOM 2786 C CA . THR A 1 336 ? 16.558 9.543 -5.345 1.00 91.25 336 THR A CA 1
ATOM 2787 C C . THR A 1 336 ? 16.082 8.477 -6.327 1.00 91.25 336 THR A C 1
ATOM 2789 O O . THR A 1 336 ? 15.142 8.712 -7.091 1.00 91.25 336 THR A O 1
ATOM 2792 N N . SER A 1 337 ? 16.745 7.322 -6.337 1.00 95.00 337 SER A N 1
ATOM 2793 C CA . SER A 1 337 ? 16.519 6.253 -7.311 1.00 95.00 337 SER A CA 1
ATOM 2794 C C . SER A 1 337 ? 16.643 6.708 -8.779 1.00 95.00 337 SER A C 1
ATOM 2796 O O . SER A 1 337 ? 17.412 7.616 -9.109 1.00 95.00 337 SER A O 1
ATOM 2798 N N . LEU A 1 338 ? 15.953 6.018 -9.687 1.00 97.88 338 LEU A N 1
ATOM 2799 C CA . LEU A 1 338 ? 16.082 6.149 -11.134 1.00 97.88 338 LEU A CA 1
ATOM 2800 C C . LEU A 1 338 ? 14.727 6.102 -11.849 1.00 97.88 338 LEU A C 1
ATOM 2802 O O . LEU A 1 338 ? 13.714 5.682 -11.294 1.00 97.88 338 LEU A O 1
ATOM 2806 N N . VAL A 1 339 ? 14.753 6.486 -13.120 1.00 98.56 339 VAL A N 1
ATOM 2807 C CA . VAL A 1 339 ? 13.704 6.197 -14.095 1.00 98.56 339 VAL A CA 1
ATOM 2808 C C . VAL A 1 339 ? 14.125 4.981 -14.922 1.00 98.56 339 VAL A C 1
ATOM 2810 O O . VAL A 1 339 ? 15.260 4.950 -15.402 1.00 98.56 339 VAL A O 1
ATOM 2813 N N . PHE A 1 340 ? 13.246 3.995 -15.111 1.00 98.81 340 PHE A N 1
ATOM 2814 C CA . PHE A 1 340 ? 13.536 2.758 -15.855 1.00 98.81 340 PHE A CA 1
ATOM 2815 C C . PHE A 1 340 ? 12.633 2.579 -17.082 1.00 98.81 340 PHE A C 1
ATOM 2817 O O . PHE A 1 340 ? 11.435 2.844 -17.037 1.00 98.81 340 PHE A O 1
ATOM 2824 N N . GLY A 1 341 ? 13.215 2.122 -18.189 1.00 98.75 341 GLY A N 1
ATOM 2825 C CA . GLY A 1 341 ? 12.543 1.981 -19.475 1.00 98.75 341 GLY A CA 1
ATOM 2826 C C . GLY A 1 341 ? 11.783 0.666 -19.693 1.00 98.75 341 GLY A C 1
ATOM 2827 O O . GLY A 1 341 ? 11.828 -0.248 -18.861 1.00 98.75 341 GLY A O 1
ATOM 2828 N N . PRO A 1 342 ? 11.113 0.527 -20.855 1.00 98.81 342 PRO A N 1
ATOM 2829 C CA . PRO A 1 342 ? 10.374 -0.682 -21.223 1.00 98.81 342 PRO A CA 1
ATOM 2830 C C . PRO A 1 342 ? 11.234 -1.948 -21.327 1.00 98.81 342 PRO A C 1
ATOM 2832 O O . PRO A 1 342 ? 10.751 -3.043 -21.046 1.00 98.81 342 PRO A O 1
ATOM 2835 N N . ASP A 1 343 ? 12.496 -1.814 -21.731 1.00 98.75 343 ASP A N 1
ATOM 2836 C CA . ASP A 1 343 ? 13.478 -2.900 -21.793 1.00 98.75 343 ASP A CA 1
ATOM 2837 C C . ASP A 1 343 ? 13.832 -3.444 -20.404 1.00 98.75 343 ASP A C 1
ATOM 2839 O O . ASP A 1 343 ? 13.879 -4.659 -20.227 1.00 98.75 343 ASP A O 1
ATOM 2843 N N . VAL A 1 344 ? 13.987 -2.568 -19.406 1.00 98.88 344 VAL A N 1
ATOM 2844 C CA . VAL A 1 344 ? 14.221 -2.963 -18.007 1.00 98.88 344 VAL A CA 1
ATOM 2845 C C . VAL A 1 344 ? 13.036 -3.762 -17.466 1.00 98.88 344 VAL A C 1
ATOM 2847 O O . VAL A 1 344 ? 13.218 -4.830 -16.884 1.00 98.88 344 VAL A O 1
ATOM 2850 N N . THR A 1 345 ? 11.811 -3.287 -17.711 1.00 98.94 345 THR A N 1
ATOM 2851 C CA . THR A 1 345 ? 10.588 -4.015 -17.343 1.00 98.94 345 THR A CA 1
ATOM 2852 C C . THR A 1 345 ? 10.512 -5.378 -18.009 1.00 98.94 345 THR A C 1
ATOM 2854 O O . THR A 1 345 ? 10.250 -6.378 -17.342 1.00 98.94 345 THR A O 1
ATOM 2857 N N . GLU A 1 346 ? 10.758 -5.443 -19.314 1.00 98.81 346 GLU A N 1
ATOM 2858 C CA . GLU A 1 346 ? 10.689 -6.703 -20.042 1.00 98.81 346 GLU A CA 1
ATOM 2859 C C . GLU A 1 346 ? 11.747 -7.711 -19.573 1.00 98.81 346 GLU A C 1
ATOM 2861 O O . GLU A 1 346 ? 11.432 -8.894 -19.437 1.00 98.81 346 GLU A O 1
ATOM 2866 N N . ASN A 1 347 ? 12.968 -7.257 -19.292 1.00 98.81 347 ASN A N 1
ATOM 2867 C CA . ASN A 1 347 ? 14.037 -8.113 -18.788 1.00 98.81 347 ASN A CA 1
ATOM 2868 C C . ASN A 1 347 ? 13.724 -8.646 -17.387 1.00 98.81 347 ASN A C 1
ATOM 2870 O O . ASN A 1 347 ? 13.834 -9.851 -17.168 1.00 98.81 347 ASN A O 1
ATOM 2874 N N . PHE A 1 348 ? 13.269 -7.788 -16.468 1.00 98.88 348 PHE A N 1
ATOM 2875 C CA . PHE A 1 348 ? 12.926 -8.196 -15.104 1.00 98.88 348 PHE A CA 1
ATOM 2876 C C . PHE A 1 348 ? 11.796 -9.234 -15.072 1.00 98.88 348 PHE A C 1
ATOM 2878 O O . PHE A 1 348 ? 11.904 -10.246 -14.375 1.00 98.88 348 PHE A O 1
ATOM 2885 N N . LEU A 1 349 ? 10.736 -9.008 -15.857 1.00 98.88 349 LEU A N 1
ATOM 2886 C CA . LEU A 1 349 ? 9.610 -9.936 -15.970 1.00 98.88 349 LEU A CA 1
ATOM 2887 C C . LEU A 1 349 ? 10.056 -11.298 -16.513 1.00 98.88 349 LEU A C 1
ATOM 2889 O O . LEU A 1 349 ? 9.723 -12.328 -15.932 1.00 98.88 349 LEU A O 1
ATOM 2893 N N . LYS A 1 350 ? 10.876 -11.313 -17.574 1.00 98.75 350 LYS A N 1
ATOM 2894 C CA . LYS A 1 350 ? 11.435 -12.554 -18.137 1.00 98.75 350 LYS A CA 1
ATOM 2895 C C . LYS A 1 350 ? 12.317 -13.296 -17.139 1.00 98.75 350 LYS A C 1
ATOM 2897 O O . LYS A 1 350 ? 12.146 -14.499 -16.972 1.00 98.75 350 LYS A O 1
ATOM 2902 N N . LEU A 1 351 ? 13.236 -12.586 -16.482 1.00 98.75 351 LEU A N 1
ATOM 2903 C CA . LEU A 1 351 ? 14.170 -13.159 -15.510 1.00 98.75 351 LEU A CA 1
ATOM 2904 C C . LEU A 1 351 ? 13.435 -13.869 -14.368 1.00 98.75 351 LEU A C 1
ATOM 2906 O O . LEU A 1 351 ? 13.855 -14.935 -13.929 1.00 98.75 351 LEU A O 1
ATOM 2910 N N . ASN A 1 352 ? 12.327 -13.287 -13.910 1.00 98.75 352 ASN A N 1
ATOM 2911 C CA . ASN A 1 352 ? 11.581 -13.762 -12.749 1.00 98.75 352 ASN A CA 1
ATOM 2912 C C . ASN A 1 352 ? 10.315 -14.565 -13.107 1.00 98.75 352 ASN A C 1
ATOM 2914 O O . ASN A 1 352 ? 9.550 -14.908 -12.210 1.00 98.75 352 ASN A O 1
ATOM 2918 N N . ASN A 1 353 ? 10.099 -14.890 -14.390 1.00 98.56 353 ASN A N 1
ATOM 2919 C CA . ASN A 1 353 ? 8.924 -15.619 -14.893 1.00 98.56 353 ASN A CA 1
ATOM 2920 C C . ASN A 1 353 ? 7.570 -14.972 -14.515 1.00 98.56 353 ASN A C 1
ATOM 2922 O O . ASN A 1 353 ? 6.600 -15.649 -14.164 1.00 98.56 353 ASN A O 1
ATOM 2926 N N . LEU A 1 354 ? 7.519 -13.645 -14.595 1.00 98.81 354 LEU A N 1
ATOM 2927 C CA . LEU A 1 354 ? 6.352 -12.819 -14.307 1.00 98.81 354 LEU A CA 1
ATOM 2928 C C . LEU A 1 354 ? 5.762 -12.249 -15.601 1.00 98.81 354 LEU A C 1
ATOM 2930 O O . LEU A 1 354 ? 6.458 -12.091 -16.605 1.00 98.81 354 LEU A O 1
ATOM 2934 N N . ASP A 1 355 ? 4.492 -11.861 -15.544 1.00 98.62 355 ASP A N 1
ATOM 2935 C CA . ASP A 1 355 ? 3.741 -11.376 -16.703 1.00 98.62 355 ASP A CA 1
ATOM 2936 C C . ASP A 1 355 ? 3.455 -9.862 -16.621 1.00 98.62 355 ASP A C 1
ATOM 2938 O O . ASP A 1 355 ? 3.363 -9.191 -17.651 1.00 98.62 355 ASP A O 1
ATOM 2942 N N . LEU A 1 356 ? 3.333 -9.307 -15.407 1.00 98.88 356 LEU A N 1
ATOM 2943 C CA . LEU A 1 356 ? 2.883 -7.930 -15.178 1.00 98.88 356 LEU A CA 1
ATOM 2944 C C . LEU A 1 356 ? 3.533 -7.297 -13.941 1.00 98.88 356 LEU A C 1
ATOM 2946 O O . LEU A 1 356 ? 3.709 -7.956 -12.918 1.00 98.88 356 LEU A O 1
ATOM 2950 N N . ILE A 1 357 ? 3.818 -5.996 -14.022 1.00 98.94 357 ILE A N 1
ATOM 2951 C CA . ILE A 1 357 ? 4.111 -5.139 -12.867 1.00 98.94 357 ILE A CA 1
ATOM 2952 C C . ILE A 1 357 ? 2.927 -4.211 -12.602 1.00 98.94 357 ILE A C 1
ATOM 2954 O O . ILE A 1 357 ? 2.429 -3.559 -13.521 1.00 98.94 357 ILE A O 1
ATOM 2958 N N . ILE A 1 358 ? 2.517 -4.101 -11.342 1.00 98.94 358 ILE A N 1
ATOM 2959 C CA . ILE A 1 358 ? 1.611 -3.052 -10.868 1.00 98.94 3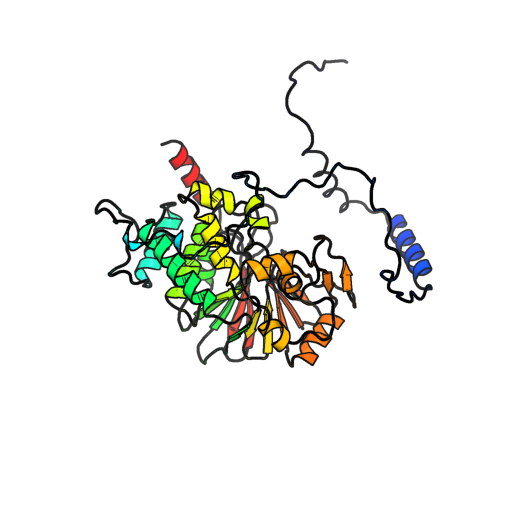58 ILE A CA 1
ATOM 2960 C C . ILE A 1 358 ? 2.368 -2.182 -9.873 1.00 98.94 358 ILE A C 1
ATOM 2962 O O . ILE A 1 358 ? 3.072 -2.688 -8.998 1.00 98.94 358 ILE A O 1
ATOM 2966 N N . ARG A 1 359 ? 2.234 -0.868 -10.020 1.00 98.94 359 ARG A N 1
ATOM 2967 C CA . ARG A 1 359 ? 2.870 0.112 -9.145 1.00 98.94 359 ARG A CA 1
ATOM 2968 C C . ARG A 1 359 ? 1.989 1.330 -8.890 1.00 98.94 359 ARG A C 1
ATOM 2970 O O . ARG A 1 359 ? 0.958 1.451 -9.545 1.00 98.94 359 ARG A O 1
ATOM 2977 N N . SER A 1 360 ? 2.385 2.218 -7.976 1.00 98.88 360 SER A N 1
ATOM 2978 C CA . SER A 1 360 ? 1.595 3.409 -7.608 1.00 98.88 360 SER A CA 1
ATOM 2979 C C . SER A 1 360 ? 2.408 4.716 -7.696 1.00 98.88 360 SER A C 1
ATOM 2981 O O . SER A 1 360 ? 2.876 5.000 -8.795 1.00 98.88 360 SER A O 1
ATOM 2983 N N . HIS A 1 361 ? 2.587 5.512 -6.624 1.00 98.62 361 HIS A N 1
ATOM 2984 C CA . HIS A 1 361 ? 3.590 6.598 -6.437 1.00 98.62 361 HIS A CA 1
ATOM 2985 C C . HIS A 1 361 ? 3.544 7.825 -7.385 1.00 98.62 361 HIS A C 1
ATOM 2987 O O . HIS A 1 361 ? 4.159 8.874 -7.142 1.00 98.62 361 HIS A O 1
ATOM 2993 N N . GLN A 1 362 ? 2.893 7.708 -8.539 1.00 98.31 362 GLN A N 1
ATOM 2994 C CA . GLN A 1 362 ? 2.720 8.770 -9.522 1.00 98.31 362 GLN A CA 1
ATOM 2995 C C . GLN A 1 362 ? 1.236 9.039 -9.702 1.00 98.31 362 GLN A C 1
ATOM 2997 O O . GLN A 1 362 ? 0.468 8.143 -10.048 1.00 98.31 362 GLN A O 1
ATOM 3002 N N . VAL A 1 363 ? 0.857 10.304 -9.515 1.00 97.75 363 VAL A N 1
ATOM 3003 C CA . VAL A 1 363 ? -0.477 10.783 -9.865 1.00 97.75 363 VAL A CA 1
ATOM 3004 C C . VAL A 1 363 ? -0.687 10.578 -11.361 1.00 97.75 363 VAL A C 1
ATOM 3006 O O . VAL A 1 363 ? 0.091 11.074 -12.177 1.00 97.75 363 VAL A O 1
ATOM 3009 N N . GLU A 1 364 ? -1.778 9.911 -11.716 1.00 97.75 364 GLU A N 1
ATOM 3010 C CA . GLU A 1 364 ? -2.232 9.770 -13.095 1.00 97.75 364 GLU A CA 1
ATOM 3011 C C . GLU A 1 364 ? -3.598 10.432 -13.248 1.00 97.75 364 GLU A C 1
ATOM 3013 O O . GLU A 1 364 ? -4.470 10.277 -12.396 1.00 97.75 364 GLU A O 1
ATOM 3018 N N . PHE A 1 365 ? -3.795 11.190 -14.331 1.00 97.44 365 PHE A N 1
ATOM 3019 C CA . PHE A 1 365 ? -4.999 12.016 -14.492 1.00 97.44 365 PHE A CA 1
ATOM 3020 C C . PHE A 1 365 ? -6.289 11.182 -14.515 1.00 97.44 365 PHE A C 1
ATOM 3022 O O . PHE A 1 365 ? -7.284 11.559 -13.907 1.00 97.44 365 PHE A O 1
ATOM 3029 N N . GLU A 1 366 ? -6.245 10.008 -15.143 1.00 98.38 366 GLU A N 1
ATOM 3030 C CA . GLU A 1 366 ? -7.351 9.044 -15.171 1.00 98.38 366 GLU A CA 1
ATOM 3031 C C . GLU A 1 366 ? -7.318 8.062 -13.981 1.00 98.38 366 GLU A C 1
ATOM 3033 O O . GLU A 1 366 ? -8.054 7.078 -13.968 1.00 98.38 366 GLU A O 1
ATOM 3038 N N . GLY A 1 367 ? -6.461 8.295 -12.983 1.00 98.50 367 GLY A N 1
ATOM 3039 C CA . GLY A 1 367 ? -6.246 7.408 -11.836 1.00 98.50 367 GLY A CA 1
ATOM 3040 C C . GLY A 1 367 ? -5.386 6.180 -12.146 1.00 98.50 367 GLY A C 1
ATOM 3041 O O . GLY A 1 367 ? -4.993 5.457 -11.237 1.00 98.50 367 GLY A O 1
ATOM 3042 N N . TYR A 1 368 ? -5.056 5.926 -13.413 1.00 98.81 368 TYR A N 1
ATOM 3043 C CA . TYR A 1 368 ? -4.158 4.845 -13.807 1.00 98.81 368 TYR A CA 1
ATOM 3044 C C . TYR A 1 368 ? -3.441 5.149 -15.123 1.00 98.81 368 TYR A C 1
ATOM 3046 O O . TYR A 1 368 ? -3.857 6.019 -15.893 1.00 98.81 368 TYR A O 1
ATOM 3054 N N . LYS A 1 369 ? -2.396 4.371 -15.418 1.00 98.62 369 LYS A N 1
ATOM 3055 C CA . LYS A 1 369 ? -1.713 4.391 -16.713 1.00 98.62 369 LYS A CA 1
ATOM 3056 C C . LYS A 1 369 ? -1.116 3.038 -17.059 1.00 98.62 369 LYS A C 1
ATOM 3058 O O . LYS A 1 369 ? -0.395 2.446 -16.265 1.00 98.62 369 LYS A O 1
ATOM 3063 N N . ILE A 1 370 ? -1.386 2.572 -18.275 1.00 98.69 370 ILE A N 1
ATOM 3064 C CA . ILE A 1 370 ? -0.807 1.342 -18.825 1.00 98.69 370 ILE A CA 1
ATOM 3065 C C . ILE A 1 370 ? 0.421 1.719 -19.658 1.00 98.69 370 ILE A C 1
ATOM 3067 O O . ILE A 1 370 ? 0.344 2.557 -20.556 1.00 98.69 370 ILE A O 1
ATOM 3071 N N . MET A 1 371 ? 1.565 1.115 -19.350 1.00 98.31 371 MET A N 1
ATOM 3072 C CA . MET A 1 371 ? 2.866 1.442 -19.929 1.00 98.31 371 MET A CA 1
ATOM 3073 C C . MET A 1 371 ? 3.611 0.178 -20.376 1.00 98.31 371 MET A C 1
ATOM 3075 O O . MET A 1 371 ? 3.185 -0.952 -20.140 1.00 98.31 371 MET A O 1
ATOM 3079 N N . HIS A 1 372 ? 4.738 0.384 -21.060 1.00 98.69 372 HIS A N 1
ATOM 3080 C CA . HIS A 1 372 ? 5.722 -0.657 -21.387 1.00 98.69 372 HIS A CA 1
ATOM 3081 C C . HIS A 1 372 ? 5.109 -1.868 -22.111 1.00 98.69 372 HIS A C 1
ATOM 3083 O O . HIS A 1 372 ? 5.386 -3.014 -21.772 1.00 98.69 372 HIS A O 1
ATOM 3089 N N . LYS A 1 373 ? 4.274 -1.606 -23.130 1.00 97.81 373 LYS A N 1
ATOM 3090 C CA . LYS A 1 373 ? 3.552 -2.635 -23.905 1.00 97.81 373 LYS A CA 1
ATOM 3091 C C . LYS A 1 373 ? 2.639 -3.501 -23.025 1.00 97.81 373 LYS A C 1
ATOM 3093 O O . LYS A 1 373 ? 2.673 -4.722 -23.108 1.00 97.81 373 LYS A O 1
ATOM 3098 N N . GLU A 1 374 ? 1.863 -2.844 -22.163 1.00 97.94 374 GLU A N 1
ATOM 3099 C CA . GLU A 1 374 ? 0.907 -3.456 -21.224 1.00 97.94 374 GLU A CA 1
ATOM 3100 C C . GLU A 1 374 ? 1.517 -4.319 -20.112 1.00 97.94 374 GLU A C 1
ATOM 3102 O O . GLU A 1 374 ? 0.790 -4.972 -19.367 1.00 97.94 374 GLU A O 1
ATOM 3107 N N . LYS A 1 375 ? 2.843 -4.281 -19.958 1.00 98.69 375 LYS A N 1
ATOM 3108 C CA . LYS A 1 375 ? 3.581 -5.023 -18.927 1.00 98.69 375 LYS A CA 1
ATOM 3109 C C . LYS A 1 375 ? 3.755 -4.257 -17.618 1.00 98.69 375 LYS A C 1
ATOM 3111 O O . LYS A 1 375 ? 4.284 -4.808 -16.655 1.00 98.69 375 LYS A O 1
ATOM 3116 N N . LEU A 1 376 ? 3.337 -2.994 -17.577 1.00 98.88 376 LEU A N 1
ATOM 3117 C CA . LEU A 1 376 ? 3.366 -2.163 -16.380 1.00 98.88 376 LEU A CA 1
ATOM 3118 C C . LEU A 1 376 ? 2.075 -1.355 -16.268 1.00 98.88 376 LEU A C 1
ATOM 3120 O O . LEU A 1 376 ? 1.645 -0.743 -17.246 1.00 98.88 376 LEU A O 1
ATOM 3124 N N . ILE A 1 377 ? 1.482 -1.327 -15.076 1.00 98.88 377 ILE A N 1
ATOM 3125 C CA . ILE A 1 377 ? 0.333 -0.478 -14.761 1.00 98.88 377 ILE A CA 1
ATOM 3126 C C . ILE A 1 377 ? 0.662 0.371 -13.536 1.00 98.88 377 ILE A C 1
ATOM 3128 O O . ILE A 1 377 ? 0.978 -0.167 -12.479 1.00 98.88 377 ILE A O 1
ATOM 3132 N N . THR A 1 378 ? 0.554 1.687 -13.678 1.00 98.94 378 THR A N 1
ATOM 3133 C CA . THR A 1 378 ? 0.482 2.619 -12.549 1.00 98.94 378 THR A CA 1
ATOM 3134 C C . THR A 1 378 ? -0.978 2.742 -12.115 1.00 98.94 378 THR A C 1
ATOM 3136 O O . THR A 1 378 ? -1.829 2.977 -12.973 1.00 98.94 378 THR A O 1
ATOM 3139 N N . VAL A 1 379 ? -1.280 2.598 -10.824 1.00 98.88 379 VAL A N 1
ATOM 3140 C CA . VAL A 1 379 ? -2.600 2.847 -10.219 1.00 98.88 379 VAL A CA 1
ATOM 3141 C C . VAL A 1 379 ? -2.477 3.866 -9.092 1.00 98.88 379 VAL A C 1
ATOM 3143 O O . VAL A 1 379 ? -1.570 3.791 -8.273 1.00 98.88 379 VAL A O 1
ATOM 3146 N N . PHE A 1 380 ? -3.395 4.823 -9.043 1.00 98.88 380 PHE A N 1
ATOM 3147 C CA . PHE A 1 380 ? -3.402 5.907 -8.073 1.00 98.88 380 PHE A CA 1
ATOM 3148 C C . PHE A 1 380 ? -4.829 6.126 -7.565 1.00 98.88 380 PHE A C 1
ATOM 3150 O O . PHE A 1 380 ? -5.746 6.370 -8.351 1.00 98.88 380 PHE A O 1
ATOM 3157 N N . SER A 1 381 ? -5.035 6.025 -6.252 1.00 98.81 381 SER A N 1
ATOM 3158 C CA . SER A 1 381 ? -6.376 5.949 -5.652 1.00 98.81 381 SER A CA 1
ATOM 3159 C C . SER A 1 381 ? -6.779 7.209 -4.882 1.00 98.81 381 SER A C 1
ATOM 3161 O O . SER A 1 381 ? -7.803 7.201 -4.207 1.00 98.81 381 SER A O 1
ATOM 3163 N N . SER A 1 382 ? -6.026 8.305 -5.025 1.00 98.00 382 SER A N 1
ATOM 3164 C CA . SER A 1 382 ? -6.346 9.611 -4.437 1.00 98.00 382 SER A CA 1
ATOM 3165 C C . SER A 1 382 ? -6.960 10.544 -5.491 1.00 98.00 382 SER A C 1
ATOM 3167 O O . SER A 1 382 ? -6.231 11.294 -6.151 1.00 98.00 382 SER A O 1
ATOM 3169 N N . PRO A 1 383 ? -8.287 10.529 -5.706 1.00 97.50 383 PRO A N 1
ATOM 3170 C CA . PRO A 1 383 ? -8.925 11.450 -6.637 1.00 97.50 383 PRO A CA 1
ATOM 3171 C C . PRO A 1 383 ? -8.810 12.896 -6.140 1.00 97.50 383 PRO A C 1
ATOM 3173 O O . PRO A 1 383 ? -8.730 13.155 -4.935 1.00 97.50 383 PRO A O 1
ATOM 3176 N N . ASN A 1 384 ? -8.810 13.842 -7.081 1.00 95.88 384 ASN A N 1
ATOM 3177 C CA . ASN A 1 384 ? -8.601 15.270 -6.851 1.00 95.88 384 ASN A CA 1
ATOM 3178 C C . ASN A 1 384 ? -7.468 15.526 -5.843 1.00 95.88 384 ASN A C 1
ATOM 3180 O O . ASN A 1 384 ? -7.659 16.180 -4.815 1.00 95.88 384 ASN A O 1
ATOM 3184 N N . TYR A 1 385 ? -6.299 14.948 -6.111 1.00 93.44 385 TYR A N 1
ATOM 3185 C CA . TYR A 1 385 ? -5.196 14.900 -5.162 1.00 93.44 385 TYR A CA 1
ATOM 3186 C C . TYR A 1 385 ? -4.825 16.294 -4.646 1.00 93.44 385 TYR A C 1
ATOM 3188 O O . TYR A 1 385 ? -4.765 17.271 -5.405 1.00 93.44 385 TYR A O 1
ATOM 3196 N N . MET A 1 386 ? -4.635 16.385 -3.325 1.00 86.44 386 MET A N 1
ATOM 3197 C CA . MET A 1 386 ? -4.414 17.635 -2.581 1.00 86.44 386 MET A CA 1
ATOM 3198 C C . MET A 1 386 ? -5.505 18.711 -2.782 1.00 86.44 386 MET A C 1
ATOM 3200 O O . MET A 1 386 ? -5.309 19.864 -2.410 1.00 86.44 386 MET A O 1
ATOM 3204 N N . GLY A 1 387 ? -6.659 18.365 -3.361 1.00 84.56 387 GLY A N 1
ATOM 3205 C CA . GLY A 1 387 ? -7.729 19.301 -3.713 1.00 84.56 387 GLY A CA 1
ATOM 3206 C C . GLY A 1 387 ? -7.422 20.195 -4.920 1.00 84.56 387 GLY A C 1
ATOM 3207 O O . GLY A 1 387 ? -8.141 21.168 -5.142 1.00 84.56 387 GLY A O 1
ATOM 3208 N N . LEU A 1 388 ? -6.353 19.907 -5.671 1.00 84.56 388 LEU A N 1
ATOM 3209 C CA . LEU A 1 388 ? -5.820 20.802 -6.706 1.00 84.56 388 LEU A CA 1
ATOM 3210 C C . LEU A 1 388 ? -5.772 20.164 -8.093 1.00 84.56 388 LEU A C 1
ATOM 3212 O O . LEU A 1 388 ? -5.993 20.853 -9.089 1.00 84.56 388 LEU A O 1
ATOM 3216 N N . LEU A 1 389 ? -5.454 18.870 -8.174 1.00 88.19 389 LEU A N 1
ATOM 3217 C CA . LEU A 1 389 ? -5.062 18.254 -9.444 1.00 88.19 389 LEU A CA 1
ATOM 3218 C C . LEU A 1 389 ? -6.234 17.786 -10.310 1.00 88.19 389 LEU A C 1
ATOM 3220 O O . LEU A 1 389 ? -6.033 17.559 -11.502 1.00 88.19 389 LEU A O 1
ATOM 3224 N N . LYS A 1 390 ? -7.446 17.660 -9.745 1.00 93.44 390 LYS A N 1
ATOM 3225 C CA . LYS A 1 390 ? -8.664 17.214 -10.453 1.00 93.44 390 LYS A CA 1
ATOM 3226 C C . LYS A 1 390 ? -8.520 15.884 -11.215 1.00 93.44 390 LYS A C 1
ATOM 3228 O O . LYS A 1 390 ? -9.306 15.611 -12.115 1.00 93.44 390 LYS A O 1
ATOM 3233 N N . ASN A 1 391 ? -7.524 15.071 -10.868 1.00 97.75 391 ASN A N 1
ATOM 3234 C CA . ASN A 1 391 ? -7.383 13.714 -11.376 1.00 97.75 391 ASN A CA 1
ATOM 3235 C C . ASN A 1 391 ? -8.506 12.822 -10.829 1.00 97.75 391 ASN A C 1
ATOM 3237 O O . ASN A 1 391 ? -9.017 13.064 -9.734 1.00 97.75 391 ASN A O 1
ATOM 3241 N N . LYS A 1 392 ? -8.831 11.750 -11.544 1.00 98.50 392 LYS A N 1
ATOM 3242 C CA . LYS A 1 392 ? -9.613 10.636 -10.999 1.00 98.50 392 LYS A CA 1
ATOM 3243 C C . LYS A 1 392 ? -8.749 9.765 -10.091 1.00 98.50 392 LYS A C 1
ATOM 3245 O O . LYS A 1 392 ? -7.518 9.822 -10.136 1.00 98.50 392 LYS A O 1
ATOM 3250 N N . GLY A 1 393 ? -9.404 8.946 -9.284 1.00 98.62 393 GLY A N 1
ATOM 3251 C CA . GLY A 1 393 ? -8.819 7.787 -8.625 1.00 98.62 393 GLY A CA 1
ATOM 3252 C C . GLY A 1 393 ? -9.130 6.528 -9.429 1.00 98.62 393 GLY A C 1
ATOM 3253 O O . GLY A 1 393 ? -10.100 6.491 -10.189 1.00 98.62 393 GLY A O 1
ATOM 3254 N N . ALA A 1 394 ? -8.318 5.489 -9.274 1.00 98.88 394 ALA A N 1
ATOM 3255 C CA . ALA A 1 394 ? -8.644 4.161 -9.773 1.00 98.88 394 ALA A CA 1
ATOM 3256 C C . ALA A 1 394 ? -8.224 3.060 -8.795 1.00 98.88 394 ALA A C 1
ATOM 3258 O O . ALA A 1 394 ? -7.328 3.247 -7.974 1.00 98.88 394 ALA A O 1
ATOM 3259 N N . ILE A 1 395 ? -8.872 1.904 -8.913 1.00 98.88 395 ILE A N 1
ATOM 3260 C CA . ILE A 1 395 ? -8.484 0.627 -8.300 1.00 98.88 395 ILE A CA 1
ATOM 3261 C C . ILE A 1 395 ? -8.413 -0.450 -9.389 1.00 98.88 395 ILE A C 1
ATOM 3263 O O . ILE A 1 395 ? -9.083 -0.343 -10.422 1.00 98.88 395 ILE A O 1
ATOM 3267 N N . ILE A 1 396 ? -7.624 -1.503 -9.167 1.00 98.81 396 ILE A N 1
ATOM 3268 C CA . ILE A 1 396 ? -7.532 -2.645 -10.091 1.00 98.81 396 ILE A CA 1
ATOM 3269 C C . ILE A 1 396 ? -8.049 -3.895 -9.395 1.00 98.81 396 ILE A C 1
ATOM 3271 O O . ILE A 1 396 ? -7.451 -4.348 -8.427 1.00 98.81 396 ILE A O 1
ATOM 3275 N N . ARG A 1 397 ? -9.126 -4.481 -9.911 1.00 98.50 397 ARG A N 1
ATOM 3276 C CA . ARG A 1 397 ? -9.703 -5.724 -9.399 1.00 98.50 397 ARG A CA 1
ATOM 3277 C C . ARG A 1 397 ? -9.336 -6.906 -10.287 1.00 98.50 397 ARG A C 1
ATOM 3279 O O . ARG A 1 397 ? -9.457 -6.818 -11.508 1.00 98.50 397 ARG A O 1
ATOM 3286 N N . PHE A 1 398 ? -8.941 -8.003 -9.658 1.00 98.38 398 PHE A N 1
ATOM 3287 C CA . PHE A 1 398 ? -8.679 -9.298 -10.272 1.00 98.38 398 PHE A CA 1
ATOM 3288 C C . PHE A 1 398 ? -9.678 -10.332 -9.758 1.00 98.38 398 PHE A C 1
ATOM 3290 O O . PHE A 1 398 ? -10.014 -10.338 -8.569 1.00 98.38 398 PHE A O 1
ATOM 3297 N N . ASP A 1 399 ? -10.141 -11.202 -10.651 1.00 95.81 399 ASP A N 1
ATOM 3298 C CA . ASP A 1 399 ? -10.796 -12.454 -10.273 1.00 95.81 399 ASP A CA 1
ATOM 3299 C C . ASP A 1 399 ? -9.773 -13.601 -10.151 1.00 95.81 399 ASP A C 1
ATOM 3301 O O . ASP A 1 399 ? -8.581 -13.433 -10.420 1.00 95.81 399 ASP A O 1
ATOM 3305 N N . SER A 1 400 ? -10.242 -14.787 -9.758 1.00 93.44 400 SER A N 1
ATOM 3306 C CA . SER A 1 400 ? -9.408 -15.998 -9.630 1.00 93.44 400 SER A CA 1
ATOM 3307 C C . SER A 1 400 ? -8.700 -16.438 -10.923 1.00 93.44 400 SER A C 1
ATOM 3309 O O . SER A 1 400 ? -7.700 -17.150 -10.859 1.00 93.44 400 SER A O 1
ATOM 3311 N N . GLN A 1 401 ? -9.163 -15.989 -12.095 1.00 93.88 401 GLN A N 1
ATOM 3312 C CA . GLN A 1 401 ? -8.540 -16.259 -13.395 1.00 93.88 401 GLN A CA 1
ATOM 3313 C C . GLN A 1 401 ? -7.565 -15.151 -13.822 1.00 93.88 401 GLN A C 1
ATOM 3315 O O . GLN A 1 401 ? -7.051 -15.181 -14.939 1.00 93.88 401 GLN A O 1
ATOM 3320 N N . LEU A 1 402 ? -7.293 -14.180 -12.941 1.00 95.12 402 LEU A N 1
ATOM 3321 C CA . LEU A 1 402 ? -6.504 -12.977 -13.211 1.00 95.12 402 LEU A CA 1
ATOM 3322 C C . LEU A 1 402 ? -7.098 -12.070 -14.297 1.00 95.12 402 LEU A C 1
ATOM 3324 O O . LEU A 1 402 ? -6.385 -11.230 -14.860 1.00 95.12 402 LEU A O 1
ATOM 3328 N N . ASN A 1 403 ? -8.405 -12.161 -14.564 1.00 95.38 403 ASN A N 1
ATOM 3329 C CA . ASN A 1 403 ? -9.063 -11.165 -15.399 1.00 95.38 403 ASN A CA 1
ATOM 3330 C C . ASN A 1 403 ? -9.058 -9.829 -14.653 1.00 95.38 403 ASN A C 1
ATOM 3332 O O . ASN A 1 403 ? -9.594 -9.705 -13.550 1.00 95.38 403 ASN A O 1
ATOM 3336 N N . LYS A 1 404 ? -8.437 -8.820 -15.265 1.00 96.25 404 LYS A N 1
ATOM 3337 C CA . LYS A 1 404 ? -8.280 -7.486 -14.680 1.00 96.25 404 LYS A CA 1
ATOM 3338 C C . LYS A 1 404 ? -9.443 -6.570 -15.056 1.00 96.25 404 LYS A C 1
ATOM 3340 O O . LYS A 1 404 ? -9.799 -6.456 -16.229 1.00 96.25 404 LYS A O 1
ATOM 3345 N N . LYS A 1 405 ? -9.966 -5.833 -14.079 1.00 98.00 405 LYS A N 1
ATOM 3346 C CA . LYS A 1 405 ? -10.917 -4.733 -14.267 1.00 98.00 405 LYS A CA 1
ATOM 3347 C C . LYS A 1 405 ? -10.407 -3.491 -13.545 1.00 98.00 405 LYS A C 1
ATOM 3349 O O . LYS A 1 405 ? -10.240 -3.504 -12.330 1.00 98.00 405 LYS A O 1
ATOM 3354 N N . ILE A 1 406 ? -10.191 -2.413 -14.292 1.00 98.56 406 ILE A N 1
ATOM 3355 C CA . ILE A 1 406 ? -9.850 -1.104 -13.727 1.00 98.56 406 ILE A CA 1
ATOM 3356 C C . ILE A 1 406 ? -11.155 -0.353 -13.462 1.00 98.56 406 ILE A C 1
ATOM 3358 O O . ILE A 1 406 ? -12.004 -0.260 -14.349 1.00 98.56 406 ILE A O 1
ATOM 3362 N N . ILE A 1 407 ? -11.329 0.144 -12.241 1.00 98.62 407 ILE A N 1
ATOM 3363 C CA . ILE A 1 407 ? -12.510 0.902 -11.818 1.00 98.62 407 ILE A CA 1
ATOM 3364 C C . ILE A 1 407 ? -12.035 2.304 -11.458 1.00 98.62 407 ILE A C 1
ATOM 3366 O O . ILE A 1 407 ? -11.236 2.459 -10.539 1.00 98.62 407 ILE A O 1
ATOM 3370 N N . GLN A 1 408 ? -12.503 3.305 -12.200 1.00 98.56 408 GLN A N 1
ATOM 3371 C CA . GLN A 1 408 ? -12.197 4.714 -11.959 1.00 98.56 408 GLN A CA 1
ATOM 3372 C C . GLN A 1 408 ? -13.306 5.365 -11.128 1.00 98.56 408 GLN A C 1
ATOM 3374 O O . GLN A 1 408 ? -14.468 4.977 -11.248 1.00 98.56 408 GLN A O 1
ATOM 3379 N N . PHE A 1 409 ? -12.956 6.369 -10.331 1.00 98.31 409 PHE A N 1
ATOM 3380 C CA . PHE A 1 409 ? -13.893 7.118 -9.497 1.00 98.31 409 PHE A CA 1
ATOM 3381 C C . PHE A 1 409 ? -13.429 8.565 -9.294 1.00 98.31 409 PHE A C 1
ATOM 3383 O O . PHE A 1 409 ? -12.236 8.872 -9.368 1.00 98.31 409 PHE A O 1
ATOM 3390 N N . ASP A 1 410 ? -14.386 9.456 -9.061 1.00 97.06 410 ASP A N 1
ATOM 3391 C CA . ASP A 1 410 ? -14.138 10.862 -8.742 1.00 97.06 410 ASP A CA 1
ATOM 3392 C C . ASP A 1 410 ? -14.027 11.067 -7.224 1.00 97.06 410 ASP A C 1
ATOM 3394 O O . ASP A 1 410 ? -14.359 10.182 -6.436 1.00 97.06 410 ASP A O 1
ATOM 3398 N N . SER A 1 411 ? -13.531 12.234 -6.802 1.00 93.50 411 SER A N 1
ATOM 3399 C CA . SER A 1 411 ? -13.406 12.543 -5.371 1.00 93.50 411 SER A CA 1
ATOM 3400 C C . SER A 1 411 ? -14.765 12.867 -4.778 1.00 93.50 411 SER A C 1
ATOM 3402 O O . SER A 1 411 ? -15.567 13.565 -5.405 1.00 93.50 411 SER A O 1
ATOM 3404 N N . VAL A 1 412 ? -14.990 12.425 -3.545 1.00 90.94 412 VAL A N 1
ATOM 3405 C CA . VAL A 1 412 ? -16.171 12.831 -2.779 1.00 90.94 412 VAL A CA 1
ATOM 3406 C C . VAL A 1 412 ? -15.999 14.247 -2.212 1.00 90.94 412 VAL A C 1
ATOM 3408 O O . VAL A 1 412 ? -14.884 14.701 -1.937 1.00 90.94 412 VAL A O 1
ATOM 3411 N N . ASP A 1 413 ? -17.105 14.986 -2.074 1.00 73.62 413 ASP A N 1
ATOM 3412 C CA . ASP A 1 413 ? -17.073 16.394 -1.661 1.00 73.62 413 ASP A CA 1
ATOM 3413 C C . ASP A 1 413 ? -16.508 16.562 -0.238 1.00 73.62 413 ASP A C 1
ATOM 3415 O O . ASP A 1 413 ? -17.089 16.132 0.759 1.00 73.62 413 ASP A O 1
ATOM 3419 N N . ARG A 1 414 ? -15.359 17.240 -0.143 1.00 64.19 414 ARG A N 1
ATOM 3420 C CA . ARG A 1 414 ? -14.651 17.503 1.117 1.00 64.19 414 ARG A CA 1
ATOM 3421 C C . ARG A 1 414 ? -15.248 18.676 1.901 1.00 64.19 414 ARG A C 1
ATOM 3423 O O . ARG A 1 414 ? -15.019 18.772 3.109 1.00 64.19 414 ARG A O 1
ATOM 3430 N N . GLU A 1 415 ? -15.962 19.594 1.244 1.00 53.19 415 GLU A N 1
ATOM 3431 C CA . GLU A 1 415 ? -16.464 20.838 1.853 1.00 53.19 415 GLU A CA 1
ATOM 3432 C C . GLU A 1 415 ? -17.603 20.575 2.844 1.00 53.19 415 GLU A C 1
ATOM 3434 O O . GLU A 1 415 ? -17.643 21.208 3.903 1.00 53.19 415 GLU A O 1
ATOM 3439 N N . GLN A 1 416 ? -18.464 19.583 2.581 1.00 53.94 416 GLN A N 1
ATOM 3440 C CA . GLN A 1 416 ? -19.509 19.175 3.531 1.00 53.94 416 GLN A CA 1
ATOM 3441 C C . GLN A 1 416 ? -18.924 18.790 4.902 1.00 53.94 416 GLN A C 1
ATOM 3443 O O . GLN A 1 416 ? -19.510 19.108 5.936 1.00 53.94 416 GLN A O 1
ATOM 3448 N N . HIS A 1 417 ? -17.720 18.210 4.927 1.00 51.38 417 HIS A N 1
ATOM 3449 C CA . HIS A 1 417 ? -17.076 17.722 6.150 1.00 51.38 417 HIS A CA 1
ATOM 3450 C C . HIS A 1 417 ? -16.096 18.725 6.789 1.00 51.38 417 HIS A C 1
ATOM 3452 O O . HIS A 1 417 ? -15.942 18.741 8.011 1.00 51.38 417 HIS A O 1
ATOM 3458 N N . LYS A 1 418 ? -15.485 19.639 6.016 1.00 47.56 418 LYS A N 1
ATOM 3459 C CA . LYS A 1 418 ? -14.681 20.755 6.569 1.00 47.56 418 LYS A CA 1
ATOM 3460 C C . LYS A 1 418 ? -15.503 21.704 7.448 1.00 47.56 418 LYS A C 1
ATOM 3462 O O . LYS A 1 418 ? -14.969 22.261 8.410 1.00 47.56 418 LYS A O 1
ATOM 3467 N N . ASN A 1 419 ? -16.793 21.870 7.151 1.00 44.47 419 ASN A N 1
ATOM 3468 C CA . ASN A 1 419 ? -17.695 22.688 7.966 1.00 44.47 419 ASN A CA 1
ATOM 3469 C C . ASN A 1 419 ? -17.875 22.129 9.390 1.00 44.47 419 ASN A C 1
ATOM 3471 O O . ASN A 1 419 ? -18.043 22.912 10.323 1.00 44.47 419 ASN A O 1
ATOM 3475 N N . ILE A 1 420 ? -17.720 20.814 9.583 1.00 49.75 420 ILE A N 1
ATOM 3476 C CA . ILE A 1 420 ? -17.751 20.169 10.905 1.00 49.75 420 ILE A CA 1
ATOM 3477 C C . ILE A 1 420 ? -16.490 20.533 11.715 1.00 49.75 420 ILE A C 1
ATOM 3479 O O . ILE A 1 420 ? -16.602 20.931 12.873 1.00 49.75 420 ILE A O 1
ATOM 3483 N N . LYS A 1 421 ? -15.292 20.512 11.097 1.00 40.94 421 LYS A N 1
ATOM 3484 C CA . LYS A 1 421 ? -14.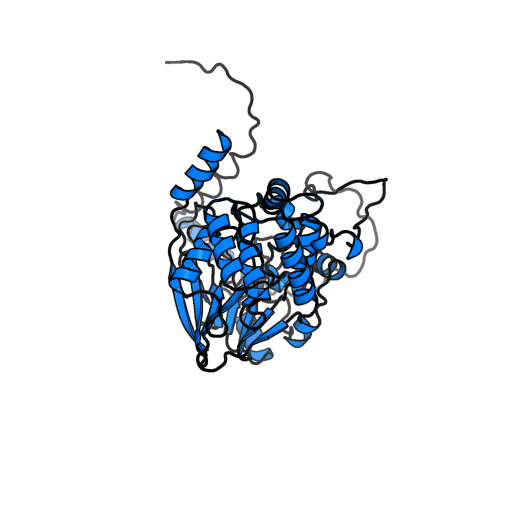036 20.949 11.755 1.00 40.94 421 LYS A CA 1
ATOM 3485 C C . LYS A 1 421 ? -14.088 22.414 12.204 1.00 40.94 421 LYS A C 1
ATOM 3487 O O . LYS A 1 421 ? -13.595 22.731 13.279 1.00 40.94 421 LYS A O 1
ATOM 3492 N N . ARG A 1 422 ? -14.683 23.312 11.405 1.00 39.41 422 ARG A N 1
ATOM 3493 C CA . ARG A 1 422 ? -14.840 24.725 11.799 1.00 39.41 422 ARG A CA 1
ATOM 3494 C C . ARG A 1 422 ? -15.850 24.895 12.929 1.00 39.41 422 ARG A C 1
ATOM 3496 O O . ARG A 1 422 ? -15.547 25.612 13.869 1.00 39.41 422 ARG A O 1
ATOM 3503 N N . ALA A 1 423 ? -17.001 24.226 12.877 1.00 40.34 423 ALA A N 1
ATOM 3504 C CA . ALA A 1 423 ? -18.015 24.326 13.929 1.00 40.34 423 ALA A CA 1
ATOM 3505 C C . ALA A 1 423 ? -17.493 23.873 15.309 1.00 40.34 423 ALA A C 1
ATOM 3507 O O . ALA A 1 423 ? -17.822 24.494 16.314 1.00 40.34 423 ALA A O 1
ATOM 3508 N N . ASN A 1 424 ? -16.623 22.858 15.348 1.00 39.38 424 ASN A N 1
ATOM 3509 C CA . ASN A 1 424 ? -16.033 22.343 16.589 1.00 39.38 424 ASN A CA 1
ATOM 3510 C C . ASN A 1 424 ? -14.814 23.137 17.093 1.00 39.38 424 ASN A C 1
ATOM 3512 O O . ASN A 1 424 ? -14.385 22.912 18.214 1.00 39.38 424 ASN A O 1
ATOM 3516 N N . ALA A 1 425 ? -14.243 24.043 16.292 1.00 38.41 425 ALA A N 1
ATOM 3517 C CA . ALA A 1 425 ? -13.159 24.935 16.724 1.00 38.41 425 ALA A CA 1
ATOM 3518 C C . ALA A 1 425 ? -13.673 26.255 17.340 1.00 38.41 425 ALA A C 1
ATOM 3520 O O . ALA A 1 425 ? -12.879 27.054 17.835 1.00 38.41 425 ALA A O 1
ATOM 3521 N N . PHE A 1 426 ? -14.988 26.502 17.272 1.00 35.22 426 PHE A N 1
ATOM 3522 C CA . PHE A 1 426 ? -15.660 27.688 17.820 1.00 35.22 426 PHE A CA 1
ATOM 3523 C C . PHE A 1 426 ? -16.574 27.385 19.022 1.00 35.22 426 PHE A C 1
ATOM 3525 O O . PHE A 1 426 ? -17.216 28.306 19.526 1.00 35.22 426 PHE A O 1
ATOM 3532 N N . ASN A 1 427 ? -16.605 26.133 19.485 1.00 29.19 427 ASN A N 1
ATOM 3533 C CA . ASN A 1 427 ? -17.196 25.696 20.754 1.00 29.19 427 ASN A CA 1
ATOM 3534 C C . ASN A 1 427 ? -16.091 25.131 21.644 1.00 29.19 427 ASN A C 1
ATOM 3536 O O . ASN A 1 427 ? -16.266 25.187 22.881 1.00 29.19 427 ASN A O 1
#

Mean predicted aligned error: 12.25 Å

Radius of gyration: 24.34 Å; Cα contacts (8 Å, |Δi|>4): 726; chains: 1; bounding box: 64×81×66 Å

Foldseek 3Di:
DDDDDDDDDDDDDDPPPPVVVVVPPVPDDDPVVVVVVVVVVVVVPPDDDDDDDPPDDDPDDPDDDDPDPPDDDDADDDDPDRDPPQDDPPPQPQLVVDDDDPPDPAQDDDPLDLDPSSLVRNLVCVLLVHFDGSSNVSSLLVVLLVLLLPDFLEAEAAFDAQAKEKEFEAAAQQSVLVVVCCVVQNDFDPRYAYEYAEHLHFLHLRSSVSVSSLSSSCRVCVRRYAYAYAPCLAPSNCVPRPVVVSCVVRHDDPVVSSSNSSSLSHHAWYQYPLAEIEGAADDALDLQDEPVNSRPQDRGPVSLVVQVVALGRRSNRSHHEAEDDDADWAPDPVNGHIYHYLVSLVSHCVNSVYQAYEYENDQDQQQKDQGSPNRYMYGHSHACRSVPRRGWHWMWMQHSVRPIDIDIGHRDDPVVSVVSVVVVVVD